Protein 3K4H (pdb70)

Sequence (548 aa):
TTKTLGLVPSSASKAFQNPFFPEVIRGISSFAHVEGYALYSTGETEEEIFNGVVKVQGRQIGGIILLYSRENDRIIQYLHEQNFPFVLIGKPYDRKDEITYVDNDNYTAAREVAEYLISLGHKQIAFIGGGSDLLVTRDRLAGSDALKLADIVLPKEYILHFDFSRESGQQAVEELGLQQPPTAIATDDLIGLGVLSALSKKGFVVPKDVSIVSFNNALLSEIASPPLSTVDVNIYQLGYEAAKALVDKVENAESTAKCIIIPHKLLKRQTCEGHHNQTTKTLGLVPSSASKAFQNPFFPEVIRGISSFAHVEGYALYSTGETEEEIFNGVVKVQGRQIGGIILLYSRENDRIIQYLHEQNFPFVLIGKPYDRKDEITYVDNDNYTAAREVAEYLISLGHKQIAFIGGGSDLLVTRDRLAGSDALKLADIVLPKEYILHFDFSRESGQQAVEELGLQQPPTAIATDDLIGLGVLSALSKKGFVVPKDVSIVSFNNALLSEIASPPLSTVDVNIYQLGYEAAKALVDKVENAESTAKCIIIPHKLLKRQ

Secondary structure (DSSP, 8-state):
---EEEE----HHHHTTSTHHHHHHHHHHHHHHHTT-EE-----SHHHHHHHHH--TTS---EEEES--BTT-HHHHHHHHTT--EEEES--SS-TTTS-EEE--HHHHHHHHHHHHHHTT---B-EEES-TTBHHHHHHHH--HHHHHTT----GGGEEE--SSHHHHHHHHHH---SS--SB---SHHHHHHHHHHHHHTT--TTTT-B-EEES--HHHHHSSSPPEEEE--HHHHHHHHHHHHHHHHHH-S----EEE---EEE--SS-----/-----EEEE---TTSSSTTSTHHHHHHHHHHHHHTTTT-EE-----SHHHHHHHHH---S--EEEEEE-S--TT-HHHHHHHHTT--EEEES--SS-TTTS-EEEE-HHHHHHHHHHHHHHH--S---EEES-TTSHHHHHHHH--HHHHHHT----SSSEEE-TT-HHHHHHHHHH---S---SB---SHHHHHHHHHHTTTTT--TTTTSB-EEES--SSTTTSSS--EEEE--HHHHHHHHHHHHHHHHHH------EEEE--EEEE--

CATH classification: 3.40.50.2300 (+1 more: 3.40.50.2300)

Nearest PDB structures (foldseek):
  2o20-assembly3_E  TM=9.011E-01  e=3.157E-22  Lactococcus lactis
  4rk1-assembly2_D  TM=8.520E-01  e=5.719E-21  Enterococcus faecium DO
  4rk1-assembly1_A  TM=8.622E-01  e=1.198E-20  Enterococcus faecium DO
  7e5w-assembly1_A-2  TM=8.874E-01  e=9.159E-20  Staphylococcus aureus subsp. aureus N315
  7e5w-assembly2_C  TM=8.920E-01  e=1.500E-19  Staphylococcus aureus subsp. aureus N315

Radius of gyration: 25.11 Å; Cα contacts (8 Å, |Δi|>4): 1130; chains: 2; bounding box: 68×54×64 Å

Structure (mmCIF, N/CA/C/O backbone):
data_3K4H
#
_entry.id   3K4H
#
_cell.length_a   98.607
_cell.length_b   98.607
_cell.length_c   186.749
_cell.angle_alpha   90.000
_cell.angle_beta   90.000
_cell.angle_gamma   90.000
#
_symmetry.space_group_name_H-M   'P 41 21 2'
#
loop_
_entity.id
_entity.type
_entity.pdbx_description
1 polymer 'putative transcriptional regulator'
2 branched alpha-D-glucopyranose-(1-4)-alpha-D-glucopyranose
3 water water
#
loop_
_atom_site.group_PDB
_atom_site.id
_atom_site.type_symbol
_atom_site.label_atom_id
_atom_site.label_alt_id
_atom_site.label_comp_id
_atom_site.label_asym_id
_atom_site.label_entity_id
_atom_site.label_seq_id
_atom_site.pdbx_PDB_ins_code
_atom_site.Cartn_x
_atom_site.Cartn_y
_atom_site.Cartn_z
_atom_site.occupancy
_atom_site.B_iso_or_equiv
_atom_site.auth_seq_id
_atom_site.auth_comp_id
_atom_site.auth_asym_id
_atom_site.auth_atom_id
_atom_site.pdbx_PDB_model_num
ATOM 1 N N . THR A 1 7 ? 45.808 -13.308 108.656 1.00 80.54 7 THR A N 1
ATOM 2 C CA . THR A 1 7 ? 46.842 -12.323 108.456 1.00 80.22 7 THR A CA 1
ATOM 3 C C . THR A 1 7 ? 46.404 -11.078 109.145 1.00 79.09 7 THR A C 1
ATOM 4 O O . THR A 1 7 ? 45.218 -10.852 109.285 1.00 79.59 7 THR A O 1
ATOM 8 N N . THR A 1 8 ? 47.352 -10.275 109.600 1.00 77.08 8 THR A N 1
ATOM 9 C CA . THR A 1 8 ? 47.027 -8.985 110.184 1.00 74.54 8 THR A CA 1
ATOM 10 C C . THR A 1 8 ? 47.762 -7.887 109.495 1.00 70.79 8 THR A C 1
ATOM 11 O O . THR A 1 8 ? 48.933 -8.017 109.240 1.00 71.19 8 THR A O 1
ATOM 15 N N . LYS A 1 9 ? 47.097 -6.810 109.151 1.00 66.42 9 LYS A N 1
ATOM 16 C CA . LYS A 1 9 ? 47.873 -5.820 108.510 1.00 62.63 9 LYS A CA 1
ATOM 17 C C . LYS A 1 9 ? 48.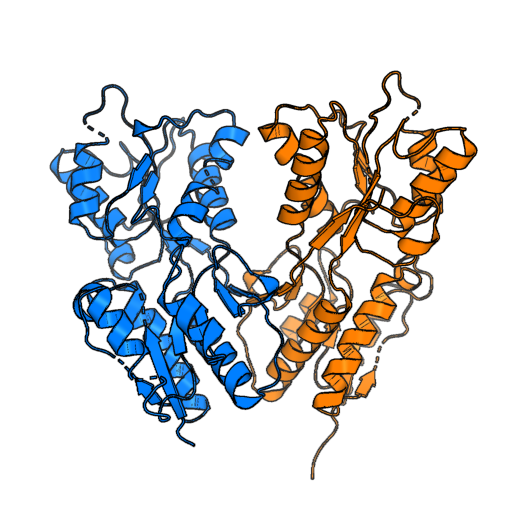121 -4.704 109.437 1.00 59.12 9 LYS A C 1
ATOM 18 O O . LYS A 1 9 ? 47.271 -3.910 109.710 1.00 59.11 9 LYS A O 1
ATOM 24 N N . THR A 1 10 ? 49.357 -4.596 109.835 1.00 55.88 10 THR A N 1
ATOM 25 C CA . THR A 1 10 ? 49.768 -3.530 110.643 1.00 53.26 10 THR A CA 1
ATOM 26 C C . THR A 1 10 ? 51.127 -3.369 110.134 1.00 51.24 10 THR A C 1
ATOM 27 O O . THR A 1 10 ? 51.715 -4.312 109.741 1.00 50.93 10 THR A O 1
ATOM 31 N N . LEU A 1 11 ? 51.645 -2.168 110.186 1.00 49.89 11 LEU A N 1
ATOM 32 C CA . LEU A 1 11 ? 52.973 -1.904 109.741 1.00 47.82 11 LEU A CA 1
ATOM 33 C C . LEU A 1 11 ? 53.708 -1.414 110.912 1.00 47.65 11 LEU A C 1
ATOM 34 O O . LEU A 1 11 ? 53.187 -0.728 111.712 1.00 48.18 11 LEU A O 1
ATOM 39 N N . GLY A 1 12 ? 54.941 -1.806 111.010 1.00 46.90 12 GLY A N 1
ATOM 40 C CA . GLY A 1 12 ? 55.775 -1.407 112.104 1.00 46.20 12 GLY A CA 1
ATOM 41 C C . GLY A 1 12 ? 56.651 -0.247 111.730 1.00 46.06 12 GLY A C 1
ATOM 42 O O . GLY A 1 12 ? 57.135 -0.135 110.593 1.00 45.68 12 GLY A O 1
ATOM 43 N N . LEU A 1 13 ? 56.861 0.624 112.707 1.00 46.19 13 LEU A N 1
ATOM 44 C CA . LEU A 1 13 ? 57.702 1.767 112.498 1.00 45.69 13 LEU A CA 1
ATOM 45 C C . LEU A 1 13 ? 58.857 1.649 113.445 1.00 46.61 13 LEU A C 1
ATOM 46 O O . LEU A 1 13 ? 58.661 1.324 114.619 1.00 47.15 13 LEU A O 1
ATOM 51 N N . VAL A 1 14 ? 60.058 1.904 112.944 1.00 47.10 14 VAL A N 1
ATOM 52 C CA . VAL A 1 14 ? 61.224 1.893 113.792 1.00 48.76 14 VAL A CA 1
ATOM 53 C C . VAL A 1 14 ? 61.936 3.228 113.720 1.00 51.87 14 VAL A C 1
ATOM 54 O O . VAL A 1 14 ? 62.27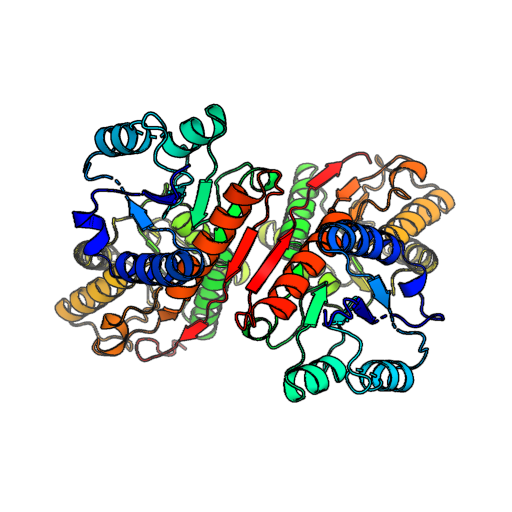8 3.722 112.640 1.00 50.59 14 VAL A O 1
ATOM 66 N N . PRO A 1 16 ? 65.201 5.871 115.106 1.00 61.36 16 PRO A N 1
ATOM 67 C CA . PRO A 1 16 ? 66.614 5.761 115.458 1.00 61.71 16 PRO A CA 1
ATOM 68 C C . PRO A 1 16 ? 66.835 5.779 116.960 1.00 62.56 16 PRO A C 1
ATOM 69 O O . PRO A 1 16 ? 67.929 5.472 117.406 1.00 63.31 16 PRO A O 1
ATOM 73 N N . SER A 1 17 ? 65.798 6.099 117.726 1.00 62.86 17 SER A N 1
ATOM 74 C CA . SER A 1 17 ? 65.887 6.213 119.178 1.00 63.79 17 SER A CA 1
ATOM 75 C C . SER A 1 17 ? 64.481 6.368 119.787 1.00 64.62 17 SER A C 1
ATOM 76 O O . SER A 1 17 ? 63.473 6.305 119.069 1.00 63.76 17 SER A O 1
ATOM 79 N N . SER A 1 18 ? 64.416 6.560 121.106 1.00 66.08 18 SER A N 1
ATOM 80 C CA . SER A 1 18 ? 63.135 6.570 121.829 1.00 67.73 18 SER A CA 1
ATOM 81 C C . SER A 1 18 ? 62.064 7.381 121.092 1.00 68.29 18 SER A C 1
ATOM 82 O O . SER A 1 18 ? 62.339 8.497 120.633 1.00 69.49 18 SER A O 1
ATOM 85 N N . ALA A 1 19 ? 60.857 6.837 120.972 1.00 67.53 19 ALA A N 1
ATOM 86 C CA . ALA A 1 19 ? 59.777 7.578 120.333 1.00 67.83 19 ALA A CA 1
ATOM 87 C C . ALA A 1 19 ? 59.646 8.990 120.923 1.00 68.71 19 ALA A C 1
ATOM 88 O O . ALA A 1 19 ? 59.245 9.927 120.228 1.00 68.36 19 ALA A O 1
ATOM 90 N N . SER A 1 20 ? 59.993 9.126 122.207 1.00 69.76 20 SER A N 1
ATOM 91 C CA . SER A 1 20 ? 60.024 10.421 122.894 1.00 70.54 20 SER A CA 1
ATOM 92 C C . SER A 1 20 ? 61.077 11.390 122.314 1.00 70.82 20 SER A C 1
ATOM 93 O O . SER A 1 20 ? 60.762 12.548 122.064 1.00 71.75 20 SER A O 1
ATOM 96 N N . LYS A 1 21 ? 62.316 10.942 122.100 1.00 69.54 21 LYS A N 1
ATOM 97 C CA . LYS A 1 21 ? 63.286 11.809 121.426 1.00 68.42 21 LYS A CA 1
ATOM 98 C C . LYS A 1 21 ? 62.789 12.119 120.000 1.00 66.88 21 LYS A C 1
ATOM 99 O O . LYS A 1 21 ? 62.828 13.266 119.561 1.00 67.17 21 LYS A O 1
ATOM 105 N N . ALA A 1 22 ? 62.295 11.108 119.293 1.00 64.94 22 ALA A N 1
ATOM 106 C CA . ALA A 1 22 ? 61.872 11.294 117.905 1.00 63.19 22 ALA A CA 1
ATOM 107 C C . ALA A 1 22 ? 60.797 12.369 117.720 1.00 61.91 22 ALA A C 1
ATOM 108 O O . ALA A 1 22 ? 60.839 13.135 116.773 1.00 62.55 22 ALA A O 1
ATOM 110 N N . PHE A 1 23 ? 59.836 12.424 118.630 1.00 59.86 23 PHE A N 1
ATOM 111 C CA . PHE A 1 23 ? 58.675 13.265 118.465 1.00 57.36 23 PHE A CA 1
ATOM 112 C C . PHE A 1 23 ? 58.972 14.694 118.838 1.00 55.55 23 PHE A C 1
ATOM 113 O O . PHE A 1 23 ? 58.123 15.574 118.721 1.00 55.73 23 PHE A O 1
ATOM 121 N N . GLN A 1 24 ? 60.192 14.928 119.292 1.00 54.02 24 GLN A N 1
ATOM 122 C CA . GLN A 1 24 ? 60.634 16.267 119.616 1.00 52.25 24 GLN A CA 1
ATOM 123 C C . GLN A 1 24 ? 61.190 16.861 118.350 1.00 51.35 24 GLN A C 1
ATOM 124 O O . GLN A 1 24 ? 61.418 18.069 118.266 1.00 52.29 24 GLN A O 1
ATOM 130 N N . ASN A 1 25 ? 61.445 15.996 117.379 1.00 49.39 25 ASN A N 1
ATOM 131 C CA . ASN A 1 25 ? 61.926 16.434 116.094 1.00 48.32 25 ASN A CA 1
ATOM 132 C C . ASN A 1 25 ? 60.778 16.492 115.103 1.00 47.94 25 ASN A C 1
ATOM 133 O O . ASN A 1 25 ? 60.134 15.482 114.860 1.00 48.28 25 ASN A O 1
ATOM 138 N N . PRO A 1 26 ? 60.504 17.668 114.511 1.00 47.38 26 PRO A N 1
ATOM 139 C CA . PRO A 1 26 ? 59.245 17.630 113.727 1.00 46.48 26 PRO A CA 1
ATOM 140 C C . PRO A 1 26 ? 59.331 16.781 112.473 1.00 46.78 26 PRO A C 1
ATOM 141 O O . PRO A 1 26 ? 58.298 16.535 111.858 1.00 47.91 26 PRO A O 1
ATOM 145 N N . PHE A 1 27 ? 60.522 16.299 112.106 1.00 45.49 27 PHE A N 1
ATOM 146 C CA . PHE A 1 27 ? 60.581 15.365 110.986 1.00 45.00 27 PHE A CA 1
ATOM 147 C C . PHE A 1 27 ? 59.602 14.173 111.141 1.00 45.25 27 PHE A C 1
ATOM 148 O O . PHE A 1 27 ? 58.916 13.760 110.164 1.00 46.40 27 PHE A O 1
ATOM 156 N N . PHE A 1 28 ? 59.546 13.618 112.347 1.00 43.22 28 PHE A N 1
ATOM 157 C CA . PHE A 1 28 ? 58.842 12.367 112.563 1.00 42.35 28 PHE A CA 1
ATOM 158 C C . PHE A 1 28 ? 57.314 12.381 112.531 1.00 42.80 28 PHE A C 1
ATOM 159 O O . PHE A 1 28 ? 56.727 11.525 111.861 1.00 44.13 28 PHE A O 1
ATOM 167 N N . PRO A 1 29 ? 56.657 13.348 113.207 1.00 41.31 29 PRO A N 1
ATOM 168 C CA . PRO A 1 29 ? 55.189 13.341 113.096 1.00 40.20 29 PRO A CA 1
ATOM 169 C C . PRO A 1 29 ? 54.761 13.556 111.651 1.00 41.46 29 PRO A C 1
ATOM 170 O O . PRO A 1 29 ? 53.691 13.080 111.249 1.00 42.75 29 PRO A O 1
ATOM 174 N N . GLU A 1 30 ? 55.582 14.260 110.868 1.00 40.04 30 GLU A N 1
ATOM 175 C CA . GLU A 1 30 ? 55.234 14.494 109.486 1.00 39.50 30 GLU A CA 1
ATOM 176 C C . GLU A 1 30 ? 55.435 13.226 108.636 1.00 39.27 30 GLU A C 1
ATOM 177 O O . GLU A 1 30 ? 54.607 12.934 107.768 1.00 38.18 30 GLU A O 1
ATOM 183 N N . VAL A 1 31 ? 56.502 12.453 108.907 1.00 39.71 31 VAL A N 1
ATOM 184 C CA . VAL A 1 31 ? 56.735 11.250 108.109 1.00 40.10 31 VAL A CA 1
ATOM 185 C C . VAL A 1 31 ? 55.655 10.257 108.424 1.00 40.17 31 VAL A C 1
ATOM 186 O O . VAL A 1 31 ? 55.112 9.627 107.514 1.00 40.01 31 VAL A O 1
ATOM 190 N N . ILE A 1 32 ? 55.302 10.175 109.711 1.00 40.39 32 ILE A N 1
ATOM 191 C CA . ILE A 1 32 ? 54.274 9.270 110.156 1.00 41.14 32 ILE A CA 1
ATOM 192 C C . ILE A 1 32 ? 52.950 9.696 109.581 1.00 43.42 32 ILE A C 1
ATOM 193 O O . ILE A 1 32 ? 52.141 8.864 109.214 1.00 44.92 32 ILE A O 1
ATOM 198 N N . ARG A 1 33 ? 52.741 10.999 109.463 1.00 43.86 33 ARG A N 1
ATOM 199 C CA . ARG A 1 33 ? 51.508 11.513 108.916 1.00 43.72 33 ARG A CA 1
ATOM 200 C C . ARG A 1 33 ? 51.345 11.086 107.451 1.00 43.51 33 ARG A C 1
ATOM 201 O O . ARG A 1 33 ? 50.234 10.884 106.973 1.00 43.25 33 ARG A O 1
ATOM 209 N N . GLY A 1 34 ? 52.453 10.945 106.735 1.00 44.03 34 GLY A N 1
ATOM 210 C CA . GLY A 1 34 ? 52.398 10.487 105.343 1.00 44.28 34 GLY A CA 1
ATOM 211 C C . GLY A 1 34 ? 52.178 8.982 105.341 1.00 44.68 34 GLY A C 1
ATOM 212 O O . GLY A 1 34 ? 51.428 8.432 104.510 1.00 44.39 34 GLY A O 1
ATOM 213 N N . ILE A 1 35 ? 52.830 8.316 106.291 1.00 44.72 35 ILE A N 1
ATOM 214 C CA . ILE A 1 35 ? 52.776 6.870 106.369 1.00 44.47 35 ILE A CA 1
ATOM 215 C C . ILE A 1 35 ? 51.311 6.469 106.568 1.00 45.02 35 ILE A C 1
ATOM 216 O O . ILE A 1 35 ? 50.766 5.640 105.818 1.00 45.88 35 ILE A O 1
ATOM 221 N N . SER A 1 36 ? 50.686 7.108 107.553 1.00 43.94 36 SER A N 1
ATOM 222 C CA . SER A 1 36 ? 49.317 6.857 107.949 1.00 43.18 36 SER A CA 1
ATOM 223 C C . SER A 1 36 ? 48.312 7.169 106.820 1.00 43.78 36 SER A C 1
ATOM 224 O O . SER A 1 36 ? 47.332 6.425 106.594 1.00 43.79 36 SER A O 1
ATOM 227 N N . SER A 1 37 ? 48.548 8.279 106.119 1.00 43.42 37 SER A N 1
ATOM 228 C CA . SER A 1 37 ? 47.647 8.685 105.056 1.00 43.04 37 SER A CA 1
ATOM 229 C C . SER A 1 37 ? 47.505 7.556 104.024 1.00 42.83 37 SER A C 1
ATOM 230 O O . SER A 1 37 ? 46.408 7.283 103.561 1.00 42.30 37 SER A O 1
ATOM 233 N N . PHE A 1 38 ? 48.607 6.876 103.717 1.00 43.56 38 PHE A N 1
ATOM 234 C CA . PHE A 1 38 ? 48.554 5.702 102.851 1.00 44.78 38 PHE A CA 1
ATOM 235 C C . PHE A 1 38 ? 48.043 4.427 103.540 1.00 45.00 38 PHE A C 1
ATOM 236 O O . PHE A 1 38 ? 47.189 3.705 103.001 1.00 44.81 38 PHE A O 1
ATOM 244 N N . ALA A 1 39 ? 48.556 4.126 104.718 1.00 45.16 39 ALA A N 1
ATOM 245 C CA . ALA A 1 39 ? 48.125 2.901 105.367 1.00 45.86 39 ALA A CA 1
ATOM 246 C C . ALA A 1 39 ? 46.600 2.855 105.366 1.00 46.37 39 ALA A C 1
ATOM 247 O O . ALA A 1 39 ? 45.989 1.809 105.144 1.00 46.02 39 ALA A O 1
ATOM 249 N N . HIS A 1 40 ? 46.001 4.014 105.600 1.00 47.33 40 HIS A N 1
ATOM 250 C CA . HIS A 1 40 ? 44.546 4.191 105.533 1.00 48.31 40 HIS A CA 1
ATOM 251 C C . HIS A 1 40 ? 43.906 3.621 104.247 1.00 47.06 40 HIS A C 1
ATOM 252 O O . HIS A 1 40 ? 42.958 2.849 104.313 1.00 45.87 40 HIS A O 1
ATOM 259 N N . VAL A 1 41 ? 44.454 3.996 103.095 1.00 47.00 41 VAL A N 1
ATOM 260 C CA . VAL A 1 41 ? 43.957 3.556 101.791 1.00 47.38 41 VAL A CA 1
ATOM 261 C C . VAL A 1 41 ? 43.801 2.031 101.686 1.00 48.14 41 VAL A C 1
ATOM 262 O O . VAL A 1 41 ? 42.835 1.553 101.112 1.00 49.01 41 VAL A O 1
ATOM 266 N N . GLU A 1 42 ? 44.739 1.280 102.260 1.00 47.84 42 GLU A N 1
ATOM 267 C CA . GLU A 1 42 ? 44.727 -0.179 102.218 1.00 46.98 42 GLU A CA 1
ATOM 268 C C . GLU A 1 42 ? 44.356 -0.839 103.554 1.00 46.63 42 GLU A C 1
ATOM 269 O O . GLU A 1 42 ? 44.666 -2.010 103.790 1.00 47.11 42 GLU A O 1
ATOM 275 N N . GLY A 1 43 ? 43.726 -0.083 104.445 1.00 45.78 43 GLY A N 1
ATOM 276 C CA . GLY A 1 43 ? 43.305 -0.604 105.749 1.00 44.66 43 GLY A CA 1
ATOM 277 C C . GLY A 1 43 ? 44.416 -1.215 106.574 1.00 44.18 43 GLY A C 1
ATOM 278 O O . GLY A 1 43 ? 44.239 -2.270 107.162 1.00 44.96 43 GLY A O 1
ATOM 279 N N . TYR A 1 44 ? 45.571 -0.561 106.600 1.00 43.11 44 TYR A N 1
ATOM 280 C CA . TYR A 1 44 ? 46.656 -0.950 107.476 1.00 42.08 44 TYR A CA 1
ATOM 281 C C . TYR A 1 44 ? 46.700 0.021 108.650 1.00 41.32 44 TYR A C 1
ATOM 282 O O . TYR A 1 44 ? 46.433 1.209 108.487 1.00 40.56 44 TYR A O 1
ATOM 291 N N . ALA A 1 45 ? 47.028 -0.514 109.826 1.00 41.10 45 ALA A N 1
ATOM 292 C CA . ALA A 1 45 ? 47.177 0.236 111.060 1.00 40.59 45 ALA A CA 1
ATOM 293 C C . ALA A 1 45 ? 48.661 0.277 111.353 1.00 41.62 45 ALA A C 1
ATOM 294 O O . ALA A 1 45 ? 49.440 -0.358 110.642 1.00 41.71 45 ALA A O 1
ATOM 296 N N . LEU A 1 46 ? 49.059 1.001 112.406 1.00 41.29 46 LEU A N 1
ATOM 297 C CA . LEU A 1 46 ? 50.461 1.230 112.640 1.00 40.21 46 LEU A CA 1
ATOM 298 C C . LEU A 1 46 ? 50.871 0.711 113.998 1.00 42.88 46 LEU A C 1
ATOM 299 O O . LEU A 1 46 ? 50.022 0.465 114.864 1.00 43.80 46 LEU A O 1
ATOM 304 N N . TYR A 1 47 ? 52.166 0.488 114.177 1.00 44.29 47 TYR A N 1
ATOM 305 C CA . TYR A 1 47 ? 52.651 -0.080 115.420 1.00 46.62 47 TYR A CA 1
ATOM 306 C C . TYR A 1 47 ? 54.079 0.360 115.637 1.00 49.44 47 TYR A C 1
ATOM 307 O O . TYR A 1 47 ? 54.890 0.392 114.702 1.00 49.97 47 TYR A O 1
ATOM 324 N N . SER A 1 49 ? 57.281 0.350 118.838 1.00 52.34 49 SER A N 1
ATOM 325 C CA . SER A 1 49 ? 57.721 -0.086 120.126 1.00 51.52 49 SER A CA 1
ATOM 326 C C . SER A 1 49 ? 58.161 1.078 120.950 1.00 51.76 49 SER A C 1
ATOM 327 O O . SER A 1 49 ? 58.461 2.109 120.437 1.00 51.91 49 SER A O 1
ATOM 330 N N . THR A 1 50 ? 58.134 0.922 122.249 1.00 51.76 50 THR A N 1
ATOM 331 C CA . THR A 1 50 ? 58.534 1.978 123.135 1.00 51.37 50 THR A CA 1
ATOM 332 C C . THR A 1 50 ? 59.948 2.032 123.633 1.00 51.58 50 THR A C 1
ATOM 333 O O . THR A 1 50 ? 60.239 2.863 124.430 1.00 51.81 50 THR A O 1
ATOM 337 N N . GLY A 1 51 ? 60.832 1.175 123.191 1.00 51.35 51 GLY A N 1
ATOM 338 C CA . GLY A 1 51 ? 62.131 1.161 123.796 1.00 50.25 51 GLY A CA 1
ATOM 339 C C . GLY A 1 51 ? 62.991 2.326 123.487 1.00 49.03 51 GLY A C 1
ATOM 340 O O . GLY A 1 51 ? 63.086 2.718 122.393 1.00 48.90 51 GLY A O 1
ATOM 341 N N . GLU A 1 52 ? 63.481 2.975 124.506 1.00 48.97 52 GLU A N 1
ATOM 342 C CA . GLU A 1 52 ? 64.490 3.996 124.423 1.00 50.16 52 GLU A CA 1
ATOM 343 C C . GLU A 1 52 ? 65.911 3.725 124.002 1.00 49.48 52 GLU A C 1
ATOM 344 O O . GLU A 1 52 ? 66.527 4.487 123.307 1.00 49.01 52 GLU A O 1
ATOM 350 N N . THR A 1 53 ? 66.437 2.647 124.519 1.00 48.96 53 THR A N 1
ATOM 351 C CA . THR A 1 53 ? 67.787 2.224 124.269 1.00 49.23 53 THR A CA 1
ATOM 352 C C . THR A 1 53 ? 68.025 1.450 123.034 1.00 49.87 53 THR A C 1
ATOM 353 O O . THR A 1 53 ? 67.153 0.865 122.516 1.00 50.71 53 THR A O 1
ATOM 357 N N . GLU A 1 54 ? 69.235 1.405 122.568 1.00 49.49 54 GLU A N 1
ATOM 358 C CA . GLU A 1 54 ? 69.471 0.690 121.361 1.00 48.12 54 GLU A CA 1
ATOM 359 C C . GLU A 1 54 ? 69.137 -0.758 121.539 1.00 47.11 54 GLU A C 1
ATOM 360 O O . GLU A 1 54 ? 68.596 -1.380 120.677 1.00 46.49 54 GLU A O 1
ATOM 366 N N . GLU A 1 55 ? 69.488 -1.323 122.660 1.00 47.02 55 GLU A N 1
ATOM 367 C CA . GLU A 1 55 ? 69.137 -2.675 122.918 1.00 47.59 55 GLU A CA 1
ATOM 368 C C . GLU A 1 55 ? 67.657 -2.786 123.012 1.00 47.58 55 GLU A C 1
ATOM 369 O O . GLU A 1 55 ? 67.059 -3.654 122.461 1.00 47.56 55 GLU A O 1
ATOM 375 N N . GLU A 1 56 ? 67.023 -1.850 123.659 1.00 47.64 56 GLU A N 1
ATOM 376 C CA . GLU A 1 56 ? 65.596 -1.893 123.769 1.00 47.26 56 GLU A CA 1
ATOM 377 C C . GLU A 1 56 ? 64.878 -1.798 122.453 1.00 46.00 56 GLU A C 1
ATOM 378 O O . GLU A 1 56 ? 63.850 -2.353 122.295 1.00 46.14 56 GLU A O 1
ATOM 384 N N . ILE A 1 57 ? 65.386 -1.025 121.530 1.00 44.84 57 ILE A N 1
ATOM 385 C CA . ILE A 1 57 ? 64.766 -0.904 120.224 1.00 44.95 57 ILE A CA 1
ATOM 386 C C . ILE A 1 57 ? 64.917 -2.203 119.429 1.00 46.69 57 ILE A C 1
ATOM 387 O O . ILE A 1 57 ? 64.007 -2.604 118.688 1.00 47.37 57 ILE A O 1
ATOM 392 N N . PHE A 1 58 ? 66.058 -2.872 119.590 1.00 47.55 58 PHE A N 1
ATOM 393 C CA . PHE A 1 58 ? 66.264 -4.160 118.939 1.00 47.75 58 PHE A CA 1
ATOM 394 C C . PHE A 1 58 ? 65.197 -5.118 119.434 1.00 48.17 58 PHE A C 1
ATOM 395 O O . PHE A 1 58 ? 64.387 -5.604 118.636 1.00 49.44 58 PHE A O 1
ATOM 403 N N . ASN A 1 59 ? 65.162 -5.352 120.745 1.00 46.99 59 ASN A N 1
ATOM 404 C CA . ASN A 1 59 ? 64.138 -6.200 121.322 1.00 46.86 59 ASN A CA 1
ATOM 405 C C . ASN A 1 59 ? 62.764 -5.835 120.754 1.00 46.88 59 ASN A C 1
ATOM 406 O O . ASN A 1 59 ? 61.980 -6.727 120.362 1.00 47.38 59 ASN A O 1
ATOM 411 N N . GLY A 1 60 ? 62.501 -4.534 120.646 1.00 45.77 60 GLY A N 1
ATOM 412 C CA . GLY A 1 60 ? 61.239 -4.084 120.130 1.00 45.80 60 GLY A CA 1
ATOM 413 C C . GLY A 1 60 ? 60.907 -4.726 118.783 1.00 46.02 60 GLY A C 1
ATOM 414 O O . GLY A 1 60 ? 59.802 -5.278 118.599 1.00 45.73 60 GLY A O 1
ATOM 415 N N . VAL A 1 61 ? 61.863 -4.648 117.853 1.00 45.62 61 VAL A N 1
ATOM 416 C CA . VAL A 1 61 ? 61.663 -5.117 116.488 1.00 45.91 61 VAL A CA 1
ATOM 417 C C . VAL A 1 61 ? 61.541 -6.631 116.459 1.00 46.78 61 VAL A C 1
ATOM 418 O O . VAL A 1 61 ? 60.740 -7.204 115.712 1.00 47.00 61 VAL A O 1
ATOM 422 N N . VAL A 1 62 ? 62.344 -7.270 117.293 1.00 47.18 62 VAL A N 1
ATOM 423 C CA . VAL A 1 62 ? 62.360 -8.718 117.412 1.00 47.14 62 VAL A CA 1
ATOM 424 C C . VAL A 1 62 ? 61.005 -9.258 117.880 1.00 46.60 62 VAL A C 1
ATOM 425 O O . VAL A 1 62 ? 60.506 -10.215 117.316 1.00 46.01 62 VAL A O 1
ATOM 429 N N . LYS A 1 63 ? 60.391 -8.619 118.876 1.00 47.20 63 LYS A N 1
ATOM 430 C CA . LYS A 1 63 ? 59.069 -9.053 119.343 1.00 47.97 63 LYS A CA 1
ATOM 431 C C . LYS A 1 63 ? 58.009 -8.839 118.249 1.00 47.92 63 LYS A C 1
ATOM 432 O O . LYS A 1 63 ? 57.118 -9.663 118.063 1.00 47.21 63 LYS A O 1
ATOM 446 N N . VAL A 1 65 ? 58.515 -9.093 115.020 1.00 48.36 65 VAL A N 1
ATOM 447 C CA . VAL A 1 65 ? 58.650 -10.169 114.051 1.00 47.98 65 VAL A CA 1
ATOM 448 C C . VAL A 1 65 ? 58.205 -11.473 114.690 1.00 47.68 65 VAL A C 1
ATOM 449 O O . VAL A 1 65 ? 57.532 -12.280 114.053 1.00 47.59 65 VAL A O 1
ATOM 453 N N . GLN A 1 66 ? 58.554 -11.660 115.960 1.00 47.55 66 GLN A N 1
ATOM 454 C CA . GLN A 1 66 ? 58.218 -12.903 116.655 1.00 47.95 66 GLN A CA 1
ATOM 455 C C . GLN A 1 66 ? 56.722 -13.114 116.875 1.00 48.40 66 GLN A C 1
ATOM 456 O O . GLN A 1 66 ? 56.246 -14.241 116.923 1.00 48.15 66 GLN A O 1
ATOM 462 N N . GLY A 1 67 ? 55.990 -12.011 116.951 1.00 49.39 67 GLY A N 1
ATOM 463 C CA . GLY A 1 67 ? 54.565 -12.031 117.238 1.00 49.98 67 GLY A CA 1
ATOM 464 C C . GLY A 1 67 ? 53.671 -12.438 116.095 1.00 50.30 67 GLY A C 1
ATOM 465 O O . GLY A 1 67 ? 52.495 -12.662 116.315 1.00 51.19 67 GLY A O 1
ATOM 466 N N . ARG A 1 68 ? 54.217 -12.546 114.885 1.00 49.97 68 ARG A N 1
ATOM 467 C CA . ARG A 1 68 ? 53.436 -12.871 113.673 1.00 50.63 68 ARG A CA 1
ATOM 468 C C . ARG A 1 68 ? 52.219 -11.962 113.438 1.00 51.45 68 ARG A C 1
ATOM 469 O O . ARG A 1 68 ? 51.314 -12.319 112.674 1.00 51.79 68 ARG A O 1
ATOM 477 N N . GLN A 1 69 ? 52.207 -10.789 114.068 1.00 51.64 69 GLN A N 1
ATOM 478 C CA . GLN A 1 69 ? 51.106 -9.848 113.913 1.00 51.29 69 GLN A CA 1
ATOM 479 C C . GLN A 1 69 ? 51.479 -8.699 112.990 1.00 50.63 69 GLN A C 1
ATOM 480 O O . GLN A 1 69 ? 50.588 -8.064 112.410 1.00 51.64 69 GLN A O 1
ATOM 486 N N . ILE A 1 70 ? 52.779 -8.420 112.845 1.00 48.47 70 ILE A N 1
ATOM 487 C CA . ILE A 1 70 ? 53.226 -7.327 111.962 1.00 46.00 70 ILE A CA 1
ATOM 488 C C . ILE A 1 70 ? 53.579 -7.874 110.566 1.00 45.08 70 ILE A C 1
ATOM 489 O O . ILE A 1 70 ? 54.367 -8.815 110.430 1.00 44.81 70 ILE A O 1
ATOM 494 N N . GLY A 1 71 ? 52.962 -7.296 109.540 1.00 44.15 71 GLY A N 1
ATOM 495 C CA . GLY A 1 71 ? 53.151 -7.721 108.174 1.00 42.91 71 GLY A CA 1
ATOM 496 C C . GLY A 1 71 ? 54.395 -7.129 107.542 1.00 42.74 71 GLY A C 1
ATOM 497 O O . GLY A 1 71 ? 54.987 -7.739 106.641 1.00 43.74 71 GLY A O 1
ATOM 498 N N . GLY A 1 72 ? 54.812 -5.953 107.996 1.00 41.28 72 GLY A N 1
ATOM 499 C CA . GLY A 1 72 ? 55.939 -5.276 107.362 1.00 40.91 72 GLY A CA 1
ATOM 500 C C . GLY A 1 72 ? 56.466 -4.194 108.268 1.00 41.23 72 GLY A C 1
ATOM 501 O O . GLY A 1 72 ? 55.790 -3.824 109.233 1.00 41.13 72 GLY A O 1
ATOM 502 N N . ILE A 1 73 ? 57.669 -3.682 107.980 1.00 41.24 73 ILE A N 1
ATOM 503 C CA . ILE A 1 73 ? 58.297 -2.692 108.862 1.00 41.05 73 ILE A CA 1
ATOM 504 C C . ILE A 1 73 ? 58.892 -1.580 108.034 1.00 42.32 73 ILE A C 1
ATOM 505 O O . ILE A 1 73 ? 59.542 -1.857 107.019 1.00 43.80 73 ILE A O 1
ATOM 510 N N . ILE A 1 74 ? 58.665 -0.327 108.436 1.00 41.78 74 ILE A N 1
ATOM 511 C CA . ILE A 1 74 ? 59.329 0.810 107.799 1.00 40.94 74 ILE A CA 1
ATOM 512 C C . ILE A 1 74 ? 60.388 1.277 108.737 1.00 42.27 74 ILE A C 1
ATOM 513 O O . ILE A 1 74 ? 60.099 1.537 109.882 1.00 42.30 74 ILE A O 1
ATOM 518 N N . LEU A 1 75 ? 61.623 1.384 108.280 1.00 44.59 75 LEU A N 1
ATOM 519 C CA . LEU A 1 75 ? 62.669 1.987 109.114 1.00 46.22 75 LEU A CA 1
ATOM 520 C C . LEU A 1 75 ? 62.727 3.475 108.799 1.00 46.77 75 LEU A C 1
ATOM 521 O O . LEU A 1 75 ? 62.939 3.861 107.635 1.00 46.85 75 LEU A O 1
ATOM 526 N N . LEU A 1 76 ? 62.510 4.313 109.808 1.00 47.54 76 LEU A N 1
ATOM 527 C CA . LEU A 1 76 ? 62.426 5.764 109.578 1.00 48.61 76 LEU A CA 1
ATOM 528 C C . LEU A 1 76 ? 63.786 6.429 109.526 1.00 50.81 76 LEU A C 1
ATOM 529 O O . LEU A 1 76 ? 63.904 7.656 109.589 1.00 51.39 76 LEU A O 1
ATOM 534 N N . TYR A 1 77 ? 64.813 5.610 109.415 1.00 52.35 77 TYR A N 1
ATOM 535 C CA . TYR A 1 77 ? 66.161 6.099 109.475 1.00 54.69 77 TYR A CA 1
ATOM 536 C C . TYR A 1 77 ? 67.085 5.115 108.740 1.00 56.61 77 TYR A C 1
ATOM 537 O O . TYR A 1 77 ? 66.651 4.004 108.396 1.00 57.10 77 TYR A O 1
ATOM 546 N N . SER A 1 78 ? 68.334 5.538 108.502 1.00 56.78 78 SER A N 1
ATOM 547 C CA . SER A 1 78 ? 69.328 4.698 107.881 1.00 57.22 78 SER A CA 1
ATOM 548 C C . SER A 1 78 ? 70.701 4.881 108.475 1.00 58.78 78 SER A C 1
ATOM 549 O O . SER A 1 78 ? 71.406 5.856 108.203 1.00 58.09 78 SER A O 1
ATOM 552 N N . ARG A 1 79 ? 71.070 3.890 109.275 1.00 61.06 79 ARG A N 1
ATOM 553 C CA . ARG A 1 79 ? 72.305 3.886 110.006 1.00 62.31 79 ARG A CA 1
ATOM 554 C C . ARG A 1 79 ? 73.169 2.789 109.458 1.00 63.47 79 ARG A C 1
ATOM 555 O O . ARG A 1 79 ? 72.673 1.755 109.041 1.00 63.33 79 ARG A O 1
ATOM 563 N N . GLU A 1 80 ? 74.473 3.043 109.478 1.00 65.24 80 GLU A N 1
ATOM 564 C CA . GLU A 1 80 ? 75.521 2.092 109.131 1.00 66.05 80 GLU A CA 1
ATOM 565 C C . GLU A 1 80 ? 75.622 0.969 110.191 1.00 65.40 80 GLU A C 1
ATOM 566 O O . GLU A 1 80 ? 75.660 1.257 111.400 1.00 65.03 80 GLU A O 1
ATOM 572 N N . ASN A 1 81 ? 75.678 -0.295 109.740 1.00 64.86 81 ASN A N 1
ATOM 573 C CA . ASN A 1 81 ? 75.724 -1.471 110.646 1.00 64.28 81 ASN A CA 1
ATOM 574 C C . ASN A 1 81 ? 74.501 -1.531 111.546 1.00 62.45 81 ASN A C 1
ATOM 575 O O . ASN A 1 81 ? 74.590 -1.787 112.760 1.00 63.29 81 ASN A O 1
ATOM 580 N N . ASP A 1 82 ? 73.350 -1.253 110.982 1.00 59.16 82 ASP A N 1
ATOM 581 C CA . ASP A 1 82 ? 72.177 -1.388 111.772 1.00 56.12 82 ASP A CA 1
ATOM 582 C C . ASP A 1 82 ? 71.983 -2.902 111.970 1.00 54.31 82 ASP A C 1
ATOM 583 O O . ASP A 1 82 ? 71.799 -3.656 110.992 1.00 54.01 82 ASP A O 1
ATOM 588 N N . ARG A 1 83 ? 72.084 -3.346 113.221 1.00 52.38 83 ARG A N 1
ATOM 589 C CA . ARG A 1 83 ? 71.681 -4.691 113.558 1.00 51.75 83 ARG A CA 1
ATOM 590 C C . ARG A 1 83 ? 70.247 -4.909 113.066 1.00 51.95 83 ARG A C 1
ATOM 591 O O . ARG A 1 83 ? 69.935 -5.988 112.546 1.00 52.42 83 ARG A O 1
ATOM 599 N N . ILE A 1 84 ? 69.370 -3.911 113.244 1.00 50.93 84 ILE A N 1
ATOM 600 C CA . ILE A 1 84 ? 67.955 -4.105 112.905 1.00 50.19 84 ILE A CA 1
ATOM 601 C C . ILE A 1 84 ? 67.827 -4.667 111.498 1.00 49.95 84 ILE A C 1
ATOM 602 O O . ILE A 1 84 ? 67.109 -5.648 111.280 1.00 49.37 84 ILE A O 1
ATOM 607 N N . ILE A 1 85 ? 68.540 -4.048 110.554 1.00 50.41 85 ILE A N 1
ATOM 608 C CA . ILE A 1 85 ? 68.559 -4.507 109.168 1.00 50.70 85 ILE A CA 1
ATOM 609 C C . ILE A 1 85 ? 69.178 -5.892 109.024 1.00 50.27 85 ILE A C 1
ATOM 610 O O . ILE A 1 85 ? 68.619 -6.711 108.294 1.00 51.26 85 ILE A O 1
ATOM 615 N N . GLN A 1 86 ? 70.312 -6.162 109.688 1.00 48.59 86 GLN A N 1
ATOM 616 C CA . GLN A 1 86 ? 70.910 -7.509 109.643 1.00 47.15 86 GLN A CA 1
ATOM 617 C C . GLN A 1 86 ? 69.861 -8.519 110.061 1.00 45.49 86 GLN A C 1
ATOM 618 O O . GLN A 1 86 ? 69.750 -9.583 109.461 1.00 45.99 86 GLN A O 1
ATOM 624 N N . TYR A 1 87 ? 69.070 -8.166 111.066 1.00 43.90 87 TYR A N 1
ATOM 625 C CA . TYR A 1 87 ? 68.090 -9.073 111.595 1.00 43.52 87 TYR A CA 1
ATOM 626 C C . TYR A 1 87 ? 67.004 -9.337 110.585 1.00 44.26 87 TYR A C 1
ATOM 627 O O . TYR A 1 87 ? 66.698 -10.500 110.289 1.00 44.40 87 TYR A O 1
ATOM 636 N N . LEU A 1 88 ? 66.417 -8.264 110.067 1.00 44.88 88 LEU A N 1
ATOM 637 C CA . LEU A 1 88 ? 65.281 -8.384 109.176 1.00 45.60 88 LEU A CA 1
ATOM 638 C C . LEU A 1 88 ? 65.702 -9.062 107.891 1.00 46.75 88 LEU A C 1
ATOM 639 O O . LEU A 1 88 ? 64.947 -9.860 107.338 1.00 46.76 88 LEU A O 1
ATOM 644 N N . HIS A 1 89 ? 66.910 -8.758 107.422 1.00 48.08 89 HIS A N 1
ATOM 645 C CA . HIS A 1 89 ? 67.411 -9.382 106.198 1.00 49.91 89 HIS A CA 1
ATOM 646 C C . HIS A 1 89 ? 67.576 -10.886 106.352 1.00 49.12 89 HIS A C 1
ATOM 647 O O . HIS A 1 89 ? 67.142 -11.647 105.496 1.00 49.01 89 HIS A O 1
ATOM 654 N N . GLU A 1 90 ? 68.186 -11.304 107.456 1.00 48.75 90 GLU A N 1
ATOM 655 C CA . GLU A 1 90 ? 68.300 -12.725 107.806 1.00 48.52 90 GLU A CA 1
ATOM 656 C C . GLU A 1 90 ? 66.975 -13.488 108.054 1.00 48.12 90 GLU A C 1
ATOM 657 O O . GLU A 1 90 ? 66.881 -14.665 107.751 1.00 47.44 90 GLU A O 1
ATOM 663 N N . GLN A 1 91 ? 65.965 -12.836 108.626 1.00 48.73 91 GLN A N 1
ATOM 664 C CA . GLN A 1 91 ? 64.714 -13.527 108.906 1.00 49.10 91 GLN A CA 1
ATOM 665 C C . GLN A 1 91 ? 63.821 -13.461 107.676 1.00 49.91 91 GLN A C 1
ATOM 666 O O . GLN A 1 91 ? 62.678 -13.938 107.687 1.00 50.03 91 GLN A O 1
ATOM 672 N N . ASN A 1 92 ? 64.370 -12.893 106.609 1.00 50.49 92 ASN A N 1
ATOM 673 C CA . ASN A 1 92 ? 63.621 -12.627 105.392 1.00 51.69 92 ASN A CA 1
ATOM 674 C C . ASN A 1 92 ? 62.300 -11.877 105.632 1.00 50.70 92 ASN A C 1
ATOM 675 O O . ASN A 1 92 ? 61.296 -12.184 105.007 1.00 51.23 92 ASN A O 1
ATOM 680 N N . PHE A 1 93 ? 62.305 -10.893 106.532 1.00 49.29 93 PHE A N 1
ATOM 681 C CA . PHE A 1 93 ? 61.097 -10.137 106.874 1.00 47.55 93 PHE A CA 1
ATOM 682 C C . PHE A 1 93 ? 60.936 -8.945 105.946 1.00 46.64 93 PHE A C 1
ATOM 683 O O . PHE A 1 93 ? 61.933 -8.274 105.663 1.00 47.70 93 PHE A O 1
ATOM 691 N N . PRO A 1 94 ? 59.698 -8.658 105.472 1.00 44.66 94 PRO A N 1
ATOM 692 C CA . PRO A 1 94 ? 59.559 -7.535 104.534 1.00 43.79 94 PRO A CA 1
ATOM 693 C C . PRO A 1 94 ? 59.751 -6.184 105.204 1.00 43.68 94 PRO A C 1
ATOM 694 O O . PRO A 1 94 ? 59.069 -5.876 106.173 1.00 44.64 94 PRO A O 1
ATOM 698 N N . PHE A 1 95 ? 60.678 -5.380 104.694 1.00 42.98 95 PHE A N 1
ATOM 699 C CA . PHE A 1 95 ? 60.892 -4.044 105.225 1.00 41.85 95 PHE A CA 1
ATOM 700 C C . PHE A 1 95 ? 61.331 -3.037 104.170 1.00 42.38 95 PHE A C 1
ATOM 701 O O . PHE A 1 95 ? 61.769 -3.397 103.080 1.00 41.43 95 PHE A O 1
ATOM 709 N N . VAL A 1 96 ? 61.253 -1.757 104.539 1.00 43.62 96 VAL A N 1
ATOM 710 C CA . VAL A 1 96 ? 61.573 -0.657 103.627 1.00 43.57 96 VAL A CA 1
ATOM 711 C C . VAL A 1 96 ? 62.345 0.427 104.372 1.00 42.88 96 VAL A C 1
ATOM 712 O O . VAL A 1 96 ? 62.039 0.705 105.540 1.00 43.90 96 VAL A O 1
ATOM 716 N N . LEU A 1 97 ? 63.326 1.036 103.711 1.00 41.50 97 LEU A N 1
ATOM 717 C CA . LEU A 1 97 ? 64.073 2.163 104.303 1.00 41.58 97 LEU A CA 1
ATOM 718 C C . LEU A 1 97 ? 63.546 3.549 103.926 1.00 41.08 97 LEU A C 1
ATOM 719 O O . LEU A 1 97 ? 63.065 3.753 102.798 1.00 40.61 97 LEU A O 1
ATOM 724 N N . ILE A 1 98 ? 63.654 4.503 104.857 1.00 40.73 98 ILE A N 1
ATOM 725 C CA . ILE A 1 98 ? 63.576 5.933 104.497 1.00 40.87 98 ILE A CA 1
ATOM 726 C C . ILE A 1 98 ? 64.997 6.468 104.644 1.00 41.33 98 ILE A C 1
ATOM 727 O O . ILE A 1 98 ? 65.428 6.794 105.739 1.00 41.92 98 ILE A O 1
ATOM 732 N N . GLY A 1 99 ? 65.737 6.508 103.550 1.00 42.56 99 GLY A N 1
ATOM 733 C CA . GLY A 1 99 ? 67.184 6.798 103.564 1.00 44.93 99 GLY A CA 1
ATOM 734 C C . GLY A 1 99 ? 67.970 5.778 102.747 1.00 47.91 99 GLY A C 1
ATOM 735 O O . GLY A 1 99 ? 67.543 4.634 102.589 1.00 48.18 99 GLY A O 1
ATOM 736 N N . LYS A 1 100 ? 69.114 6.192 102.209 1.00 50.07 100 LYS A N 1
ATOM 737 C CA . LYS A 1 100 ? 70.024 5.301 101.505 1.00 51.43 100 LYS A CA 1
ATOM 738 C C . LYS A 1 100 ? 70.604 4.244 102.447 1.00 53.94 100 LYS A C 1
ATOM 739 O O . LYS A 1 100 ? 70.972 4.549 103.581 1.00 53.51 100 LYS A O 1
ATOM 745 N N . PRO A 1 101 ? 70.686 2.985 101.981 1.00 56.75 101 PRO A N 1
ATOM 746 C CA . PRO A 1 101 ? 71.355 1.950 102.777 1.00 58.67 101 PRO A CA 1
ATOM 747 C C . PRO A 1 101 ? 72.840 2.037 102.540 1.00 61.39 101 PRO A C 1
ATOM 748 O O . PRO A 1 101 ? 73.258 2.478 101.470 1.00 60.18 101 PRO A O 1
ATOM 752 N N . TYR A 1 102 ? 73.646 1.628 103.517 1.00 65.71 102 TYR A N 1
ATOM 753 C CA . TYR A 1 102 ? 75.086 1.763 103.342 1.00 69.83 102 TYR A CA 1
ATOM 754 C C . TYR A 1 102 ? 75.547 0.978 102.117 1.00 72.31 102 TYR A C 1
ATOM 755 O O . TYR A 1 102 ? 76.276 1.508 101.265 1.00 72.89 102 TYR A O 1
ATOM 764 N N . ASP A 1 103 ? 75.088 -0.271 102.039 1.00 73.71 103 ASP A N 1
ATOM 765 C CA . ASP A 1 103 ? 75.411 -1.191 100.951 1.00 74.96 103 ASP A CA 1
ATOM 766 C C . ASP A 1 103 ? 74.134 -1.926 100.506 1.00 75.45 103 ASP A C 1
ATOM 767 O O . ASP A 1 103 ? 73.055 -1.705 101.082 1.00 75.31 103 ASP A O 1
ATOM 772 N N . ARG A 1 104 ? 74.266 -2.792 99.494 1.00 75.57 104 ARG A N 1
ATOM 773 C CA . ARG A 1 104 ? 73.170 -3.649 99.017 1.00 75.34 104 ARG A CA 1
ATOM 774 C C . ARG A 1 104 ? 71.998 -2.854 98.451 1.00 74.33 104 ARG A C 1
ATOM 775 O O . ARG A 1 104 ? 70.840 -3.288 98.560 1.00 74.14 104 ARG A O 1
ATOM 783 N N . LYS A 1 105 ? 72.286 -1.692 97.864 1.00 73.51 105 LYS A N 1
ATOM 784 C CA . LYS A 1 105 ? 71.257 -0.895 97.182 1.00 72.72 105 LYS A CA 1
ATOM 785 C C . LYS A 1 105 ? 70.358 -1.783 96.321 1.00 71.32 105 LYS A C 1
ATOM 786 O O . LYS A 1 105 ? 69.146 -1.598 96.289 1.00 71.22 105 LYS A O 1
ATOM 792 N N . ASP A 1 106 ? 70.974 -2.746 95.635 1.00 70.34 106 ASP A N 1
ATOM 793 C CA . ASP A 1 106 ? 70.263 -3.732 94.822 1.00 69.12 106 ASP A CA 1
ATOM 794 C C . ASP A 1 106 ? 69.260 -4.586 95.601 1.00 67.01 106 ASP A C 1
ATOM 795 O O . ASP A 1 106 ? 68.206 -4.914 95.062 1.00 67.55 106 ASP A O 1
ATOM 800 N N . GLU A 1 107 ? 69.562 -4.922 96.856 1.00 64.38 107 GLU A N 1
ATOM 801 C CA . GLU A 1 107 ? 68.712 -5.835 97.647 1.00 62.20 107 GLU A CA 1
ATOM 802 C C . GLU A 1 107 ? 67.596 -5.164 98.467 1.00 59.43 107 GLU A C 1
ATOM 803 O O . GLU A 1 107 ? 66.543 -5.766 98.701 1.00 59.09 107 GLU A O 1
ATOM 809 N N . ILE A 1 108 ? 67.837 -3.929 98.908 1.00 56.96 108 ILE A N 1
ATOM 810 C CA . ILE A 1 108 ? 66.927 -3.222 99.810 1.00 54.43 108 ILE A CA 1
ATOM 811 C C . ILE A 1 108 ? 66.068 -2.201 99.071 1.00 52.19 108 ILE A C 1
ATOM 812 O O . ILE A 1 108 ? 66.592 -1.441 98.243 1.00 51.72 108 ILE A O 1
ATOM 817 N N . THR A 1 109 ? 64.808 -2.077 99.435 1.00 50.40 109 THR A N 1
ATOM 818 C CA . THR A 1 109 ? 63.963 -1.052 98.849 1.00 49.29 109 THR A CA 1
ATOM 819 C C . THR A 1 109 ? 63.881 0.154 99.739 1.00 48.21 109 THR A C 1
ATOM 820 O O . THR A 1 109 ? 63.561 0.046 100.868 1.00 48.20 109 THR A O 1
ATOM 824 N N . TYR A 1 110 ? 64.188 1.313 99.216 1.00 47.09 110 TYR A N 1
ATOM 825 C CA . TYR A 1 110 ? 64.253 2.474 100.026 1.00 46.39 110 TYR A CA 1
ATOM 826 C C . TYR A 1 110 ? 63.708 3.711 99.385 1.00 44.70 110 TYR A C 1
ATOM 827 O O . TYR A 1 110 ? 63.603 3.765 98.222 1.00 43.01 110 TYR A O 1
ATOM 836 N N . VAL A 1 111 ? 63.316 4.679 100.192 1.00 44.25 111 VAL A N 1
ATOM 837 C CA . VAL A 1 111 ? 62.812 5.964 99.762 1.00 43.66 111 VAL A CA 1
ATOM 838 C C . VAL A 1 111 ? 63.731 7.048 100.264 1.00 44.78 111 VAL A C 1
ATOM 839 O O . VAL A 1 111 ? 64.183 6.974 101.343 1.00 45.67 111 VAL A O 1
ATOM 843 N N . ASP A 1 112 ? 64.098 8.001 99.442 1.00 44.99 112 ASP A N 1
ATOM 844 C CA . ASP A 1 112 ? 65.061 8.983 99.860 1.00 45.51 112 ASP A CA 1
ATOM 845 C C . ASP A 1 112 ? 64.955 10.216 99.055 1.00 44.75 112 ASP A C 1
ATOM 846 O O . ASP A 1 112 ? 64.246 10.239 98.140 1.00 45.73 112 ASP A O 1
ATOM 851 N N . ASN A 1 113 ? 65.602 11.278 99.460 1.00 43.73 113 ASN A N 1
ATOM 852 C CA . ASN A 1 113 ? 65.795 12.410 98.602 1.00 43.61 113 ASN A CA 1
ATOM 853 C C . ASN A 1 113 ? 67.179 12.333 98.040 1.00 43.52 113 ASN A C 1
ATOM 854 O O . ASN A 1 113 ? 67.987 11.676 98.574 1.00 43.66 113 ASN A O 1
ATOM 859 N N . ASP A 1 114 ? 67.470 13.012 96.961 1.00 43.29 114 ASP A N 1
ATOM 860 C CA . ASP A 1 114 ? 68.833 12.990 96.455 1.00 44.25 114 ASP A CA 1
ATOM 861 C C . ASP A 1 114 ? 69.658 13.970 97.265 1.00 45.36 114 ASP A C 1
ATOM 862 O O . ASP A 1 114 ? 70.001 15.074 96.793 1.00 46.31 114 ASP A O 1
ATOM 867 N N . ASN A 1 115 ? 69.947 13.566 98.499 1.00 45.02 115 ASN A N 1
ATOM 868 C CA . ASN A 1 115 ? 70.640 14.377 99.465 1.00 44.67 115 ASN A CA 1
ATOM 869 C C . ASN A 1 115 ? 72.008 14.849 98.997 1.00 44.54 115 ASN A C 1
ATOM 870 O O . ASN A 1 115 ? 72.420 15.964 99.306 1.00 43.77 115 ASN A O 1
ATOM 875 N N . TYR A 1 116 ? 72.705 14.006 98.239 1.00 44.97 116 TYR A N 1
ATOM 876 C CA . TYR A 1 116 ? 73.989 14.399 97.695 1.00 44.89 116 TYR A CA 1
ATOM 877 C C . TYR A 1 116 ? 73.819 15.647 96.859 1.00 46.07 116 TYR A C 1
ATOM 878 O O . TYR A 1 116 ? 74.512 16.643 97.082 1.00 47.26 116 TYR A O 1
ATOM 887 N N . THR A 1 117 ? 72.884 15.607 95.920 1.00 45.84 117 THR A N 1
ATOM 888 C CA . THR A 1 117 ? 72.647 16.749 95.064 1.00 46.29 117 THR A CA 1
ATOM 889 C C . THR A 1 117 ? 72.008 17.943 95.776 1.00 46.92 117 THR A C 1
ATOM 890 O O . THR A 1 117 ? 72.307 19.097 95.438 1.00 46.77 117 THR A O 1
ATOM 894 N N . ALA A 1 118 ? 71.137 17.690 96.756 1.00 47.00 118 ALA A N 1
ATOM 895 C CA . ALA A 1 118 ? 70.534 18.821 97.452 1.00 46.40 118 ALA A CA 1
ATOM 896 C C . ALA A 1 118 ? 71.665 19.639 98.077 1.00 47.81 118 ALA A C 1
ATOM 897 O O . ALA A 1 118 ? 71.726 20.847 97.855 1.00 49.21 118 ALA A O 1
ATOM 899 N N . ALA A 1 119 ? 72.593 18.969 98.776 1.00 47.45 119 ALA A N 1
ATOM 900 C CA . ALA A 1 119 ? 73.721 19.616 99.472 1.00 46.77 119 ALA A CA 1
ATOM 901 C C . ALA A 1 119 ? 74.700 20.258 98.501 1.00 47.55 119 ALA A C 1
ATOM 902 O O . ALA A 1 119 ? 75.201 21.346 98.752 1.00 48.73 119 ALA A O 1
ATOM 904 N N . ARG A 1 120 ? 74.969 19.594 97.391 1.00 46.99 120 ARG A N 1
ATOM 905 C CA . ARG A 1 120 ? 75.736 20.206 96.328 1.00 47.15 120 ARG A CA 1
ATOM 906 C C . ARG A 1 120 ? 75.097 21.519 95.933 1.00 47.07 120 ARG A C 1
ATOM 907 O O . ARG A 1 120 ? 75.787 22.507 95.771 1.00 47.31 120 ARG A O 1
ATOM 915 N N . GLU A 1 121 ? 73.775 21.526 95.768 1.00 47.26 121 GLU A N 1
ATOM 916 C CA . GLU A 1 121 ? 73.083 22.695 95.250 1.00 47.52 121 GLU A CA 1
ATOM 917 C C . GLU A 1 121 ? 73.114 23.840 96.261 1.00 47.99 121 GLU A C 1
ATOM 918 O O . GLU A 1 121 ? 73.376 24.999 95.892 1.00 48.77 121 GLU A O 1
ATOM 924 N N . VAL A 1 122 ? 72.868 23.514 97.529 1.00 47.10 122 VAL A N 1
ATOM 925 C CA . VAL A 1 122 ? 73.003 24.482 98.603 1.00 47.04 122 VAL A CA 1
ATOM 926 C C . VAL A 1 122 ? 74.416 25.096 98.611 1.00 47.49 122 VAL A C 1
ATOM 927 O O . VAL A 1 122 ? 74.572 26.307 98.797 1.00 47.74 122 VAL A O 1
ATOM 931 N N . ALA A 1 123 ? 75.440 24.265 98.407 1.00 46.88 123 ALA A N 1
ATOM 932 C CA . ALA A 1 123 ? 76.805 24.745 98.488 1.00 46.25 123 ALA A CA 1
ATOM 933 C C . ALA A 1 123 ? 77.112 25.593 97.264 1.00 47.09 123 ALA A C 1
ATOM 934 O O . ALA A 1 123 ? 77.804 26.615 97.370 1.00 47.10 123 ALA A O 1
ATOM 936 N N . GLU A 1 124 ? 76.574 25.188 96.110 1.00 47.49 124 GLU A N 1
ATOM 937 C CA . GLU A 1 124 ? 76.703 25.998 94.886 1.00 47.81 124 GLU A CA 1
ATOM 938 C C . GLU A 1 124 ? 76.048 27.365 95.094 1.00 47.87 124 GLU A C 1
ATOM 939 O O . GLU A 1 124 ? 76.630 28.400 94.740 1.00 47.33 124 GLU A O 1
ATOM 945 N N . TYR A 1 125 ? 74.875 27.351 95.740 1.00 47.98 125 TYR A N 1
ATOM 946 C CA . TYR A 1 125 ? 74.143 28.569 96.077 1.00 47.84 125 TYR A CA 1
ATOM 947 C C . TYR A 1 125 ? 74.969 29.556 96.909 1.00 48.16 125 TYR A C 1
ATOM 948 O O . TYR A 1 125 ? 75.110 30.728 96.518 1.00 49.06 125 TYR A O 1
ATOM 957 N N . LEU A 1 126 ? 75.543 29.080 98.017 1.00 46.87 126 LEU A N 1
ATOM 958 C CA . LEU A 1 126 ? 76.411 29.900 98.852 1.00 45.91 126 LEU A CA 1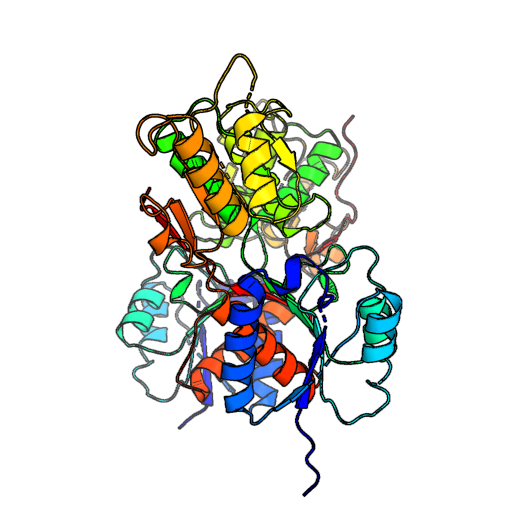
ATOM 959 C C . LEU A 1 126 ? 77.701 30.332 98.136 1.00 47.24 126 LEU A C 1
ATOM 960 O O . LEU A 1 126 ? 78.199 31.459 98.328 1.00 48.08 126 LEU A O 1
ATOM 965 N N . ILE A 1 127 ? 78.253 29.443 97.318 1.00 47.05 127 ILE A N 1
ATOM 966 C CA . ILE A 1 127 ? 79.515 29.740 96.642 1.00 46.01 127 ILE A CA 1
ATOM 967 C C . ILE A 1 127 ? 79.256 30.816 95.598 1.00 44.64 127 ILE A C 1
ATOM 968 O O . ILE A 1 127 ? 80.053 31.720 95.425 1.00 44.18 127 ILE A O 1
ATOM 973 N N . SER A 1 128 ? 78.115 30.734 94.929 1.00 44.34 128 SER A N 1
ATOM 974 C CA . SER A 1 128 ? 77.747 31.767 93.968 1.00 43.90 128 SER A CA 1
ATOM 975 C C . SER A 1 128 ? 77.530 33.092 94.697 1.00 43.59 128 SER A C 1
ATOM 976 O O . SER A 1 128 ? 77.611 34.134 94.075 1.00 43.44 128 SER A O 1
ATOM 979 N N . LEU A 1 129 ? 77.251 33.039 96.006 1.00 43.18 129 LEU A N 1
ATOM 980 C CA . LEU A 1 129 ? 77.108 34.251 96.830 1.00 42.44 129 LEU A CA 1
ATOM 981 C C . LEU A 1 129 ? 78.439 34.857 97.262 1.00 42.67 129 LEU A C 1
ATOM 982 O O . LEU A 1 129 ? 78.450 35.890 97.932 1.00 42.61 129 LEU A O 1
ATOM 987 N N . GLY A 1 130 ? 79.549 34.207 96.904 1.00 42.59 130 GLY A N 1
ATOM 988 C CA . GLY A 1 130 ? 80.872 34.665 97.297 1.00 42.86 130 GLY A CA 1
ATOM 989 C C . GLY A 1 130 ? 81.426 34.177 98.627 1.00 44.00 130 GLY A C 1
ATOM 990 O O . GLY A 1 130 ? 82.492 34.626 99.052 1.00 44.65 130 GLY A O 1
ATOM 991 N N . HIS A 1 131 ? 80.731 33.266 99.305 1.00 44.32 131 HIS A N 1
ATOM 992 C CA . HIS A 1 131 ? 81.293 32.689 100.521 1.00 44.59 131 HIS A CA 1
ATOM 993 C C . HIS A 1 131 ? 82.403 31.711 100.157 1.00 45.25 131 HIS A C 1
ATOM 994 O O . HIS A 1 131 ? 82.310 31.007 99.168 1.00 44.64 131 HIS A O 1
ATOM 1001 N N . LYS A 1 132 ? 83.473 31.701 100.941 1.00 46.96 132 LYS A N 1
ATOM 1002 C CA . LYS A 1 132 ? 84.617 30.826 100.665 1.00 48.00 132 LYS A CA 1
ATOM 1003 C C . LYS A 1 132 ? 84.999 30.017 101.903 1.00 48.40 132 LYS A C 1
ATOM 1004 O O . LYS A 1 132 ? 85.863 29.132 101.837 1.00 49.00 132 LYS A O 1
ATOM 1010 N N . GLN A 1 133 ? 84.374 30.354 103.032 1.00 47.59 133 GLN A N 1
ATOM 1011 C CA . GLN A 1 133 ? 84.639 29.704 104.306 1.00 47.05 133 GLN A CA 1
ATOM 1012 C C . GLN A 1 133 ? 83.272 29.271 104.831 1.00 46.29 133 GLN A C 1
ATOM 1013 O O . GLN A 1 133 ? 82.528 30.039 105.470 1.00 46.00 133 GLN A O 1
ATOM 1019 N N . ILE A 1 134 ? 82.943 28.026 104.500 1.00 45.70 134 ILE A N 1
ATOM 1020 C CA . ILE A 1 134 ? 81.608 27.469 104.660 1.00 44.59 134 ILE A CA 1
ATOM 1021 C C . ILE A 1 134 ? 81.723 26.248 105.568 1.00 44.81 134 ILE A C 1
ATOM 1022 O O . ILE A 1 134 ? 82.556 25.381 105.328 1.00 46.05 134 ILE A O 1
ATOM 1027 N N . ALA A 1 135 ? 80.919 26.220 106.627 1.00 43.95 135 ALA A N 1
ATOM 1028 C CA . ALA A 1 135 ? 80.905 25.144 107.607 1.00 44.00 135 ALA A CA 1
ATOM 1029 C C . ALA A 1 135 ? 79.634 24.313 107.520 1.00 44.03 135 ALA A C 1
ATOM 1030 O O . ALA A 1 135 ? 78.590 24.777 107.030 1.00 43.36 135 ALA A O 1
ATOM 1032 N N . PHE A 1 136 ? 79.743 23.090 108.045 1.00 43.89 136 PHE A N 1
ATOM 1033 C CA . PHE A 1 136 ? 78.723 22.066 107.952 1.00 43.04 136 PHE A CA 1
ATOM 1034 C C . PHE A 1 136 ? 78.492 21.639 109.367 1.00 43.52 136 PHE A C 1
ATOM 1035 O O . PHE A 1 136 ? 79.457 21.455 110.123 1.00 44.40 136 PHE A O 1
ATOM 1043 N N . ILE A 1 137 ? 77.228 21.514 109.749 1.00 43.32 137 ILE A N 1
ATOM 1044 C CA . ILE A 1 137 ? 76.870 21.006 111.058 1.00 43.64 137 ILE A CA 1
ATOM 1045 C C . ILE A 1 137 ? 75.809 19.947 110.882 1.00 44.53 137 ILE A C 1
ATOM 1046 O O . ILE A 1 137 ? 74.729 20.234 110.370 1.00 43.87 137 ILE A O 1
ATOM 1051 N N . GLY A 1 138 ? 76.116 18.727 111.329 1.00 45.72 138 GLY A N 1
ATOM 1052 C CA . GLY A 1 138 ? 75.183 17.634 111.213 1.00 46.21 138 GLY A CA 1
ATOM 1053 C C . GLY A 1 138 ? 74.934 16.886 112.493 1.00 47.10 138 GLY A C 1
ATOM 1054 O O . GLY A 1 138 ? 75.433 17.276 113.559 1.00 46.21 138 GLY A O 1
ATOM 1055 N N . GLY A 1 139 ? 74.135 15.814 112.368 1.00 48.74 139 GLY A N 1
ATOM 1056 C CA . GLY A 1 139 ? 73.887 14.864 113.441 1.00 50.12 139 GLY A CA 1
ATOM 1057 C C . GLY A 1 139 ? 74.954 13.795 113.364 1.00 52.91 139 GLY A C 1
ATOM 1058 O O . GLY A 1 139 ? 76.104 14.075 112.955 1.00 53.86 139 GLY A O 1
ATOM 1059 N N . GLY A 1 140 ? 74.585 12.567 113.734 1.00 54.37 140 GLY A N 1
ATOM 1060 C CA . GLY A 1 140 ? 75.543 11.462 113.836 1.00 55.21 140 GLY A CA 1
ATOM 1061 C C . GLY A 1 140 ? 76.301 11.196 112.556 1.00 56.16 140 GLY A C 1
ATOM 1062 O O . GLY A 1 140 ? 75.728 11.264 111.475 1.00 55.89 140 GLY A O 1
ATOM 1063 N N . SER A 1 141 ? 77.603 10.923 112.679 1.00 57.70 141 SER A N 1
ATOM 1064 C CA . SER A 1 141 ? 78.427 10.501 111.525 1.00 58.52 141 SER A CA 1
ATOM 1065 C C . SER A 1 141 ? 77.840 9.250 110.896 1.00 58.49 141 SER A C 1
ATOM 1066 O O . SER A 1 141 ? 77.859 9.100 109.678 1.00 58.90 141 SER A O 1
ATOM 1069 N N . ASP A 1 142 ? 77.327 8.361 111.746 1.00 57.88 142 ASP A N 1
ATOM 1070 C CA . ASP A 1 142 ? 76.941 7.023 111.332 1.00 57.94 142 ASP A CA 1
ATOM 1071 C C . ASP A 1 142 ? 75.624 6.962 110.554 1.00 56.23 142 ASP A C 1
ATOM 1072 O O . ASP A 1 142 ? 75.241 5.889 110.067 1.00 55.49 142 ASP A O 1
ATOM 1077 N N . LEU A 1 143 ? 74.941 8.103 110.456 1.00 55.30 143 LEU A N 1
ATOM 1078 C CA . LEU A 1 143 ? 73.720 8.207 109.661 1.00 54.78 143 LEU A CA 1
ATOM 1079 C C . LEU A 1 143 ? 74.012 8.568 108.214 1.00 53.89 143 LEU A C 1
ATOM 1080 O O . LEU A 1 143 ? 74.892 9.382 107.925 1.00 54.19 143 LEU A O 1
ATOM 1085 N N . LEU A 1 144 ? 73.284 7.966 107.289 1.00 52.51 144 LEU A N 1
ATOM 1086 C CA . LEU A 1 144 ? 73.677 8.159 105.918 1.00 51.77 144 LEU A CA 1
ATOM 1087 C C . LEU A 1 144 ? 73.234 9.482 105.323 1.00 50.48 144 LEU A C 1
ATOM 1088 O O . LEU A 1 144 ? 73.919 10.030 104.458 1.00 50.35 144 LEU A O 1
ATOM 1093 N N . VAL A 1 145 ? 72.111 10.008 105.797 1.00 49.61 145 VAL A N 1
ATOM 1094 C CA . VAL A 1 145 ? 71.708 11.338 105.381 1.00 48.92 145 VAL A CA 1
ATOM 1095 C C . VAL A 1 145 ? 72.805 12.381 105.707 1.00 48.91 145 VAL A C 1
ATOM 1096 O O . VAL A 1 145 ? 73.064 13.285 104.907 1.00 48.36 145 VAL A O 1
ATOM 1100 N N . THR A 1 146 ? 73.465 12.224 106.854 1.00 49.21 146 THR A N 1
ATOM 1101 C CA . THR A 1 146 ? 74.585 13.085 107.205 1.00 50.26 146 THR A CA 1
ATOM 1102 C C . THR A 1 146 ? 75.810 12.875 106.306 1.00 51.50 146 THR A C 1
ATOM 1103 O O . THR A 1 146 ? 76.390 13.839 105.834 1.00 52.38 146 THR A O 1
ATOM 1107 N N . ARG A 1 147 ? 76.207 11.636 106.055 1.00 52.06 147 ARG A N 1
ATOM 1108 C CA . ARG A 1 147 ? 77.359 11.403 105.200 1.00 53.07 147 ARG A CA 1
ATOM 1109 C C . ARG A 1 147 ? 77.125 11.987 103.825 1.00 52.42 147 ARG A C 1
ATOM 1110 O O . ARG A 1 147 ? 78.033 12.573 103.247 1.00 53.19 147 ARG A O 1
ATOM 1118 N N . ASP A 1 148 ? 75.922 11.799 103.295 1.00 51.47 148 ASP A N 1
ATOM 1119 C CA . ASP A 1 148 ? 75.600 12.248 101.950 1.00 51.64 148 ASP A CA 1
ATOM 1120 C C . ASP A 1 148 ? 75.621 13.761 101.853 1.00 50.55 148 ASP A C 1
ATOM 1121 O O . ASP A 1 148 ? 76.213 14.319 100.914 1.00 50.04 148 ASP A O 1
ATOM 1126 N N . ARG A 1 149 ? 74.942 14.412 102.813 1.00 49.34 149 ARG A N 1
ATOM 1127 C CA . ARG A 1 149 ? 74.879 15.870 102.882 1.00 47.42 149 ARG A CA 1
ATOM 1128 C C . ARG A 1 149 ? 76.274 16.461 103.048 1.00 47.58 149 ARG A C 1
ATOM 1129 O O . ARG A 1 149 ? 76.648 17.375 102.300 1.00 48.48 149 ARG A O 1
ATOM 1137 N N . LEU A 1 150 ? 77.067 15.898 103.957 1.00 46.07 150 LEU A N 1
ATOM 1138 C CA . LEU A 1 150 ? 78.485 16.188 103.949 1.00 45.60 150 LEU A CA 1
ATOM 1139 C C . LEU A 1 150 ? 79.134 16.019 102.583 1.00 46.40 150 LEU A C 1
ATOM 1140 O O . LEU A 1 150 ? 79.825 16.909 102.114 1.00 46.80 150 LEU A O 1
ATOM 1145 N N . ALA A 1 151 ? 78.917 14.873 101.946 1.00 47.25 151 ALA A N 1
ATOM 1146 C CA . ALA A 1 151 ? 79.648 14.518 100.723 1.00 46.88 151 ALA A CA 1
ATOM 1147 C C . ALA A 1 151 ? 79.397 15.521 99.605 1.00 46.85 151 ALA A C 1
ATOM 1148 O O . ALA A 1 151 ? 80.322 15.953 98.959 1.00 45.70 151 ALA A O 1
ATOM 1150 N N . GLY A 1 152 ? 78.137 15.893 99.407 1.00 48.92 152 GLY A N 1
ATOM 1151 C CA . GLY A 1 152 ? 77.736 16.866 98.392 1.00 50.68 152 GLY A CA 1
ATOM 1152 C C . GLY A 1 152 ? 78.285 18.263 98.594 1.00 52.66 152 GLY A C 1
ATOM 1153 O O . GLY A 1 152 ? 78.681 18.906 97.639 1.00 52.45 152 GLY A O 1
ATOM 1162 N N . SER A 1 154 ? 80.970 19.020 100.414 1.00 54.84 154 SER A N 1
ATOM 1163 C CA . SER A 1 154 ? 82.390 18.789 100.350 1.00 52.89 154 SER A CA 1
ATOM 1164 C C . SER A 1 154 ? 82.896 18.784 98.897 1.00 52.44 154 SER A C 1
ATOM 1165 O O . SER A 1 154 ? 83.850 19.508 98.571 1.00 53.26 154 SER A O 1
ATOM 1168 N N . ASP A 1 155 ? 82.262 17.990 98.031 1.00 51.13 155 ASP A N 1
ATOM 1169 C CA . ASP A 1 155 ? 82.636 17.929 96.617 1.00 50.47 155 ASP A CA 1
ATOM 1170 C C . ASP A 1 155 ? 82.459 19.277 95.954 1.00 49.80 155 ASP A C 1
ATOM 1171 O O . ASP A 1 155 ? 83.310 19.711 95.181 1.00 49.52 155 ASP A O 1
ATOM 1176 N N . ALA A 1 156 ? 81.347 19.937 96.265 1.00 49.64 156 ALA A N 1
ATOM 1177 C CA . ALA A 1 156 ? 81.052 21.252 95.703 1.00 49.12 156 ALA A CA 1
ATOM 1178 C C . ALA A 1 156 ? 82.187 22.232 96.010 1.00 49.63 156 ALA A C 1
ATOM 1179 O O . ALA A 1 156 ? 82.604 23.013 95.132 1.00 49.95 156 ALA A O 1
ATOM 1181 N N . LEU A 1 157 ? 82.712 22.154 97.232 1.00 49.77 157 LEU A N 1
ATOM 1182 C CA . LEU A 1 157 ? 83.819 23.022 97.640 1.00 49.87 157 LEU A CA 1
ATOM 1183 C C . LEU A 1 157 ? 85.099 22.695 96.912 1.00 49.34 157 LEU A C 1
ATOM 1184 O O . LEU A 1 157 ? 85.799 23.612 96.474 1.00 48.93 157 LEU A O 1
ATOM 1189 N N . LYS A 1 158 ? 85.396 21.403 96.766 1.00 49.87 158 LYS A N 1
ATOM 1190 C CA . LYS A 1 158 ? 86.610 20.984 96.031 1.00 51.03 158 LYS A CA 1
ATOM 1191 C C . LYS A 1 158 ? 86.524 21.287 94.554 1.00 50.38 158 LYS A C 1
ATOM 1192 O O . LYS A 1 158 ? 87.527 21.457 93.909 1.00 50.75 158 LYS A O 1
ATOM 1198 N N . LEU A 1 159 ? 85.322 21.351 94.016 1.00 50.42 159 LEU A N 1
ATOM 1199 C CA . LEU A 1 159 ? 85.165 21.635 92.604 1.00 51.05 159 LEU A CA 1
ATOM 1200 C C . LEU A 1 159 ? 85.337 23.109 92.277 1.00 51.54 159 LEU A C 1
ATOM 1201 O O . LEU A 1 159 ? 85.668 23.453 91.157 1.00 51.52 159 LEU A O 1
ATOM 1206 N N . ALA A 1 160 ? 85.120 23.977 93.253 1.00 52.38 160 ALA A N 1
ATOM 1207 C CA . ALA A 1 160 ? 85.315 25.405 93.040 1.00 53.16 160 ALA A CA 1
ATOM 1208 C C . ALA A 1 160 ? 86.631 25.825 93.659 1.00 54.10 160 ALA A C 1
ATOM 1209 O O . ALA A 1 160 ? 86.882 27.020 93.823 1.00 54.14 160 ALA A O 1
ATOM 1211 N N . ASP A 1 161 ? 87.456 24.829 94.002 1.00 54.80 161 ASP A N 1
ATOM 1212 C CA . ASP A 1 161 ? 88.770 25.026 94.635 1.00 55.71 161 ASP A CA 1
ATOM 1213 C C . ASP A 1 161 ? 88.708 25.793 95.946 1.00 55.42 161 ASP A C 1
ATOM 1214 O O . ASP A 1 161 ? 89.447 26.747 96.151 1.00 56.03 161 ASP A O 1
ATOM 1219 N N . ILE A 1 162 ? 87.828 25.361 96.833 1.00 54.17 162 ILE A N 1
ATOM 1220 C CA . ILE A 1 162 ? 87.662 26.012 98.102 1.00 52.94 162 ILE A CA 1
ATOM 1221 C C . ILE A 1 162 ? 87.948 24.970 99.160 1.00 53.17 162 ILE A C 1
ATOM 1222 O O . ILE A 1 162 ? 87.454 23.851 99.086 1.00 53.48 162 ILE A O 1
ATOM 1227 N N . VAL A 1 163 ? 88.768 25.341 100.133 1.00 53.15 163 VAL A N 1
ATOM 1228 C CA . VAL A 1 163 ? 89.251 24.412 101.142 1.00 52.82 163 VAL A CA 1
ATOM 1229 C C . VAL A 1 163 ? 88.144 24.176 102.153 1.00 51.92 163 VAL A C 1
ATOM 1230 O O . VAL A 1 163 ? 87.291 25.034 102.344 1.00 52.59 163 VAL A O 1
ATOM 1234 N N . LEU A 1 164 ? 88.149 23.009 102.788 1.00 50.35 164 LEU A N 1
ATOM 1235 C CA . LEU A 1 164 ? 87.151 22.685 103.803 1.00 48.49 164 LEU A CA 1
ATOM 1236 C C . LEU A 1 164 ? 87.877 22.088 104.997 1.00 48.41 164 LEU A C 1
ATOM 1237 O O . LEU A 1 164 ? 88.001 20.865 105.104 1.00 48.11 164 LEU A O 1
ATOM 1242 N N . PRO A 1 165 ? 88.339 22.948 105.913 1.00 48.38 165 PRO A N 1
ATOM 1243 C CA . PRO A 1 165 ? 89.159 22.452 107.002 1.00 48.74 165 PRO A CA 1
ATOM 1244 C C . PRO A 1 165 ? 88.341 21.578 107.945 1.00 49.43 165 PRO A C 1
ATOM 1245 O O . PRO A 1 165 ? 87.128 21.731 108.044 1.00 48.82 165 PRO A O 1
ATOM 1249 N N . LYS A 1 166 ? 89.030 20.665 108.612 1.00 50.60 166 LYS A N 1
ATOM 1250 C CA . LYS A 1 166 ? 88.440 19.717 109.538 1.00 51.80 166 LYS A CA 1
ATOM 1251 C C . LYS A 1 166 ? 87.632 20.430 110.635 1.00 51.27 166 LYS A C 1
ATOM 1252 O O . LYS A 1 166 ? 86.676 19.866 111.183 1.00 51.61 166 LYS A O 1
ATOM 1258 N N . GLU A 1 167 ? 87.991 21.677 110.926 1.00 50.43 167 GLU A N 1
ATOM 1259 C CA . GLU A 1 167 ? 87.371 22.412 112.024 1.00 50.11 167 GLU A CA 1
ATOM 1260 C C . GLU A 1 167 ? 86.092 23.126 111.620 1.00 49.52 167 GLU A C 1
ATOM 1261 O O . GLU A 1 167 ? 85.458 23.742 112.462 1.00 49.90 167 GLU A O 1
ATOM 1267 N N . TYR A 1 168 ? 85.719 23.016 110.341 1.00 48.79 168 TYR A N 1
ATOM 1268 C CA . TYR A 1 168 ? 84.409 23.449 109.805 1.00 47.49 168 TYR A CA 1
ATOM 1269 C C . TYR A 1 168 ? 83.439 22.276 109.606 1.00 47.05 168 TYR A C 1
ATOM 1270 O O . TYR A 1 168 ? 82.269 22.481 109.214 1.00 46.97 168 TYR A O 1
ATOM 1279 N N . ILE A 1 169 ? 83.818 21.091 110.011 1.00 47.21 169 ILE A N 1
ATOM 1280 C CA . ILE A 1 169 ? 82.903 19.984 109.957 1.00 48.24 169 ILE A CA 1
ATOM 1281 C C . ILE A 1 169 ? 82.467 19.507 111.325 1.00 49.13 169 ILE A C 1
ATOM 1282 O O . ILE A 1 169 ? 83.262 19.059 112.075 1.00 50.19 169 ILE A O 1
ATOM 1287 N N . LEU A 1 170 ? 81.186 19.598 111.656 1.00 49.46 170 LEU A N 1
ATOM 1288 C CA . LEU A 1 170 ? 80.673 19.288 112.978 1.00 50.14 170 LEU A CA 1
ATOM 1289 C C . LEU A 1 170 ? 79.618 18.246 113.082 1.00 50.81 170 LEU A C 1
ATOM 1290 O O . LEU A 1 170 ? 78.706 18.250 112.325 1.00 49.51 170 LEU A O 1
ATOM 1295 N N . HIS A 1 171 ? 79.767 17.324 113.998 1.00 52.59 171 HIS A N 1
ATOM 1296 C CA . HIS A 1 171 ? 78.733 16.386 114.279 1.00 54.33 171 HIS A CA 1
ATOM 1297 C C . HIS A 1 171 ? 78.254 16.478 115.688 1.00 56.45 171 HIS A C 1
ATOM 1298 O O . HIS A 1 171 ? 79.009 16.403 116.594 1.00 56.63 171 HIS A O 1
ATOM 1305 N N . PHE A 1 172 ? 76.952 16.617 115.835 1.00 58.59 172 PHE A N 1
ATOM 1306 C CA . PHE A 1 172 ? 76.256 16.672 117.098 1.00 60.74 172 PHE A CA 1
ATOM 1307 C C . PHE A 1 172 ? 74.993 15.936 116.869 1.00 63.28 172 PHE A C 1
ATOM 1308 O O . PHE A 1 172 ? 74.744 15.495 115.803 1.00 64.39 172 PHE A O 1
ATOM 1316 N N . ASP A 1 173 ? 74.140 15.853 117.851 1.00 65.05 173 ASP A N 1
ATOM 1317 C CA . ASP A 1 173 ? 72.825 15.299 117.648 1.00 66.97 173 ASP A CA 1
ATOM 1318 C C . ASP A 1 173 ? 71.936 16.392 117.113 1.00 68.22 173 ASP A C 1
ATOM 1319 O O . ASP A 1 173 ? 72.340 17.518 117.080 1.00 68.44 173 ASP A O 1
ATOM 1324 N N . PHE A 1 174 ? 70.717 16.083 116.703 1.00 68.86 174 PHE A N 1
ATOM 1325 C CA . PHE A 1 174 ? 69.866 17.126 116.193 1.00 69.19 174 PHE A CA 1
ATOM 1326 C C . PHE A 1 174 ? 69.044 17.684 117.280 1.00 69.02 174 PHE A C 1
ATOM 1327 O O . PHE A 1 174 ? 68.080 17.109 117.642 1.00 69.30 174 PHE A O 1
ATOM 1335 N N . SER A 1 175 ? 69.396 18.852 117.754 1.00 68.86 175 SER A N 1
ATOM 1336 C CA . SER A 1 175 ? 68.667 19.524 118.782 1.00 68.89 175 SER A CA 1
ATOM 1337 C C . SER A 1 175 ? 69.100 20.945 118.680 1.00 68.92 175 SER A C 1
ATOM 1338 O O . SER A 1 175 ? 70.052 21.229 118.025 1.00 69.24 175 SER A O 1
ATOM 1341 N N . ARG A 1 176 ? 68.406 21.851 119.321 1.00 68.78 176 ARG A N 1
ATOM 1342 C CA . ARG A 1 176 ? 68.861 23.209 119.336 1.00 68.75 176 ARG A CA 1
ATOM 1343 C C . ARG A 1 176 ? 70.195 23.370 120.026 1.00 68.24 176 ARG A C 1
ATOM 1344 O O . ARG A 1 176 ? 71.039 24.044 119.527 1.00 67.84 176 ARG A O 1
ATOM 1352 N N . GLU A 1 177 ? 70.409 22.707 121.149 1.00 68.65 177 GLU A N 1
ATOM 1353 C CA . GLU A 1 177 ? 71.623 22.860 121.919 1.00 68.82 177 GLU A CA 1
ATOM 1354 C C . GLU A 1 177 ? 72.790 22.549 121.056 1.00 67.80 177 GLU A C 1
ATOM 1355 O O . GLU A 1 177 ? 73.844 23.103 121.134 1.00 67.65 177 GLU A O 1
ATOM 1361 N N . SER A 1 178 ? 72.591 21.584 120.228 1.00 66.77 178 SER A N 1
ATOM 1362 C CA . SER A 1 178 ? 73.628 21.218 119.297 1.00 65.81 178 SER A CA 1
ATOM 1363 C C . SER A 1 178 ? 74.034 22.431 118.469 1.00 64.59 178 SER A C 1
ATOM 1364 O O . SER A 1 178 ? 75.216 22.722 118.308 1.00 64.33 178 SER A O 1
ATOM 1367 N N . GLY A 1 179 ? 73.032 23.136 117.960 1.00 63.77 179 GLY A N 1
ATOM 1368 C CA . GLY A 1 179 ? 73.229 24.380 117.244 1.00 63.22 179 GLY A CA 1
ATOM 1369 C C . GLY A 1 179 ? 73.971 25.427 118.053 1.00 63.03 179 GLY A C 1
ATOM 1370 O O . GLY A 1 179 ? 74.751 26.195 117.489 1.00 63.45 179 GLY A O 1
ATOM 1371 N N . GLN A 1 180 ? 73.749 25.451 119.368 1.00 61.91 180 GLN A N 1
ATOM 1372 C CA . GLN A 1 180 ? 74.418 26.415 120.225 1.00 61.50 180 GLN A CA 1
ATOM 1373 C C . GLN A 1 180 ? 75.872 26.076 120.482 1.00 60.58 180 GLN A C 1
ATOM 1374 O O . GLN A 1 180 ? 76.701 26.973 120.600 1.00 60.72 180 GLN A O 1
ATOM 1380 N N . GLN A 1 181 ? 76.184 24.789 120.597 1.00 59.79 181 GLN A N 1
ATOM 1381 C CA . GLN A 1 181 ? 77.557 24.386 120.892 1.00 58.82 181 GLN A CA 1
ATOM 1382 C C . GLN A 1 181 ? 78.379 24.532 119.619 1.00 56.26 181 GLN A C 1
ATOM 1383 O O . GLN A 1 181 ? 79.556 24.901 119.657 1.00 55.67 181 GLN A O 1
ATOM 1389 N N . ALA A 1 182 ? 77.732 24.261 118.488 1.00 54.44 182 ALA A N 1
ATOM 1390 C CA . ALA A 1 182 ? 78.343 24.462 117.188 1.00 53.13 182 ALA A CA 1
ATOM 1391 C C . ALA A 1 182 ? 78.779 25.918 117.009 1.00 52.58 182 ALA A C 1
ATOM 1392 O O . ALA A 1 182 ? 79.918 26.189 116.599 1.00 52.62 182 ALA A O 1
ATOM 1394 N N . VAL A 1 183 ? 77.881 26.850 117.328 1.00 51.39 183 VAL A N 1
ATOM 1395 C CA . VAL A 1 183 ? 78.192 28.261 117.201 1.00 50.06 183 VAL A CA 1
ATOM 1396 C C . VAL A 1 183 ? 79.326 28.598 118.139 1.00 49.56 183 VAL A C 1
ATOM 1397 O O . VAL A 1 183 ? 80.217 29.336 117.780 1.00 49.52 183 VAL A O 1
ATOM 1401 N N . GLU A 1 184 ? 79.323 28.027 119.330 1.00 50.15 184 GLU A N 1
ATOM 1402 C CA . GLU A 1 184 ? 80.436 28.258 120.253 1.00 51.27 184 GLU A CA 1
ATOM 1403 C C . GLU A 1 184 ? 81.754 27.824 119.608 1.00 51.78 184 GLU A C 1
ATOM 1404 O O . GLU A 1 184 ? 82.702 28.586 119.555 1.00 51.73 184 GLU A O 1
ATOM 1410 N N . GLU A 1 185 ? 81.786 26.592 119.108 1.00 52.23 185 GLU A N 1
ATOM 1411 C CA . GLU A 1 185 ? 82.949 26.049 118.446 1.00 52.45 185 GLU A CA 1
ATOM 1412 C C . GLU A 1 185 ? 83.368 26.868 117.230 1.00 51.66 185 GLU A C 1
ATOM 1413 O O . GLU A 1 185 ? 84.519 27.271 117.104 1.00 51.13 185 GLU A O 1
ATOM 1419 N N . LEU A 1 186 ? 82.424 27.102 116.331 1.00 51.79 186 LEU A N 1
ATOM 1420 C CA . LEU A 1 186 ? 82.721 27.756 115.070 1.00 52.01 186 LEU A CA 1
ATOM 1421 C C . LEU A 1 186 ? 83.111 29.216 115.241 1.00 52.48 186 LEU A C 1
ATOM 1422 O O . LEU A 1 186 ? 84.176 29.651 114.788 1.00 52.20 186 LEU A O 1
ATOM 1435 N N . GLY A 1 188 ? 84.190 30.499 117.728 1.00 49.39 188 GLY A N 1
ATOM 1436 C CA . GLY A 1 188 ? 85.334 30.540 118.630 1.00 47.83 188 GLY A CA 1
ATOM 1437 C C . GLY A 1 188 ? 86.694 30.300 117.994 1.00 46.77 188 GLY A C 1
ATOM 1438 O O . GLY A 1 188 ? 87.707 30.378 118.671 1.00 47.10 188 GLY A O 1
ATOM 1439 N N . LEU A 1 189 ? 86.721 30.007 116.700 1.00 45.74 189 LEU A N 1
ATOM 1440 C CA . LEU A 1 189 ? 87.971 29.777 115.966 1.00 44.61 189 LEU A CA 1
ATOM 1441 C C . LEU A 1 189 ? 88.660 31.092 115.652 1.00 45.20 189 LEU A C 1
ATOM 1442 O O . LEU A 1 189 ? 88.055 32.157 115.782 1.00 45.48 189 LEU A O 1
ATOM 1447 N N . GLN A 1 190 ? 89.921 31.015 115.235 1.00 45.96 190 GLN A N 1
ATOM 1448 C CA . GLN A 1 190 ? 90.667 32.184 114.774 1.00 46.87 190 GLN A CA 1
ATOM 1449 C C . GLN A 1 190 ? 90.168 32.674 113.426 1.00 47.88 190 GLN A C 1
ATOM 1450 O O . GLN A 1 190 ? 90.160 33.864 113.180 1.00 47.76 190 GLN A O 1
ATOM 1456 N N . GLN A 1 191 ? 89.764 31.758 112.550 1.00 49.48 191 GLN A N 1
ATOM 1457 C CA . GLN A 1 191 ? 89.197 32.144 111.256 1.00 50.55 191 GLN A CA 1
ATOM 1458 C C . GLN A 1 191 ? 87.826 31.494 110.971 1.00 49.42 191 GLN A C 1
ATOM 1459 O O . GLN A 1 191 ? 87.729 30.548 110.208 1.00 48.81 191 GLN A O 1
ATOM 1465 N N . PRO A 1 192 ? 86.753 32.014 111.603 1.00 49.46 192 PRO A N 1
ATOM 1466 C CA . PRO A 1 192 ? 85.454 31.323 111.564 1.00 49.11 192 PRO A CA 1
ATOM 1467 C C . PRO A 1 192 ? 84.832 31.283 110.171 1.00 49.43 192 PRO A C 1
ATOM 1468 O O . PRO A 1 192 ? 85.345 31.924 109.250 1.00 50.46 192 PRO A O 1
ATOM 1472 N N . PRO A 1 193 ? 83.734 30.530 110.005 1.00 48.53 193 PRO A N 1
ATOM 1473 C CA . PRO A 1 193 ? 83.105 30.520 108.696 1.00 47.61 193 PRO A CA 1
ATOM 1474 C C . PRO A 1 193 ? 82.228 31.737 108.523 1.00 46.33 193 PRO A C 1
ATOM 1475 O O . PRO A 1 193 ? 81.812 32.328 109.514 1.00 46.65 193 PRO A O 1
ATOM 1479 N N . THR A 1 194 ? 81.926 32.103 107.284 1.00 44.98 194 THR A N 1
ATOM 1480 C CA . THR A 1 194 ? 80.918 33.143 107.039 1.00 43.15 194 THR A CA 1
ATOM 1481 C C . THR A 1 194 ? 79.548 32.574 106.610 1.00 42.05 194 THR A C 1
ATOM 1482 O O . THR A 1 194 ? 78.543 33.241 106.706 1.00 41.50 194 THR A O 1
ATOM 1486 N N . ALA A 1 195 ? 79.513 31.347 106.115 1.00 42.36 195 ALA A N 1
ATOM 1487 C CA . ALA A 1 195 ? 78.241 30.672 105.850 1.00 42.74 195 ALA A CA 1
ATOM 1488 C C . ALA A 1 195 ? 78.262 29.328 106.582 1.00 44.05 195 ALA A C 1
ATOM 1489 O O . ALA A 1 195 ? 79.351 28.801 106.891 1.00 43.96 195 ALA A O 1
ATOM 1491 N N . ILE A 1 196 ? 77.064 28.813 106.878 1.00 44.29 196 ILE A N 1
ATOM 1492 C CA . ILE A 1 196 ? 76.868 27.564 107.597 1.00 44.66 196 ILE A CA 1
ATOM 1493 C C . ILE A 1 196 ? 75.716 26.715 107.005 1.00 47.49 196 ILE A C 1
ATOM 1494 O O . ILE A 1 196 ? 74.609 27.208 106.784 1.00 46.70 196 ILE A O 1
ATOM 1507 N N . ALA A 1 198 ? 73.327 23.607 107.909 1.00 52.52 198 ALA A N 1
ATOM 1508 C CA . ALA A 1 198 ? 72.821 22.739 108.946 1.00 50.75 198 ALA A CA 1
ATOM 1509 C C . ALA A 1 198 ? 71.991 21.670 108.291 1.00 48.73 198 ALA A C 1
ATOM 1510 O O . ALA A 1 198 ? 71.179 21.953 107.428 1.00 47.80 198 ALA A O 1
ATOM 1512 N N . THR A 1 199 ? 72.213 20.430 108.692 1.00 48.97 199 THR A N 1
ATOM 1513 C CA . THR A 1 199 ? 71.528 19.290 108.080 1.00 49.37 199 THR A CA 1
ATOM 1514 C C . THR A 1 199 ? 70.124 19.069 108.658 1.00 49.44 199 THR A C 1
ATOM 1515 O O . THR A 1 199 ? 69.406 18.198 108.188 1.00 48.68 199 THR A O 1
ATOM 1519 N N . ASP A 1 200 ? 69.734 19.897 109.636 1.00 50.19 200 ASP A N 1
ATOM 1520 C CA . ASP A 1 200 ? 68.424 19.824 110.276 1.00 51.65 200 ASP A CA 1
ATOM 1521 C C . ASP A 1 200 ? 67.977 21.179 110.865 1.00 51.56 200 ASP A C 1
ATOM 1522 O O . ASP A 1 200 ? 68.735 21.823 111.589 1.00 52.21 200 ASP A O 1
ATOM 1527 N N . ASP A 1 201 ? 66.734 21.579 110.597 1.00 51.08 201 ASP A N 1
ATOM 1528 C CA . ASP A 1 201 ? 66.159 22.823 111.123 1.00 50.45 201 ASP A CA 1
ATOM 1529 C C . ASP A 1 201 ? 66.332 23.033 112.623 1.00 50.40 201 ASP A C 1
ATOM 1530 O O . ASP A 1 201 ? 66.506 24.164 113.065 1.00 50.73 201 ASP A O 1
ATOM 1535 N N . LEU A 1 202 ? 66.285 21.966 113.417 1.00 50.17 202 LEU A N 1
ATOM 1536 C CA . LEU A 1 202 ? 66.504 22.122 114.858 1.00 49.48 202 LEU A CA 1
ATOM 1537 C C . LEU A 1 202 ? 67.838 22.780 115.118 1.00 50.46 202 LEU A C 1
ATOM 1538 O O . LEU A 1 202 ? 67.933 23.673 115.959 1.00 51.38 202 LEU A O 1
ATOM 1543 N N . ILE A 1 203 ? 68.851 22.329 114.382 1.00 50.00 203 ILE A N 1
ATOM 1544 C CA . ILE A 1 203 ? 70.206 22.822 114.500 1.00 49.90 203 ILE A CA 1
ATOM 1545 C C . ILE A 1 203 ? 70.274 24.234 113.919 1.00 49.73 203 ILE A C 1
ATOM 1546 O O . ILE A 1 203 ? 70.984 25.081 114.431 1.00 49.78 203 ILE A O 1
ATOM 1551 N N . GLY A 1 204 ? 69.525 24.474 112.846 1.00 48.93 204 GLY A N 1
ATOM 1552 C CA . GLY A 1 204 ? 69.443 25.786 112.224 1.00 47.33 204 GLY A CA 1
ATOM 1553 C C . GLY A 1 204 ? 68.896 26.775 113.221 1.00 46.35 204 GLY A C 1
ATOM 1554 O O . GLY A 1 204 ? 69.428 27.875 113.390 1.00 46.34 204 GLY A O 1
ATOM 1555 N N . LEU A 1 205 ? 67.845 26.373 113.917 1.00 45.61 205 LEU A N 1
ATOM 1556 C CA . LEU A 1 205 ? 67.149 27.314 114.776 1.00 45.42 205 LEU A CA 1
ATOM 1557 C C . LEU A 1 205 ? 68.049 27.662 115.934 1.00 45.75 205 LEU A C 1
ATOM 1558 O O . LEU A 1 205 ? 68.077 28.814 116.374 1.00 46.59 205 LEU A O 1
ATOM 1563 N N . GLY A 1 206 ? 68.811 26.667 116.394 1.00 44.54 206 GLY A N 1
ATOM 1564 C CA . GLY A 1 206 ? 69.718 26.849 117.491 1.00 43.40 206 GLY A CA 1
ATOM 1565 C C . GLY A 1 206 ? 70.905 27.681 117.075 1.00 43.09 206 GLY A C 1
ATOM 1566 O O . GLY A 1 206 ? 71.414 28.470 117.859 1.00 43.60 206 GLY A O 1
ATOM 1567 N N . VAL A 1 207 ? 71.360 27.495 115.847 1.00 42.51 207 VAL A N 1
ATOM 1568 C CA . VAL A 1 207 ? 72.504 28.216 115.348 1.00 42.80 207 VAL A CA 1
ATOM 1569 C C . VAL A 1 207 ? 72.111 29.690 115.416 1.00 43.68 207 VAL A C 1
ATOM 1570 O O . VAL A 1 207 ? 72.802 30.489 116.059 1.00 44.61 207 VAL A O 1
ATOM 1574 N N . LEU A 1 208 ? 70.961 30.024 114.820 1.00 42.92 208 LEU A N 1
ATOM 1575 C CA . LEU A 1 208 ? 70.385 31.365 114.865 1.00 41.86 208 LEU A CA 1
ATOM 1576 C C . LEU A 1 208 ? 70.337 32.003 116.241 1.00 41.43 208 LEU A C 1
ATOM 1577 O O . LEU A 1 208 ? 70.741 33.133 116.408 1.00 42.66 208 LEU A O 1
ATOM 1582 N N . SER A 1 209 ? 69.803 31.322 117.234 1.00 40.33 209 SER A N 1
ATOM 1583 C CA . SER A 1 209 ? 69.692 31.973 118.515 1.00 40.04 209 SER A CA 1
ATOM 1584 C C . SER A 1 209 ? 71.082 32.201 119.078 1.00 39.53 209 SER A C 1
ATOM 1585 O O . SER A 1 209 ? 71.338 33.219 119.704 1.00 40.27 209 SER A O 1
ATOM 1588 N N . ALA A 1 210 ? 71.984 31.264 118.837 1.00 38.81 210 ALA A N 1
ATOM 1589 C CA . ALA A 1 210 ? 73.286 31.316 119.464 1.00 39.03 210 ALA A CA 1
ATOM 1590 C C . ALA A 1 210 ? 74.082 32.453 118.854 1.00 39.28 210 ALA A C 1
ATOM 1591 O O . ALA A 1 210 ? 74.780 33.188 119.542 1.00 38.76 210 ALA A O 1
ATOM 1593 N N . LEU A 1 211 ? 73.941 32.594 117.546 1.00 40.31 211 LEU A N 1
ATOM 1594 C CA . LEU A 1 211 ? 74.622 33.611 116.796 1.00 41.97 211 LEU A CA 1
ATOM 1595 C C . LEU A 1 211 ? 74.100 34.981 117.243 1.00 44.67 211 LEU A C 1
ATOM 1596 O O . LEU A 1 211 ? 74.840 35.979 117.276 1.00 46.10 211 LEU A O 1
ATOM 1601 N N . SER A 1 212 ? 72.833 35.022 117.630 1.00 45.35 212 SER A N 1
ATOM 1602 C CA . SER A 1 212 ? 72.225 36.262 118.054 1.00 46.00 212 SER A CA 1
ATOM 1603 C C . SER A 1 212 ? 72.534 36.559 119.496 1.00 46.84 212 SER A C 1
ATOM 1604 O O . SER A 1 212 ? 72.584 37.720 119.882 1.00 47.24 212 SER A O 1
ATOM 1607 N N . LYS A 1 213 ? 72.733 35.532 120.309 1.00 47.42 213 LYS A N 1
ATOM 1608 C CA . LYS A 1 213 ? 73.119 35.796 121.684 1.00 48.64 213 LYS A CA 1
ATOM 1609 C C . LYS A 1 213 ? 74.520 36.423 121.683 1.00 48.35 213 LYS A C 1
ATOM 1610 O O . LYS A 1 213 ? 74.848 37.223 122.542 1.00 48.37 213 LYS A O 1
ATOM 1616 N N . LYS A 1 214 ? 75.330 36.097 120.684 1.00 48.11 214 LYS A N 1
ATOM 1617 C CA . LYS A 1 214 ? 76.688 36.640 120.633 1.00 47.96 214 LYS A CA 1
ATOM 1618 C C . LYS A 1 214 ? 76.752 38.013 119.954 1.00 46.42 214 LYS A C 1
ATOM 1619 O O . LYS A 1 214 ? 77.830 38.623 119.872 1.00 45.91 214 LYS A O 1
ATOM 1625 N N . GLY A 1 215 ? 75.588 38.486 119.495 1.00 44.45 215 GLY A N 1
ATOM 1626 C CA . GLY A 1 215 ? 75.449 39.799 118.911 1.00 42.58 215 GLY A CA 1
ATOM 1627 C C . GLY A 1 215 ? 75.722 39.838 117.421 1.00 41.42 215 GLY A C 1
ATOM 1628 O O . GLY A 1 215 ? 75.868 40.917 116.832 1.00 40.66 215 GLY A O 1
ATOM 1629 N N . PHE A 1 216 ? 75.792 38.671 116.792 1.00 40.97 216 PHE A N 1
ATOM 1630 C CA . PHE A 1 216 ? 75.866 38.638 115.332 1.00 40.26 216 PHE A CA 1
ATOM 1631 C C . PHE A 1 216 ? 74.493 38.866 114.723 1.00 39.43 216 PHE A C 1
ATOM 1632 O O . PHE A 1 216 ? 73.455 38.786 115.389 1.00 38.60 216 PHE A O 1
ATOM 1640 N N . VAL A 1 217 ? 74.489 39.145 113.435 1.00 39.69 217 VAL A N 1
ATOM 1641 C CA . VAL A 1 217 ? 73.236 39.345 112.759 1.00 39.98 217 VAL A CA 1
ATOM 1642 C C . VAL A 1 217 ? 73.197 38.417 111.591 1.00 40.42 217 VAL A C 1
ATOM 1643 O O . VAL A 1 217 ? 74.122 38.385 110.777 1.00 40.86 217 VAL A O 1
ATOM 1647 N N . VAL A 1 218 ? 72.120 37.654 111.517 1.00 40.54 218 VAL A N 1
ATOM 1648 C CA . VAL A 1 218 ? 71.868 36.858 110.329 1.00 41.16 218 VAL A CA 1
ATOM 1649 C C . VAL A 1 218 ? 70.927 37.659 109.436 1.00 42.11 218 VAL A C 1
ATOM 1650 O O . VAL A 1 218 ? 69.901 38.144 109.914 1.00 42.38 218 VAL A O 1
ATOM 1654 N N . PRO A 1 219 ? 71.274 37.806 108.142 1.00 42.75 219 PRO A N 1
ATOM 1655 C CA . PRO A 1 219 ? 72.423 37.196 107.488 1.00 43.89 219 PRO A CA 1
ATOM 1656 C C . PRO A 1 219 ? 73.578 38.108 107.122 1.00 46.12 219 PRO A C 1
ATOM 1657 O O . PRO A 1 219 ? 74.409 37.721 106.276 1.00 46.74 219 PRO A O 1
ATOM 1661 N N . LYS A 1 220 ? 73.648 39.298 107.713 1.00 47.26 220 LYS A N 1
ATOM 1662 C CA . LYS A 1 220 ? 74.724 40.207 107.346 1.00 47.99 220 LYS A CA 1
ATOM 1663 C C . LYS A 1 220 ? 76.084 39.616 107.727 1.00 48.83 220 LYS A C 1
ATOM 1664 O O . LYS A 1 220 ? 77.009 39.636 106.918 1.00 49.03 220 LYS A O 1
ATOM 1670 N N . ASP A 1 221 ? 76.191 39.070 108.937 1.00 48.77 221 ASP A N 1
ATOM 1671 C CA . ASP A 1 221 ? 77.456 38.530 109.414 1.00 48.75 221 ASP A CA 1
ATOM 1672 C C . ASP A 1 221 ? 77.665 37.061 109.007 1.00 47.03 221 ASP A C 1
ATOM 1673 O O . ASP A 1 221 ? 78.786 36.644 108.673 1.00 46.56 221 ASP A O 1
ATOM 1678 N N . VAL A 1 222 ? 76.592 36.278 109.044 1.00 45.48 222 VAL A N 1
ATOM 1679 C CA . VAL A 1 222 ? 76.695 34.852 108.764 1.00 44.11 222 VAL A CA 1
ATOM 1680 C C . VAL A 1 222 ? 75.446 34.426 108.050 1.00 43.05 222 VAL A C 1
ATOM 1681 O O . VAL A 1 222 ? 74.351 34.749 108.497 1.00 43.28 222 VAL A O 1
ATOM 1685 N N . SER A 1 223 ? 75.615 33.714 106.941 1.00 42.24 223 SER A N 1
ATOM 1686 C CA . SER A 1 223 ? 74.504 33.111 106.224 1.00 42.76 223 SER A CA 1
ATOM 1687 C C . SER A 1 223 ? 74.293 31.667 106.706 1.00 44.08 223 SER A C 1
ATOM 1688 O O . SER A 1 223 ? 75.261 30.930 106.956 1.00 44.71 223 SER A O 1
ATOM 1691 N N . ILE A 1 224 ? 73.030 31.272 106.824 1.00 44.16 224 ILE A N 1
ATOM 1692 C CA . ILE A 1 224 ? 72.653 29.931 107.242 1.00 44.36 224 ILE A CA 1
ATOM 1693 C C . ILE A 1 224 ? 71.703 29.342 106.204 1.00 43.81 224 ILE A C 1
ATOM 1694 O O . ILE A 1 224 ? 70.725 29.990 105.850 1.00 44.68 224 ILE A O 1
ATOM 1699 N N . VAL A 1 225 ? 71.967 28.124 105.738 1.00 42.55 225 VAL A N 1
ATOM 1700 C CA . VAL A 1 225 ? 70.935 27.318 105.111 1.00 42.35 225 VAL A CA 1
ATOM 1701 C C . VAL A 1 225 ? 70.801 26.036 105.917 1.00 43.96 225 VAL A C 1
ATOM 1702 O O . VAL A 1 225 ? 71.818 25.518 106.413 1.00 45.16 225 VAL A O 1
ATOM 1706 N N . SER A 1 226 ? 69.600 25.513 106.041 1.00 43.08 226 SER A N 1
ATOM 1707 C CA . SER A 1 226 ? 69.319 24.297 106.757 1.00 42.93 226 SER A CA 1
ATOM 1708 C C . SER A 1 226 ? 68.379 23.430 105.967 1.00 43.81 226 SER A C 1
ATOM 1709 O O . SER A 1 226 ? 68.011 23.738 104.889 1.00 44.68 226 SER A O 1
ATOM 1712 N N . PHE A 1 227 ? 67.967 22.327 106.528 1.00 43.93 227 PHE A N 1
ATOM 1713 C CA . PHE A 1 227 ? 67.191 21.350 105.815 1.00 44.11 227 PHE A CA 1
ATOM 1714 C C . PHE A 1 227 ? 65.917 20.999 106.512 1.00 45.11 227 PHE A C 1
ATOM 1715 O O . PHE A 1 227 ? 65.836 21.054 107.671 1.00 44.97 227 PHE A O 1
ATOM 1723 N N . ASN A 1 228 ? 64.933 20.585 105.754 1.00 45.79 228 ASN A N 1
ATOM 1724 C CA . ASN A 1 228 ? 63.653 20.100 106.225 1.00 46.73 228 ASN A CA 1
ATOM 1725 C C . ASN A 1 228 ? 62.440 20.985 106.383 1.00 49.11 228 ASN A C 1
ATOM 1726 O O . ASN A 1 228 ? 61.387 20.485 106.469 1.00 50.36 228 ASN A O 1
ATOM 1731 N N . ASN A 1 229 ? 62.509 22.276 106.265 1.00 49.72 229 ASN A N 1
ATOM 1732 C CA . ASN A 1 229 ? 61.279 23.014 106.269 1.00 49.49 229 ASN A CA 1
ATOM 1733 C C . ASN A 1 229 ? 60.311 22.881 107.408 1.00 49.74 229 ASN A C 1
ATOM 1734 O O . ASN A 1 229 ? 59.142 22.809 107.210 1.00 50.21 229 ASN A O 1
ATOM 1739 N N . ALA A 1 230 ? 60.797 22.859 108.610 1.00 50.15 230 ALA A N 1
ATOM 1740 C CA . ALA A 1 230 ? 59.942 22.788 109.750 1.00 51.46 230 ALA A CA 1
ATOM 1741 C C . ALA A 1 230 ? 59.130 24.012 109.863 1.00 54.52 230 ALA A C 1
ATOM 1742 O O . ALA A 1 230 ? 59.553 25.072 109.562 1.00 55.45 230 ALA A O 1
ATOM 1744 N N . LEU A 1 231 ? 57.943 23.871 110.364 1.00 56.63 231 LEU A N 1
ATOM 1745 C CA . LEU A 1 231 ? 57.056 24.976 110.437 1.00 57.80 231 LEU A CA 1
ATOM 1746 C C . LEU A 1 231 ? 57.744 26.031 111.198 1.00 58.38 231 LEU A C 1
ATOM 1747 O O . LEU A 1 231 ? 57.517 27.173 111.013 1.00 58.87 231 LEU A O 1
ATOM 1752 N N . LEU A 1 232 ? 58.570 25.642 112.114 1.00 58.56 232 LEU A N 1
ATOM 1753 C CA . LEU A 1 232 ? 59.289 26.623 112.919 1.00 59.06 232 LEU A CA 1
ATOM 1754 C C . LEU A 1 232 ? 60.249 27.468 112.085 1.00 57.98 232 LEU A C 1
ATOM 1755 O O . LEU A 1 232 ? 60.505 28.626 112.400 1.00 57.54 232 LEU A O 1
ATOM 1760 N N . SER A 1 233 ? 60.771 26.887 111.018 1.00 57.37 233 SER A N 1
ATOM 1761 C CA . SER A 1 233 ? 61.685 27.615 110.164 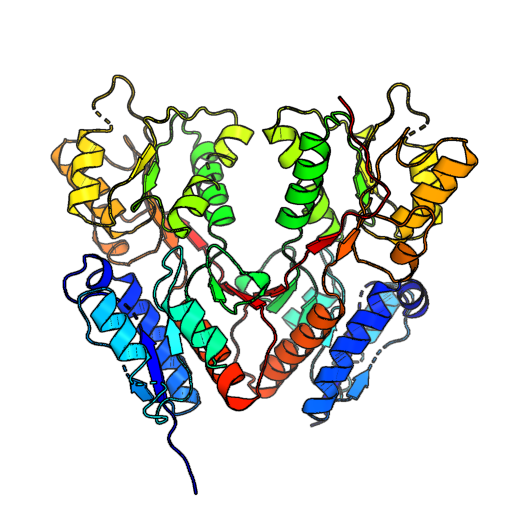1.00 57.00 233 SER A CA 1
ATOM 1762 C C . SER A 1 233 ? 61.005 28.797 109.468 1.00 57.23 233 SER A C 1
ATOM 1763 O O . SER A 1 233 ? 61.681 29.754 109.117 1.00 57.98 233 SER A O 1
ATOM 1766 N N . GLU A 1 234 ? 59.687 28.728 109.273 1.00 56.81 234 GLU A N 1
ATOM 1767 C CA . GLU A 1 234 ? 58.930 29.757 108.541 1.00 56.70 234 GLU A CA 1
ATOM 1768 C C . GLU A 1 234 ? 58.807 31.053 109.329 1.00 56.52 234 GLU A C 1
ATOM 1769 O O . GLU A 1 234 ? 58.694 32.147 108.768 1.00 56.06 234 GLU A O 1
ATOM 1775 N N . ILE A 1 235 ? 58.897 30.904 110.641 1.00 56.77 235 ILE A N 1
ATOM 1776 C CA . ILE A 1 235 ? 58.519 31.931 111.595 1.00 56.18 235 ILE A CA 1
ATOM 1777 C C . ILE A 1 235 ? 59.703 32.390 112.459 1.00 54.82 235 ILE A C 1
ATOM 1778 O O . ILE A 1 235 ? 59.550 33.259 113.334 1.00 55.18 235 ILE A O 1
ATOM 1783 N N . ALA A 1 236 ? 60.854 31.843 112.168 1.00 52.75 236 ALA A N 1
ATOM 1784 C CA . ALA A 1 236 ? 62.042 32.168 112.868 1.00 51.72 236 ALA A CA 1
ATOM 1785 C C . ALA A 1 236 ? 62.340 33.542 112.463 1.00 51.86 236 ALA A C 1
ATOM 1786 O O . ALA A 1 236 ? 61.928 33.970 111.431 1.00 52.36 236 ALA A O 1
ATOM 1788 N N . SER A 1 237 ? 63.058 34.273 113.277 1.00 50.87 237 SER A N 1
ATOM 1789 C CA . SER A 1 237 ? 63.405 35.571 112.835 1.00 49.60 237 SER A CA 1
ATOM 1790 C C . SER A 1 237 ? 64.870 35.614 112.648 1.00 47.98 237 SER A C 1
ATOM 1791 O O . SER A 1 237 ? 65.600 35.484 113.592 1.00 47.36 237 SER A O 1
ATOM 1794 N N . PRO A 1 238 ? 65.310 35.945 111.454 1.00 46.27 238 PRO A N 1
ATOM 1795 C CA . PRO A 1 238 ? 64.508 36.028 110.257 1.00 44.78 238 PRO A CA 1
ATOM 1796 C C . PRO A 1 238 ? 64.206 34.675 109.792 1.00 43.83 238 PRO A C 1
ATOM 1797 O O . PRO A 1 238 ? 64.891 33.794 110.147 1.00 42.50 238 PRO A O 1
ATOM 1801 N N . PRO A 1 239 ? 63.207 34.495 108.984 1.00 44.57 239 PRO A N 1
ATOM 1802 C CA . PRO A 1 239 ? 62.880 33.166 108.524 1.00 44.90 239 PRO A CA 1
ATOM 1803 C C . PRO A 1 239 ? 64.020 32.480 107.828 1.00 44.22 239 PRO A C 1
ATOM 1804 O O . PRO A 1 239 ? 64.698 33.050 107.047 1.00 43.35 239 PRO A O 1
ATOM 1808 N N . LEU A 1 240 ? 64.195 31.209 108.130 1.00 44.67 240 LEU A N 1
ATOM 1809 C CA . LEU A 1 240 ? 65.294 30.395 107.641 1.00 44.74 240 LEU A CA 1
ATOM 1810 C C . LEU A 1 240 ? 65.238 29.842 106.266 1.00 45.41 240 LEU A C 1
ATOM 1811 O O . LEU A 1 240 ? 64.309 29.203 105.926 1.00 46.34 240 LEU A O 1
ATOM 1816 N N . SER A 1 241 ? 66.285 30.015 105.492 1.00 45.15 241 SER A N 1
ATOM 1817 C CA . SER A 1 241 ? 66.386 29.336 104.240 1.00 44.71 241 SER A CA 1
ATOM 1818 C C . SER A 1 241 ? 66.573 27.906 104.551 1.00 44.30 241 SER A C 1
ATOM 1819 O O . SER A 1 241 ? 67.335 27.564 105.384 1.00 44.61 241 SER A O 1
ATOM 1822 N N . THR A 1 242 ? 65.894 27.047 103.848 1.00 43.50 242 THR A N 1
ATOM 1823 C CA . THR A 1 242 ? 65.882 25.683 104.250 1.00 43.28 242 THR A CA 1
ATOM 1824 C C . THR A 1 242 ? 65.586 24.838 103.075 1.00 42.88 242 THR A C 1
ATOM 1825 O O . THR A 1 242 ? 65.021 25.297 102.161 1.00 43.47 242 THR A O 1
ATOM 1829 N N . VAL A 1 243 ? 65.897 23.577 103.092 1.00 42.06 243 VAL A N 1
ATOM 1830 C CA . VAL A 1 243 ? 65.551 22.829 101.928 1.00 42.29 243 VAL A CA 1
ATOM 1831 C C . VAL A 1 243 ? 64.361 22.005 102.246 1.00 42.40 243 VAL A C 1
ATOM 1832 O O . VAL A 1 243 ? 64.408 21.252 103.153 1.00 42.20 243 VAL A O 1
ATOM 1836 N N . ASP A 1 244 ? 63.298 22.141 101.470 1.00 43.77 244 ASP A N 1
ATOM 1837 C CA . ASP A 1 244 ? 62.106 21.369 101.666 1.00 45.14 244 ASP A CA 1
ATOM 1838 C C . ASP A 1 244 ? 62.395 20.101 101.016 1.00 45.75 244 ASP A C 1
ATOM 1839 O O . ASP A 1 244 ? 62.875 20.045 99.957 1.00 46.66 244 ASP A O 1
ATOM 1844 N N . VAL A 1 245 ? 62.090 19.061 101.708 1.00 46.01 245 VAL A N 1
ATOM 1845 C CA . VAL A 1 245 ? 62.587 17.745 101.456 1.00 46.67 245 VAL A CA 1
ATOM 1846 C C . VAL A 1 245 ? 61.347 16.828 101.397 1.00 47.41 245 VAL A C 1
ATOM 1847 O O . VAL A 1 245 ? 61.451 15.619 101.264 1.00 47.55 245 VAL A O 1
ATOM 1851 N N . ASN A 1 246 ? 60.171 17.438 101.486 1.00 48.28 246 ASN A N 1
ATOM 1852 C CA . ASN A 1 246 ? 58.910 16.754 101.239 1.00 50.53 246 ASN A CA 1
ATOM 1853 C C . ASN A 1 246 ? 58.623 15.556 102.129 1.00 50.21 246 ASN A C 1
ATOM 1854 O O . ASN A 1 246 ? 58.197 14.500 101.643 1.00 51.09 246 ASN A O 1
ATOM 1859 N N . ILE A 1 247 ? 58.825 15.757 103.432 1.00 47.86 247 ILE A N 1
ATOM 1860 C CA . ILE A 1 247 ? 58.768 14.727 104.433 1.00 45.69 247 ILE A CA 1
ATOM 1861 C C . ILE A 1 247 ? 57.541 13.835 104.263 1.00 46.17 247 ILE A C 1
ATOM 1862 O O . ILE A 1 247 ? 57.641 12.597 104.344 1.00 48.16 247 ILE A O 1
ATOM 1867 N N . TYR A 1 248 ? 56.390 14.452 104.033 1.00 43.88 248 TYR A N 1
ATOM 1868 C CA . TYR A 1 248 ? 55.141 13.728 103.966 1.00 42.79 248 TYR A CA 1
ATOM 1869 C C . TYR A 1 248 ? 55.224 12.686 102.854 1.00 44.12 248 TYR A C 1
ATOM 1870 O O . TYR A 1 248 ? 54.832 11.531 103.030 1.00 44.56 248 TYR A O 1
ATOM 1879 N N . GLN A 1 249 ? 55.723 13.102 101.694 1.00 44.85 249 GLN A N 1
ATOM 1880 C CA . GLN A 1 249 ? 55.733 12.229 100.533 1.00 44.93 249 GLN A CA 1
ATOM 1881 C C . GLN A 1 249 ? 56.755 11.104 100.755 1.00 44.17 249 GLN A C 1
ATOM 1882 O O . GLN A 1 249 ? 56.523 9.970 100.313 1.00 45.06 249 GLN A O 1
ATOM 1888 N N . LEU A 1 250 ? 57.836 11.398 101.489 1.00 41.61 250 LEU A N 1
ATOM 1889 C CA . LEU A 1 250 ? 58.778 10.369 101.885 1.00 39.75 250 LEU A CA 1
ATOM 1890 C C . LEU A 1 250 ? 58.008 9.285 102.614 1.00 39.92 250 LEU A C 1
ATOM 1891 O O . LEU A 1 250 ? 58.210 8.118 102.352 1.00 40.50 250 LEU A O 1
ATOM 1896 N N . GLY A 1 251 ? 57.111 9.682 103.515 1.00 39.66 251 GLY A N 1
ATOM 1897 C CA . GLY A 1 251 ? 56.372 8.748 104.358 1.00 39.20 251 GLY A CA 1
ATOM 1898 C C . GLY A 1 251 ? 55.367 7.955 103.559 1.00 39.17 251 GLY A C 1
ATOM 1899 O O . GLY A 1 251 ? 55.291 6.731 103.671 1.00 38.94 251 GLY A O 1
ATOM 1900 N N . TYR A 1 252 ? 54.627 8.665 102.717 1.00 39.21 252 TYR A N 1
ATOM 1901 C CA . TYR A 1 252 ? 53.514 8.106 101.994 1.00 39.51 252 TYR A CA 1
ATOM 1902 C C . TYR A 1 252 ? 54.074 7.071 101.050 1.00 41.19 252 TYR A C 1
ATOM 1903 O O . TYR A 1 252 ? 53.650 5.911 101.035 1.00 41.98 252 TYR A O 1
ATOM 1912 N N . GLU A 1 253 ? 55.061 7.506 100.278 1.00 41.58 253 GLU A N 1
ATOM 1913 C CA . GLU A 1 253 ? 55.734 6.643 99.356 1.00 41.28 253 GLU A CA 1
ATOM 1914 C C . GLU A 1 253 ? 56.455 5.462 100.044 1.00 40.77 253 GLU A C 1
ATOM 1915 O O . GLU A 1 253 ? 56.438 4.351 99.520 1.00 40.87 253 GLU A O 1
ATOM 1921 N N . ALA A 1 254 ? 57.038 5.665 101.223 1.00 40.22 254 ALA A N 1
ATOM 1922 C CA . ALA A 1 254 ? 57.630 4.516 101.916 1.00 40.14 254 ALA A CA 1
ATOM 1923 C C . ALA A 1 254 ? 56.580 3.433 102.179 1.00 41.29 254 ALA A C 1
ATOM 1924 O O . ALA A 1 254 ? 56.789 2.282 101.798 1.00 42.04 254 ALA A O 1
ATOM 1926 N N . ALA A 1 255 ? 55.431 3.820 102.750 1.00 40.73 255 ALA A N 1
ATOM 1927 C CA . ALA A 1 255 ? 54.345 2.882 103.080 1.00 39.53 255 ALA A CA 1
ATOM 1928 C C . ALA A 1 255 ? 53.777 2.184 101.850 1.00 40.12 255 ALA A C 1
ATOM 1929 O O . ALA A 1 255 ? 53.480 0.985 101.880 1.00 40.49 255 ALA A O 1
ATOM 1931 N N . LYS A 1 256 ? 53.627 2.937 100.766 1.00 40.18 256 LYS A N 1
ATOM 1932 C CA . LYS A 1 256 ? 53.126 2.388 99.510 1.00 39.80 256 LYS A CA 1
ATOM 1933 C C . LYS A 1 256 ? 54.095 1.342 98.970 1.00 40.27 256 LYS A C 1
ATOM 1934 O O . LYS A 1 256 ? 53.681 0.331 98.429 1.00 39.56 256 LYS A O 1
ATOM 1940 N N . ALA A 1 257 ? 55.389 1.584 99.149 1.00 41.39 257 ALA A N 1
ATOM 1941 C CA . ALA A 1 257 ? 56.403 0.628 98.714 1.00 41.77 257 ALA A CA 1
ATOM 1942 C C . ALA A 1 257 ? 56.388 -0.629 99.581 1.00 42.07 257 ALA A C 1
ATOM 1943 O O . ALA A 1 257 ? 56.571 -1.720 99.070 1.00 42.07 257 ALA A O 1
ATOM 1945 N N . LEU A 1 258 ? 56.160 -0.469 100.882 1.00 42.56 258 LEU A N 1
ATOM 1946 C CA . LEU A 1 258 ? 56.193 -1.598 101.810 1.00 43.42 258 LEU A CA 1
ATOM 1947 C C . LEU A 1 258 ? 55.006 -2.523 101.603 1.00 45.71 258 LEU A C 1
ATOM 1948 O O . LEU A 1 258 ? 55.171 -3.733 101.552 1.00 45.61 258 LEU A O 1
ATOM 1953 N N . VAL A 1 259 ? 53.815 -1.946 101.483 1.00 47.83 259 VAL A N 1
ATOM 1954 C CA . VAL A 1 259 ? 52.598 -2.726 101.326 1.00 49.81 259 VAL A CA 1
ATOM 1955 C C . VAL A 1 259 ? 52.680 -3.506 100.024 1.00 51.93 259 VAL A C 1
ATOM 1956 O O . VAL A 1 259 ? 52.283 -4.667 99.951 1.00 52.34 259 VAL A O 1
ATOM 1960 N N . ASP A 1 260 ? 53.232 -2.877 98.999 1.00 53.53 260 ASP A N 1
ATOM 1961 C CA . ASP A 1 260 ? 53.416 -3.552 97.723 1.00 54.46 260 ASP A CA 1
ATOM 1962 C C . ASP A 1 260 ? 54.322 -4.762 97.964 1.00 54.33 260 ASP A C 1
ATOM 1963 O O . ASP A 1 260 ? 53.977 -5.887 97.630 1.00 53.75 260 ASP A O 1
ATOM 1968 N N . LYS A 1 261 ? 55.452 -4.520 98.612 1.00 54.88 261 LYS A N 1
ATOM 1969 C CA . LYS A 1 261 ? 56.395 -5.573 98.969 1.00 54.74 261 LYS A CA 1
ATOM 1970 C C . LYS A 1 261 ? 55.729 -6.675 99.777 1.00 54.99 261 LYS A C 1
ATOM 1971 O O . LYS A 1 261 ? 56.020 -7.848 99.568 1.00 55.14 261 LYS A O 1
ATOM 1977 N N . VAL A 1 262 ? 54.890 -6.281 100.701 1.00 55.08 262 VAL A N 1
ATOM 1978 C CA . VAL A 1 262 ? 54.221 -7.259 101.490 1.00 55.22 262 VAL A CA 1
ATOM 1979 C C . VAL A 1 262 ? 53.160 -7.986 100.773 1.00 56.93 262 VAL A C 1
ATOM 1980 O O . VAL A 1 262 ? 53.104 -9.178 100.812 1.00 57.36 262 VAL A O 1
ATOM 1984 N N . GLU A 1 263 ? 52.230 -7.280 100.189 1.00 58.05 263 GLU A N 1
ATOM 1985 C CA . GLU A 1 263 ? 51.279 -8.007 99.421 1.00 59.45 263 GLU A CA 1
ATOM 1986 C C . GLU A 1 263 ? 51.677 -8.748 98.172 1.00 62.28 263 GLU A C 1
ATOM 1987 O O . GLU A 1 263 ? 51.248 -9.847 97.964 1.00 62.28 263 GLU A O 1
ATOM 1993 N N . ASN A 1 264 ? 52.481 -8.163 97.311 1.00 65.26 264 ASN A N 1
ATOM 1994 C CA . ASN A 1 264 ? 52.888 -8.936 96.168 1.00 68.37 264 ASN A CA 1
ATOM 1995 C C . ASN A 1 264 ? 53.745 -10.133 96.388 1.00 71.76 264 ASN A C 1
ATOM 1996 O O . ASN A 1 264 ? 53.626 -11.154 95.755 1.00 73.28 264 ASN A O 1
ATOM 2001 N N . ALA A 1 265 ? 54.696 -9.955 97.248 1.00 73.79 265 ALA A N 1
ATOM 2002 C CA . ALA A 1 265 ? 55.360 -10.957 97.999 1.00 76.37 265 ALA A CA 1
ATOM 2003 C C . ALA A 1 265 ? 56.368 -11.564 97.098 1.00 78.63 265 ALA A C 1
ATOM 2004 O O . ALA A 1 265 ? 57.135 -12.395 97.512 1.00 79.41 265 ALA A O 1
ATOM 2006 N N . GLU A 1 266 ? 56.441 -11.106 95.872 1.00 79.45 266 GLU A N 1
ATOM 2007 C CA . GLU A 1 266 ? 57.547 -11.513 95.066 1.00 79.82 266 GLU A CA 1
ATOM 2008 C C . GLU A 1 266 ? 57.959 -10.153 94.745 1.00 80.17 266 GLU A C 1
ATOM 2009 O O . GLU A 1 266 ? 57.133 -9.371 94.320 1.00 80.62 266 GLU A O 1
ATOM 2015 N N . SER A 1 267 ? 59.197 -9.804 94.940 1.00 79.91 267 SER A N 1
ATOM 2016 C CA . SER A 1 267 ? 59.441 -8.421 94.703 1.00 79.72 267 SER A CA 1
ATOM 2017 C C . SER A 1 267 ? 60.768 -8.056 94.182 1.00 79.03 267 SER A C 1
ATOM 2018 O O . SER A 1 267 ? 61.725 -8.783 94.321 1.00 79.46 267 SER A O 1
ATOM 2021 N N . THR A 1 268 ? 60.805 -6.906 93.565 1.00 77.44 268 THR A N 1
ATOM 2022 C CA . THR A 1 268 ? 62.038 -6.377 93.102 1.00 75.62 268 THR A CA 1
ATOM 2023 C C . THR A 1 268 ? 62.318 -5.161 93.926 1.00 73.30 268 THR A C 1
ATOM 2024 O O . THR A 1 268 ? 61.425 -4.422 94.278 1.00 73.54 268 THR A O 1
ATOM 2028 N N . ALA A 1 269 ? 63.578 -4.986 94.248 1.00 70.48 269 ALA A N 1
ATOM 2029 C CA . ALA A 1 269 ? 64.030 -3.865 95.005 1.00 67.79 269 ALA A CA 1
ATOM 2030 C C . ALA A 1 269 ? 64.399 -2.695 94.141 1.00 64.64 269 ALA A C 1
ATOM 2031 O O . ALA A 1 269 ? 65.234 -2.777 93.299 1.00 64.27 269 ALA A O 1
ATOM 2033 N N . LYS A 1 270 ? 63.746 -1.590 94.406 1.00 62.23 270 LYS A N 1
ATOM 2034 C CA . LYS A 1 270 ? 63.943 -0.315 93.740 1.00 59.72 270 LYS A CA 1
ATOM 2035 C C . LYS A 1 270 ? 64.253 0.747 94.780 1.00 56.75 270 LYS A C 1
ATOM 2036 O O . LYS A 1 270 ? 64.111 0.517 95.975 1.00 56.94 270 LYS A O 1
ATOM 2042 N N . CYS A 1 271 ? 64.639 1.918 94.300 1.00 53.77 271 CYS A N 1
ATOM 2043 C CA . CYS A 1 271 ? 64.816 3.098 95.106 1.00 50.98 271 CYS A CA 1
ATOM 2044 C C . CYS A 1 271 ? 63.863 4.184 94.603 1.00 48.93 271 CYS A C 1
ATOM 2045 O O . CYS A 1 271 ? 63.694 4.339 93.409 1.00 50.12 271 CYS A O 1
ATOM 2048 N N . ILE A 1 272 ? 63.247 4.940 95.496 1.00 46.77 272 ILE A N 1
ATOM 2049 C CA . ILE A 1 272 ? 62.303 6.001 95.105 1.00 45.60 272 ILE A CA 1
ATOM 2050 C C . ILE A 1 272 ? 62.809 7.368 95.547 1.00 45.04 272 ILE A C 1
ATOM 2051 O O . ILE A 1 272 ? 63.008 7.599 96.731 1.00 45.40 272 ILE A O 1
ATOM 2056 N N . ILE A 1 273 ? 63.027 8.279 94.605 1.00 44.28 273 ILE A N 1
ATOM 2057 C CA . ILE A 1 273 ? 63.613 9.574 94.948 1.00 43.64 273 ILE A CA 1
ATOM 2058 C C . ILE A 1 273 ? 62.560 10.676 94.923 1.00 43.82 273 ILE A C 1
ATOM 2059 O O . ILE A 1 273 ? 62.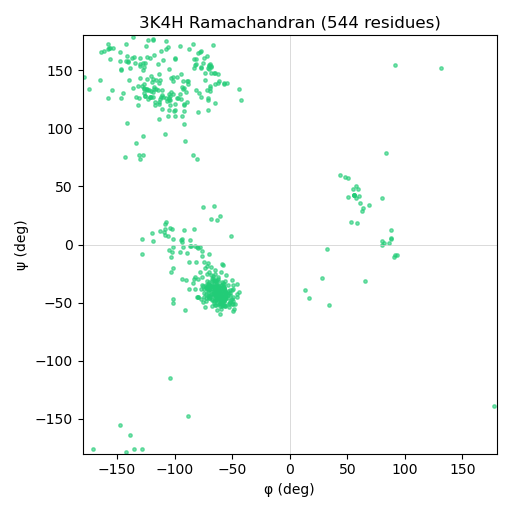000 10.981 93.857 1.00 45.42 273 ILE A O 1
ATOM 2064 N N . ILE A 1 274 ? 62.300 11.265 96.088 1.00 42.11 274 ILE A N 1
ATOM 2065 C CA . ILE A 1 274 ? 61.292 12.311 96.241 1.00 41.85 274 ILE A CA 1
ATOM 2066 C C . ILE A 1 274 ? 61.983 13.663 96.052 1.00 42.08 274 ILE A C 1
ATOM 2067 O O . ILE A 1 274 ? 63.053 13.896 96.618 1.00 43.20 274 ILE A O 1
ATOM 2072 N N . PRO A 1 275 ? 61.383 14.577 95.276 1.00 41.10 275 PRO A N 1
ATOM 2073 C CA . PRO A 1 275 ? 62.033 15.857 95.034 1.00 40.75 275 PRO A CA 1
ATOM 2074 C C . PRO A 1 275 ? 62.183 16.714 96.272 1.00 42.10 275 PRO A C 1
ATOM 2075 O O . PRO A 1 275 ? 61.328 16.706 97.175 1.00 42.19 275 PRO A O 1
ATOM 2079 N N . HIS A 1 276 ? 63.274 17.469 96.278 1.00 42.96 276 HIS A N 1
ATOM 2080 C CA . HIS A 1 276 ? 63.549 18.478 97.279 1.00 43.59 276 HIS A CA 1
ATOM 2081 C C . HIS A 1 276 ? 63.479 19.855 96.621 1.00 44.37 276 HIS A C 1
ATOM 2082 O O . HIS A 1 276 ? 63.469 19.948 95.406 1.00 44.26 276 HIS A O 1
ATOM 2089 N N . LYS A 1 277 ? 63.422 20.915 97.423 1.00 45.56 277 LYS A N 1
ATOM 2090 C CA . LYS A 1 277 ? 63.386 22.287 96.922 1.00 46.44 277 LYS A CA 1
ATOM 2091 C C . LYS A 1 277 ? 64.112 23.206 97.891 1.00 45.43 277 LYS A C 1
ATOM 2092 O O . LYS A 1 277 ? 63.795 23.254 99.073 1.00 45.61 277 LYS A O 1
ATOM 2098 N N . LEU A 1 278 ? 65.074 23.959 97.392 1.00 44.31 278 LEU A N 1
ATOM 2099 C CA . LEU A 1 278 ? 65.735 24.938 98.214 1.00 43.41 278 LEU A CA 1
ATOM 2100 C C . LEU A 1 278 ? 64.875 26.205 98.342 1.00 44.20 278 LEU A C 1
ATOM 2101 O O . LEU A 1 278 ? 64.643 26.895 97.342 1.00 43.65 278 LEU A O 1
ATOM 2106 N N . LEU A 1 279 ? 64.396 26.516 99.524 1.00 45.01 279 LEU A N 1
ATOM 2107 C CA . LEU A 1 279 ? 63.625 27.706 99.695 1.00 45.81 279 LEU A CA 1
ATOM 2108 C C . LEU A 1 279 ? 64.479 28.739 100.264 1.00 46.84 279 LEU A C 1
ATOM 2109 O O . LEU A 1 279 ? 64.875 28.618 101.366 1.00 47.04 279 LEU A O 1
ATOM 2114 N N . LYS A 1 280 ? 64.731 29.801 99.537 1.00 47.59 280 LYS A N 1
ATOM 2115 C CA . LYS A 1 280 ? 65.554 30.823 100.079 1.00 48.18 280 LYS A CA 1
ATOM 2116 C C . LYS A 1 280 ? 64.663 31.794 100.733 1.00 48.21 280 LYS A C 1
ATOM 2117 O O . LYS A 1 280 ? 63.848 32.385 100.111 1.00 48.02 280 LYS A O 1
ATOM 2123 N N . ARG A 1 281 ? 64.779 31.908 102.033 1.00 48.46 281 ARG A N 1
ATOM 2124 C CA . ARG A 1 281 ? 63.984 32.861 102.711 1.00 48.88 281 ARG A CA 1
ATOM 2125 C C . ARG A 1 281 ? 64.834 34.041 103.066 1.00 50.06 281 ARG A C 1
ATOM 2126 O O . ARG A 1 281 ? 65.272 34.749 102.223 1.00 49.87 281 ARG A O 1
ATOM 2134 N N . GLN A 1 282 ? 65.026 34.269 104.341 1.00 51.01 282 GLN A N 1
ATOM 2135 C CA . GLN A 1 282 ? 65.822 35.379 104.804 1.00 50.93 282 GLN A CA 1
ATOM 2136 C C . GLN A 1 282 ? 67.185 35.270 105.454 1.00 50.16 282 GLN A C 1
ATOM 2137 O O . GLN A 1 282 ? 67.642 36.206 106.000 1.00 49.65 282 GLN A O 1
ATOM 2143 N N . THR A 1 283 ? 67.819 34.128 105.448 1.00 49.98 283 THR A N 1
ATOM 2144 C CA . THR A 1 283 ? 69.043 33.975 106.191 1.00 49.51 283 THR A CA 1
ATOM 2145 C C . THR A 1 283 ? 70.268 33.986 105.374 1.00 48.74 283 THR A C 1
ATOM 2146 O O . THR A 1 283 ? 71.282 33.605 105.826 1.00 48.72 283 THR A O 1
ATOM 2150 N N . CYS A 1 284 ? 70.164 34.409 104.144 1.00 49.33 284 CYS A N 1
ATOM 2151 C CA . CYS A 1 284 ? 71.318 34.473 103.283 1.00 50.17 284 CYS A CA 1
ATOM 2152 C C . CYS A 1 284 ? 71.559 35.817 102.634 1.00 50.92 284 CYS A C 1
ATOM 2153 O O . CYS A 1 284 ? 70.655 36.443 102.171 1.00 50.93 284 CYS A O 1
ATOM 2156 N N . GLU A 1 285 ? 72.806 36.243 102.596 1.00 51.88 285 GLU A N 1
ATOM 2157 C CA . GLU A 1 285 ? 73.190 37.503 101.995 1.00 52.33 285 GLU A CA 1
ATOM 2158 C C . GLU A 1 285 ? 74.401 37.361 101.129 1.00 52.87 285 GLU A C 1
ATOM 2159 O O . GLU A 1 285 ? 75.118 36.417 101.228 1.00 51.88 285 GLU A O 1
ATOM 2165 N N . GLY A 1 286 ? 74.612 38.319 100.258 1.00 54.65 286 GLY A N 1
ATOM 2166 C CA . GLY A 1 286 ? 75.747 38.311 99.382 1.00 56.38 286 GLY A CA 1
ATOM 2167 C C . GLY A 1 286 ? 77.032 38.523 100.117 1.00 58.26 286 GLY A C 1
ATOM 2168 O O . GLY A 1 286 ? 77.070 39.151 101.148 1.00 58.20 286 GLY A O 1
ATOM 2169 N N . HIS A 1 287 ? 78.086 37.915 99.625 1.00 60.18 287 HIS A N 1
ATOM 2170 C CA . HIS A 1 287 ? 79.395 38.166 100.161 1.00 61.78 287 HIS A CA 1
ATOM 2171 C C . HIS A 1 287 ? 80.467 38.877 99.359 1.00 63.65 287 HIS A C 1
ATOM 2172 O O . HIS A 1 287 ? 81.604 38.795 99.737 1.00 63.96 287 HIS A O 1
ATOM 2179 N N . HIS A 1 288 ? 80.184 39.491 98.232 1.00 65.22 288 HIS A N 1
ATOM 2180 C CA . HIS A 1 288 ? 81.301 40.039 97.484 1.00 66.80 288 HIS A CA 1
ATOM 2181 C C . HIS A 1 288 ? 81.437 41.537 97.537 1.00 67.39 288 HIS A C 1
ATOM 2182 O O . HIS A 1 288 ? 82.496 42.061 97.224 1.00 67.77 288 HIS A O 1
ATOM 2189 N N . ASN B 1 5 ? 31.265 -5.470 84.194 1.00 88.46 5 ASN B N 1
ATOM 2190 C CA . ASN B 1 5 ? 31.941 -5.621 82.875 1.00 88.95 5 ASN B CA 1
ATOM 2191 C C . ASN B 1 5 ? 33.017 -4.535 82.639 1.00 89.67 5 ASN B C 1
ATOM 2192 O O . ASN B 1 5 ? 34.012 -4.484 83.374 1.00 89.78 5 ASN B O 1
ATOM 2197 N N . GLN B 1 6 ? 32.822 -3.708 81.615 1.00 89.83 6 GLN B N 1
ATOM 2198 C CA . GLN B 1 6 ? 33.576 -2.465 81.409 1.00 89.44 6 GLN B CA 1
ATOM 2199 C C . GLN B 1 6 ? 35.121 -2.412 81.336 1.00 88.45 6 GLN B C 1
ATOM 2200 O O . GLN B 1 6 ? 35.701 -1.589 82.017 1.00 88.60 6 GLN B O 1
ATOM 2206 N N . THR B 1 7 ? 35.807 -3.264 80.582 1.00 87.23 7 THR B N 1
ATOM 2207 C CA . THR B 1 7 ? 37.279 -3.144 80.537 1.00 85.81 7 THR B CA 1
ATOM 2208 C C . THR B 1 7 ? 37.957 -2.902 79.178 1.00 83.56 7 THR B C 1
ATOM 2209 O O . THR B 1 7 ? 37.721 -3.655 78.256 1.00 84.29 7 THR B O 1
ATOM 2213 N N . THR B 1 8 ? 38.804 -1.887 79.033 1.00 80.02 8 THR B N 1
ATOM 2214 C CA . THR B 1 8 ? 39.645 -1.820 77.844 1.00 76.75 8 THR B CA 1
ATOM 2215 C C . THR B 1 8 ? 41.113 -2.264 77.968 1.00 72.72 8 THR B C 1
ATOM 2216 O O . THR B 1 8 ? 41.562 -3.090 77.213 1.00 73.12 8 THR B O 1
ATOM 2220 N N . LYS B 1 9 ? 41.792 -1.791 79.006 1.00 67.91 9 LYS B N 1
ATOM 2221 C CA . LYS B 1 9 ? 43.171 -2.142 79.389 1.00 63.50 9 LYS B CA 1
ATOM 2222 C C . LYS B 1 9 ? 44.476 -2.059 78.582 1.00 60.40 9 LYS B C 1
ATOM 2223 O O . LYS B 1 9 ? 45.248 -2.952 78.652 1.00 60.02 9 LYS B O 1
ATOM 2229 N N . THR B 1 10 ? 44.750 -1.020 77.830 1.00 57.87 10 THR B N 1
ATOM 2230 C CA . THR B 1 10 ? 46.014 -1.000 77.130 1.00 55.29 10 THR B CA 1
ATOM 2231 C C . THR B 1 10 ? 46.872 0.237 77.318 1.00 53.56 10 THR B C 1
ATOM 2232 O O . THR B 1 10 ? 46.380 1.279 77.570 1.00 53.45 10 THR B O 1
ATOM 2236 N N . LEU B 1 11 ? 48.183 0.081 77.238 1.00 51.71 11 LEU B N 1
ATOM 2237 C CA . LEU B 1 11 ? 49.135 1.178 77.391 1.00 50.28 11 LEU B CA 1
ATOM 2238 C C . LEU B 1 11 ? 49.740 1.630 76.101 1.00 49.83 11 LEU B C 1
ATOM 2239 O O . LEU B 1 11 ? 49.885 0.875 75.211 1.00 49.67 11 LEU B O 1
ATOM 2244 N N . GLY B 1 12 ? 50.121 2.881 76.009 1.00 49.59 12 GLY B N 1
ATOM 2245 C CA . GLY B 1 12 ? 50.659 3.401 74.760 1.00 49.84 12 GLY B CA 1
ATOM 2246 C C . GLY B 1 12 ? 52.136 3.711 74.818 1.00 50.71 12 GLY B C 1
ATOM 2247 O O . GLY B 1 12 ? 52.592 4.437 75.704 1.00 51.23 12 GLY B O 1
ATOM 2248 N N . LEU B 1 13 ? 52.899 3.160 73.879 1.00 50.66 13 LEU B N 1
ATOM 2249 C CA . LEU B 1 13 ? 54.328 3.413 73.867 1.00 50.18 13 LEU B CA 1
ATOM 2250 C C . LEU B 1 13 ? 54.601 4.384 72.780 1.00 50.79 13 LEU B C 1
ATOM 2251 O O . LEU B 1 13 ? 54.278 4.125 71.622 1.00 49.99 13 LEU B O 1
ATOM 2256 N N . VAL B 1 14 ? 55.155 5.528 73.155 1.00 53.22 14 VAL B N 1
ATOM 2257 C CA . VAL B 1 14 ? 55.570 6.503 72.165 1.00 56.67 14 VAL B CA 1
ATOM 2258 C C . VAL B 1 14 ? 56.939 6.087 71.639 1.00 60.35 14 VAL B C 1
ATOM 2259 O O . VAL B 1 14 ? 57.962 6.284 72.286 1.00 60.02 14 VAL B O 1
ATOM 2271 N N . PRO B 1 16 ? 60.229 5.765 68.911 1.00 68.01 16 PRO B N 1
ATOM 2272 C CA . PRO B 1 16 ? 61.057 6.637 68.068 1.00 67.69 16 PRO B CA 1
ATOM 2273 C C . PRO B 1 16 ? 60.748 6.492 66.575 1.00 67.34 16 PRO B C 1
ATOM 2274 O O . PRO B 1 16 ? 60.038 5.566 66.167 1.00 67.33 16 PRO B O 1
ATOM 2278 N N . SER B 1 17 ? 61.281 7.410 65.773 1.00 67.08 17 SER B N 1
ATOM 2279 C CA . SER B 1 17 ? 61.137 7.352 64.324 1.00 66.93 17 SER B CA 1
ATOM 2280 C C . SER B 1 17 ? 61.612 6.001 63.791 1.00 67.67 17 SER B C 1
ATOM 2281 O O . SER B 1 17 ? 62.612 5.466 64.261 1.00 67.77 17 SER B O 1
ATOM 2284 N N . SER B 1 18 ? 60.886 5.441 62.824 1.00 68.60 18 SER B N 1
ATOM 2285 C CA . SER B 1 18 ? 61.253 4.154 62.203 1.00 69.19 18 SER B CA 1
ATOM 2286 C C . SER B 1 18 ? 62.576 4.277 61.427 1.00 70.10 18 SER B C 1
ATOM 2287 O O . SER B 1 18 ? 63.359 3.312 61.344 1.00 70.36 18 SER B O 1
ATOM 2290 N N . ALA B 1 19 ? 62.803 5.471 60.862 1.00 70.27 19 ALA B N 1
ATOM 2291 C CA . ALA B 1 19 ? 64.011 5.787 60.097 1.00 70.65 19 ALA B CA 1
ATOM 2292 C C . ALA B 1 19 ? 65.119 6.451 60.934 1.00 70.91 19 ALA B C 1
ATOM 2293 O O . ALA B 1 19 ? 66.168 6.818 60.388 1.00 71.33 19 ALA B O 1
ATOM 2295 N N . SER B 1 20 ? 64.881 6.588 62.243 1.00 70.43 20 SER B N 1
ATOM 2296 C CA . SER B 1 20 ? 65.880 7.081 63.196 1.00 70.18 20 SER B CA 1
ATOM 2297 C C . SER B 1 20 ? 66.909 6.005 63.472 1.00 70.33 20 SER B C 1
ATOM 2298 O O . SER B 1 20 ? 66.617 4.821 63.335 1.00 70.89 20 SER B O 1
ATOM 2301 N N . LYS B 1 21 ? 68.099 6.434 63.892 1.00 70.03 21 LYS B N 1
ATOM 2302 C CA . LYS B 1 21 ? 69.176 5.533 64.318 1.00 69.46 21 LYS B CA 1
ATOM 2303 C C . LYS B 1 21 ? 68.821 4.872 65.660 1.00 67.75 21 LYS B C 1
ATOM 2304 O O . LYS B 1 21 ? 69.331 3.797 65.986 1.00 67.89 21 LYS B O 1
ATOM 2310 N N . ALA B 1 22 ? 67.941 5.521 66.421 1.00 66.10 22 ALA B N 1
ATOM 2311 C CA . ALA B 1 22 ? 67.537 5.062 67.760 1.00 64.30 22 ALA B CA 1
ATOM 2312 C C . ALA B 1 22 ? 66.660 3.807 67.742 1.00 63.66 22 ALA B C 1
ATOM 2313 O O . ALA B 1 22 ? 66.842 2.936 68.591 1.00 63.68 22 ALA B O 1
ATOM 2315 N N . PHE B 1 23 ? 65.735 3.705 66.778 1.00 62.80 23 PHE B N 1
ATOM 2316 C CA . PHE B 1 23 ? 64.866 2.524 66.628 1.00 61.73 23 PHE B CA 1
ATOM 2317 C C . PHE B 1 23 ? 65.654 1.208 66.657 1.00 60.19 23 PHE B C 1
ATOM 2318 O O . PHE B 1 23 ? 65.210 0.201 67.221 1.00 60.26 23 PHE B O 1
ATOM 2326 N N . GLN B 1 24 ? 66.833 1.249 66.040 1.00 58.64 24 GLN B N 1
ATOM 2327 C CA . GLN B 1 24 ? 67.704 0.091 65.838 1.00 56.90 24 GLN B CA 1
ATOM 2328 C C . GLN B 1 24 ? 68.677 -0.125 66.974 1.00 55.42 24 GLN B C 1
ATOM 2329 O O . GLN B 1 24 ? 69.384 -1.130 67.002 1.00 55.44 24 GLN B O 1
ATOM 2335 N N . ASN B 1 25 ? 68.716 0.825 67.903 1.00 53.90 25 ASN B N 1
ATOM 2336 C CA . ASN B 1 25 ? 69.524 0.685 69.082 1.00 52.53 25 ASN B CA 1
ATOM 2337 C C . ASN B 1 25 ? 68.899 -0.359 70.025 1.00 51.66 25 ASN B C 1
ATOM 2338 O O . ASN B 1 25 ? 67.708 -0.323 70.292 1.00 50.44 25 ASN B O 1
ATOM 2343 N N . PRO B 1 26 ? 69.724 -1.288 70.540 1.00 52.23 26 PRO B N 1
ATOM 2344 C CA . PRO B 1 26 ? 69.256 -2.391 71.374 1.00 52.75 26 PRO B CA 1
ATOM 2345 C C . PRO B 1 26 ? 68.526 -1.950 72.654 1.00 53.72 26 PRO B C 1
ATOM 2346 O O . PRO B 1 26 ? 67.852 -2.774 73.277 1.00 54.63 26 PRO B O 1
ATOM 2350 N N . PHE B 1 27 ? 68.690 -0.688 73.054 1.00 52.70 27 PHE B N 1
ATOM 2351 C CA . PHE B 1 27 ? 68.077 -0.187 74.259 1.00 52.13 27 PHE B CA 1
ATOM 2352 C C . PHE B 1 27 ? 66.565 -0.397 74.204 1.00 52.94 27 PHE B C 1
ATOM 2353 O O . PHE B 1 27 ? 65.960 -0.895 75.167 1.00 54.40 27 PHE B O 1
ATOM 2361 N N . PHE B 1 28 ? 65.954 -0.054 73.074 1.00 52.09 28 PHE B N 1
ATOM 2362 C CA . PHE B 1 28 ? 64.496 -0.171 72.924 1.00 51.63 28 PHE B CA 1
ATOM 2363 C C . PHE B 1 28 ? 63.909 -1.586 72.983 1.00 50.82 28 PHE B C 1
ATOM 2364 O O . PHE B 1 28 ? 62.999 -1.822 73.752 1.00 51.29 28 PHE B O 1
ATOM 2372 N N . PRO B 1 29 ? 64.418 -2.534 72.196 1.00 49.84 29 PRO B N 1
ATOM 2373 C CA . PRO B 1 29 ? 63.848 -3.855 72.457 1.00 49.82 29 PRO B CA 1
ATOM 2374 C C . PRO B 1 29 ? 63.859 -4.209 73.945 1.00 49.76 29 PRO B C 1
ATOM 2375 O O . PRO B 1 29 ? 62.843 -4.677 74.484 1.00 50.51 29 PRO B O 1
ATOM 2379 N N . GLU B 1 30 ? 64.980 -3.956 74.608 1.00 48.70 30 GLU B N 1
ATOM 2380 C CA . GLU B 1 30 ? 65.141 -4.380 75.976 1.00 48.54 30 GLU B CA 1
ATOM 2381 C C . GLU B 1 30 ? 64.190 -3.585 76.883 1.00 47.83 30 GLU B C 1
ATOM 2382 O O . GLU B 1 30 ? 63.652 -4.124 77.865 1.00 48.42 30 GLU B O 1
ATOM 2388 N N . VAL B 1 31 ? 63.957 -2.320 76.562 1.00 45.76 31 VAL B N 1
ATOM 2389 C CA . VAL B 1 31 ? 63.054 -1.585 77.407 1.00 45.00 31 VAL B CA 1
ATOM 2390 C C . VAL B 1 31 ? 61.608 -2.080 77.234 1.00 44.59 31 VAL B C 1
ATOM 2391 O O . VAL B 1 31 ? 60.874 -2.222 78.231 1.00 44.50 31 VAL B O 1
ATOM 2395 N N . ILE B 1 32 ? 61.236 -2.413 75.995 1.00 43.88 32 ILE B N 1
ATOM 2396 C CA . ILE B 1 32 ? 59.930 -2.992 75.708 1.00 44.21 32 ILE B CA 1
ATOM 2397 C C . ILE B 1 32 ? 59.765 -4.359 76.397 1.00 43.98 32 ILE B C 1
ATOM 2398 O O . ILE B 1 32 ? 58.656 -4.709 76.834 1.00 43.63 32 ILE B O 1
ATOM 2403 N N . ARG B 1 33 ? 60.856 -5.131 76.490 1.00 43.94 33 ARG B N 1
ATOM 2404 C CA . ARG B 1 33 ? 60.798 -6.418 77.186 1.00 43.86 33 ARG B CA 1
ATOM 2405 C C . ARG B 1 33 ? 60.225 -6.224 78.577 1.00 43.51 33 ARG B C 1
ATOM 2406 O O . ARG B 1 33 ? 59.230 -6.885 78.935 1.00 42.89 33 ARG B O 1
ATOM 2414 N N . GLY B 1 34 ? 60.841 -5.297 79.334 1.00 43.33 34 GLY B N 1
ATOM 2415 C CA . GLY B 1 34 ? 60.432 -4.962 80.701 1.00 43.00 34 GLY B CA 1
ATOM 2416 C C . GLY B 1 34 ? 58.995 -4.509 80.739 1.00 43.79 34 GLY B C 1
ATOM 2417 O O . GLY B 1 34 ? 58.202 -4.991 81.544 1.00 43.90 34 GLY B O 1
ATOM 2418 N N . ILE B 1 35 ? 58.645 -3.614 79.822 1.00 44.48 35 ILE B N 1
ATOM 2419 C CA . ILE B 1 35 ? 57.313 -3.046 79.775 1.00 43.89 35 ILE B CA 1
ATOM 2420 C C . ILE B 1 35 ? 56.287 -4.138 79.557 1.00 44.87 35 ILE B C 1
ATOM 2421 O O . ILE B 1 35 ? 55.286 -4.176 80.256 1.00 45.38 35 ILE B O 1
ATOM 2426 N N . SER B 1 36 ? 56.539 -5.055 78.629 1.00 45.74 36 SER B N 1
ATOM 2427 C CA . SER B 1 36 ? 55.549 -6.110 78.353 1.00 47.00 36 SER B CA 1
ATOM 2428 C C . SER B 1 36 ? 55.455 -7.084 79.512 1.00 47.36 36 SER B C 1
ATOM 2429 O O . SER B 1 36 ? 54.370 -7.447 79.955 1.00 47.39 36 SER B O 1
ATOM 2432 N N . SER B 1 37 ? 56.619 -7.463 80.007 1.00 48.16 37 SER B N 1
ATOM 2433 C CA . SER B 1 37 ? 56.764 -8.326 81.168 1.00 49.41 37 SER B CA 1
ATOM 2434 C C . SER B 1 37 ? 55.941 -7.917 82.395 1.00 49.67 37 SER B C 1
ATOM 2435 O O . SER B 1 37 ? 55.268 -8.753 82.994 1.00 49.94 37 SER B O 1
ATOM 2438 N N . PHE B 1 38 ? 55.991 -6.647 82.780 1.00 49.91 38 PHE B N 1
ATOM 2439 C CA . PHE B 1 38 ? 55.093 -6.190 83.848 1.00 49.94 38 PHE B CA 1
ATOM 2440 C C . PHE B 1 38 ? 53.660 -6.032 83.361 1.00 50.83 38 PHE B C 1
ATOM 2441 O O . PHE B 1 38 ? 52.725 -6.434 84.054 1.00 51.5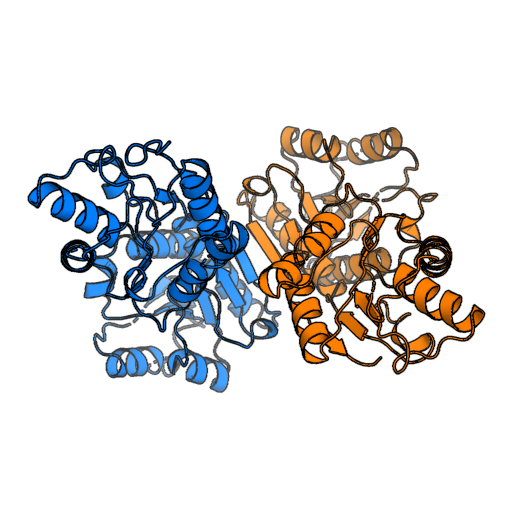9 38 PHE B O 1
ATOM 2449 N N . ALA B 1 39 ? 53.487 -5.420 82.193 1.00 50.57 39 ALA B N 1
ATOM 2450 C CA . ALA B 1 39 ? 52.160 -5.235 81.615 1.00 50.55 39 ALA B CA 1
ATOM 2451 C C . ALA B 1 39 ? 51.318 -6.517 81.690 1.00 49.76 39 ALA B C 1
ATOM 2452 O O . ALA B 1 39 ? 50.094 -6.479 81.886 1.00 49.27 39 ALA B O 1
ATOM 2454 N N . HIS B 1 40 ? 52.004 -7.645 81.556 1.00 49.07 40 HIS B N 1
ATOM 2455 C CA . HIS B 1 40 ? 51.366 -8.953 81.519 1.00 49.27 40 HIS B CA 1
ATOM 2456 C C . HIS B 1 40 ? 50.727 -9.330 82.850 1.00 49.69 40 HIS B C 1
ATOM 2457 O O . HIS B 1 40 ? 49.721 -10.039 82.887 1.00 48.87 40 HIS B O 1
ATOM 2464 N N . VAL B 1 41 ? 51.333 -8.844 83.936 1.00 50.90 41 VAL B N 1
ATOM 2465 C CA . VAL B 1 41 ? 50.884 -9.101 85.300 1.00 51.26 41 VAL B CA 1
ATOM 2466 C C . VAL B 1 41 ? 49.512 -8.493 85.533 1.00 52.33 41 VAL B C 1
ATOM 2467 O O . VAL B 1 41 ? 48.685 -9.067 86.230 1.00 52.95 41 VAL B O 1
ATOM 2471 N N . GLU B 1 42 ? 49.252 -7.343 84.931 1.00 52.57 42 GLU B N 1
ATOM 2472 C CA . GLU B 1 42 ? 47.956 -6.722 85.096 1.00 52.34 42 GLU B CA 1
ATOM 2473 C C . GLU B 1 42 ? 47.074 -6.858 83.850 1.00 52.62 42 GLU B C 1
ATOM 2474 O O . GLU B 1 42 ? 46.005 -6.267 83.780 1.00 53.81 42 GLU B O 1
ATOM 2480 N N . GLY B 1 43 ? 47.509 -7.627 82.860 1.00 51.41 43 GLY B N 1
ATOM 2481 C CA . GLY B 1 43 ? 46.704 -7.796 81.652 1.00 50.64 43 GLY B CA 1
ATOM 2482 C C . GLY B 1 43 ? 46.553 -6.575 80.752 1.00 50.27 43 GLY B C 1
ATOM 2483 O O . GLY B 1 43 ? 45.513 -6.386 80.114 1.00 50.24 43 GLY B O 1
ATOM 2484 N N . TYR B 1 44 ? 47.593 -5.746 80.683 1.00 49.74 44 TYR B N 1
ATOM 2485 C CA . TYR B 1 44 ? 47.600 -4.617 79.761 1.00 48.66 44 TYR B CA 1
ATOM 2486 C C . TYR B 1 44 ? 48.262 -5.016 78.433 1.00 47.65 44 TYR B C 1
ATOM 2487 O O . TYR B 1 44 ? 49.306 -5.682 78.431 1.00 48.56 44 TYR B O 1
ATOM 2496 N N . ALA B 1 45 ? 47.627 -4.661 77.318 1.00 45.40 45 ALA B N 1
ATOM 2497 C CA . ALA B 1 45 ? 48.227 -4.818 76.001 1.00 43.53 45 ALA B CA 1
ATOM 2498 C C . ALA B 1 45 ? 49.036 -3.582 75.686 1.00 43.31 45 ALA B C 1
ATOM 2499 O O . ALA B 1 45 ? 48.943 -2.585 76.384 1.00 43.24 45 ALA B O 1
ATOM 2501 N N . LEU B 1 46 ? 49.844 -3.652 74.642 1.00 43.71 46 LEU B N 1
ATOM 2502 C CA . LEU B 1 46 ? 50.667 -2.535 74.263 1.00 45.06 46 LEU B CA 1
ATOM 2503 C C . LEU B 1 46 ? 50.248 -2.056 72.897 1.00 46.71 46 LEU B C 1
ATOM 2504 O O . LEU B 1 46 ? 50.041 -2.859 71.982 1.00 47.25 46 LEU B O 1
ATOM 2509 N N . TYR B 1 47 ? 50.113 -0.743 72.781 1.00 47.73 47 TYR B N 1
ATOM 2510 C CA . TYR B 1 47 ? 49.828 -0.081 71.536 1.00 49.65 47 TYR B CA 1
ATOM 2511 C C . TYR B 1 47 ? 50.999 0.851 71.271 1.00 52.77 47 TYR B C 1
ATOM 2512 O O . TYR B 1 47 ? 51.480 1.541 72.179 1.00 52.73 47 TYR B O 1
ATOM 2529 N N . SER B 1 49 ? 52.966 3.746 68.567 1.00 54.58 49 SER B N 1
ATOM 2530 C CA . SER B 1 49 ? 52.970 4.752 67.545 1.00 53.14 49 SER B CA 1
ATOM 2531 C C . SER B 1 49 ? 53.822 4.405 66.374 1.00 51.90 49 SER B C 1
ATOM 2532 O O . SER B 1 49 ? 54.850 3.824 66.550 1.00 51.87 49 SER B O 1
ATOM 2535 N N . THR B 1 50 ? 53.388 4.741 65.172 1.00 50.99 50 THR B N 1
ATOM 2536 C CA . THR B 1 50 ? 54.180 4.566 63.970 1.00 49.96 50 THR B CA 1
ATOM 2537 C C . THR B 1 50 ? 54.793 5.730 63.221 1.00 50.66 50 THR B C 1
ATOM 2538 O O . THR B 1 50 ? 55.291 5.536 62.160 1.00 51.34 50 THR B O 1
ATOM 2542 N N . GLY B 1 51 ? 54.760 6.931 63.739 1.00 50.98 51 GLY B N 1
ATOM 2543 C CA . GLY B 1 51 ? 55.233 8.092 63.012 1.00 51.95 51 GLY B CA 1
ATOM 2544 C C . GLY B 1 51 ? 56.707 8.247 62.718 1.00 53.55 51 GLY B C 1
ATOM 2545 O O . GLY B 1 51 ? 57.519 7.688 63.377 1.00 54.04 51 GLY B O 1
ATOM 2546 N N . GLU B 1 52 ? 57.062 8.941 61.658 1.00 54.69 52 GLU B N 1
ATOM 2547 C CA . GLU B 1 52 ? 58.455 9.183 61.392 1.00 56.01 52 GLU B CA 1
ATOM 2548 C C . GLU B 1 52 ? 58.936 10.560 61.772 1.00 56.58 52 GLU B C 1
ATOM 2549 O O . GLU B 1 52 ? 59.914 10.697 62.440 1.00 57.49 52 GLU B O 1
ATOM 2555 N N . THR B 1 53 ? 58.236 11.583 61.341 1.00 56.19 53 THR B N 1
ATOM 2556 C CA . THR B 1 53 ? 58.531 12.975 61.699 1.00 56.20 53 THR B CA 1
ATOM 2557 C C . THR B 1 53 ? 58.000 13.348 63.086 1.00 56.54 53 THR B C 1
ATOM 2558 O O . THR B 1 53 ? 57.152 12.655 63.642 1.00 56.33 53 THR B O 1
ATOM 2562 N N . GLU B 1 54 ? 58.483 14.471 63.617 1.00 57.21 54 GLU B N 1
ATOM 2563 C CA . GLU B 1 54 ? 58.095 14.955 64.953 1.00 57.56 54 GLU B CA 1
ATOM 2564 C C . GLU B 1 54 ? 56.607 15.316 65.044 1.00 56.81 54 GLU B C 1
ATOM 2565 O O . GLU B 1 54 ? 55.981 15.111 66.085 1.00 56.79 54 GLU B O 1
ATOM 2571 N N . GLU B 1 55 ? 56.053 15.849 63.959 1.00 56.29 55 GLU B N 1
ATOM 2572 C CA . GLU B 1 55 ? 54.629 16.173 63.887 1.00 56.12 55 GLU B CA 1
ATOM 2573 C C . GLU B 1 55 ? 53.753 14.918 63.855 1.00 55.27 55 GLU B C 1
ATOM 2574 O O . GLU B 1 55 ? 52.750 14.842 64.565 1.00 55.16 55 GLU B O 1
ATOM 2580 N N . GLU B 1 56 ? 54.141 13.940 63.036 1.00 54.56 56 GLU B N 1
ATOM 2581 C CA . GLU B 1 56 ? 53.410 12.679 62.916 1.00 53.73 56 GLU B CA 1
ATOM 2582 C C . GLU B 1 56 ? 53.322 11.976 64.269 1.00 53.41 56 GLU B C 1
ATOM 2583 O O . GLU B 1 56 ? 52.260 11.470 64.647 1.00 53.89 56 GLU B O 1
ATOM 2589 N N . ILE B 1 57 ? 54.443 11.934 64.989 1.00 52.57 57 ILE B N 1
ATOM 2590 C CA . ILE B 1 57 ? 54.468 11.330 66.317 1.00 52.41 57 ILE B CA 1
ATOM 2591 C C . ILE B 1 57 ? 53.497 12.063 67.238 1.00 52.86 57 ILE B C 1
ATOM 2592 O O . ILE B 1 57 ? 52.694 11.443 67.937 1.00 52.86 57 ILE B O 1
ATOM 2597 N N . PHE B 1 58 ? 53.563 13.387 67.211 1.00 53.44 58 PHE B N 1
ATOM 2598 C CA . PHE B 1 58 ? 52.691 14.193 68.037 1.00 54.21 58 PHE B CA 1
ATOM 2599 C C . PHE B 1 58 ? 51.225 13.892 67.733 1.00 54.80 58 PHE B C 1
ATOM 2600 O O . PHE B 1 58 ? 50.407 13.769 68.650 1.00 54.88 58 PHE B O 1
ATOM 2608 N N . ASN B 1 59 ? 50.907 13.779 66.444 1.00 55.51 59 ASN B N 1
ATOM 2609 C CA . ASN B 1 59 ? 49.547 13.469 66.003 1.00 56.17 59 ASN B CA 1
ATOM 2610 C C . ASN B 1 59 ? 49.108 12.159 66.614 1.00 56.91 59 ASN B C 1
ATOM 2611 O O . ASN B 1 59 ? 48.008 12.074 67.160 1.00 57.47 59 ASN B O 1
ATOM 2616 N N . GLY B 1 60 ? 49.995 11.162 66.549 1.00 56.60 60 GLY B N 1
ATOM 2617 C CA . GLY B 1 60 ? 49.718 9.837 67.050 1.00 56.79 60 GLY B CA 1
ATOM 2618 C C . GLY B 1 60 ? 49.250 9.885 68.488 1.00 57.82 60 GLY B C 1
ATOM 2619 O O . GLY B 1 60 ? 48.222 9.302 68.829 1.00 58.87 60 GLY B O 1
ATOM 2620 N N . VAL B 1 61 ? 50.000 10.592 69.330 1.00 57.33 61 VAL B N 1
ATOM 2621 C CA . VAL B 1 61 ? 49.655 10.744 70.724 1.00 56.52 61 VAL B CA 1
ATOM 2622 C C . VAL B 1 61 ? 48.269 11.343 70.828 1.00 56.53 61 VAL B C 1
ATOM 2623 O O . VAL B 1 61 ? 47.421 10.822 71.562 1.00 56.58 61 VAL B O 1
ATOM 2627 N N . VAL B 1 62 ? 48.030 12.424 70.086 1.00 56.45 62 VAL B N 1
ATOM 2628 C CA . VAL B 1 62 ? 46.711 13.060 70.086 1.00 56.76 62 VAL B CA 1
ATOM 2629 C C . VAL B 1 62 ? 45.636 12.018 69.753 1.00 57.13 62 VAL B C 1
ATOM 2630 O O . VAL B 1 62 ? 44.607 11.963 70.423 1.00 57.45 62 VAL B O 1
ATOM 2634 N N . LYS B 1 63 ? 45.895 11.166 68.759 1.00 57.27 63 LYS B N 1
ATOM 2635 C CA . LYS B 1 63 ? 44.967 10.085 68.417 1.00 57.47 63 LYS B CA 1
ATOM 2636 C C . LYS B 1 63 ? 44.738 9.113 69.581 1.00 58.10 63 LYS B C 1
ATOM 2637 O O . LYS B 1 63 ? 43.609 8.674 69.809 1.00 57.87 63 LYS B O 1
ATOM 2651 N N . VAL B 1 65 ? 45.016 9.509 72.960 1.00 56.21 65 VAL B N 1
ATOM 2652 C CA . VAL B 1 65 ? 44.202 10.111 73.973 1.00 55.33 65 VAL B CA 1
ATOM 2653 C C . VAL B 1 65 ? 42.803 10.339 73.542 1.00 55.78 65 VAL B C 1
ATOM 2654 O O . VAL B 1 65 ? 41.874 10.003 74.211 1.00 56.20 65 VAL B O 1
ATOM 2658 N N . GLN B 1 66 ? 42.653 10.869 72.366 1.00 55.65 66 GLN B N 1
ATOM 2659 C CA . GLN B 1 66 ? 41.349 11.169 71.878 1.00 55.69 66 GLN B CA 1
ATOM 2660 C C . GLN B 1 66 ? 40.526 9.928 71.732 1.00 55.58 66 GLN B C 1
ATOM 2661 O O . GLN B 1 66 ? 39.358 9.952 71.957 1.00 55.92 66 GLN B O 1
ATOM 2667 N N . GLY B 1 67 ? 41.121 8.850 71.293 1.00 55.20 67 GLY B N 1
ATOM 2668 C CA . GLY B 1 67 ? 40.389 7.622 71.121 1.00 55.07 67 GLY B CA 1
ATOM 2669 C C . GLY B 1 67 ? 39.844 7.127 72.425 1.00 54.92 67 GLY B C 1
ATOM 2670 O O . GLY B 1 67 ? 38.822 6.535 72.469 1.00 54.49 67 GLY B O 1
ATOM 2671 N N . ARG B 1 68 ? 40.592 7.239 73.480 1.00 55.10 68 ARG B N 1
ATOM 2672 C CA . ARG B 1 68 ? 40.080 6.941 74.783 1.00 55.46 68 ARG B CA 1
ATOM 2673 C C . ARG B 1 68 ? 40.084 5.474 75.112 1.00 55.48 68 ARG B C 1
ATOM 2674 O O . ARG B 1 68 ? 39.612 5.066 76.146 1.00 56.01 68 ARG B O 1
ATOM 2682 N N . GLN B 1 69 ? 40.577 4.677 74.192 1.00 54.64 69 GLN B N 1
ATOM 2683 C CA . GLN B 1 69 ? 40.962 3.301 74.393 1.00 53.36 69 GLN B CA 1
ATOM 2684 C C . GLN B 1 69 ? 42.123 3.006 75.331 1.00 52.48 69 GLN B C 1
ATOM 2685 O O . GLN B 1 69 ? 42.122 2.053 76.061 1.00 53.01 69 GLN B O 1
ATOM 2691 N N . ILE B 1 70 ? 43.139 3.836 75.251 1.00 51.28 70 ILE B N 1
ATOM 2692 C CA . ILE B 1 70 ? 44.376 3.663 75.967 1.00 50.29 70 ILE B CA 1
ATOM 2693 C C . ILE B 1 70 ? 44.426 4.305 77.315 1.00 50.24 70 ILE B C 1
ATOM 2694 O O . ILE B 1 70 ? 44.112 5.451 77.446 1.00 50.00 70 ILE B O 1
ATOM 2699 N N . GLY B 1 71 ? 44.857 3.552 78.310 1.00 50.18 71 GLY B N 1
ATOM 2700 C CA . GLY B 1 71 ? 44.808 3.986 79.711 1.00 49.92 71 GLY B CA 1
ATOM 2701 C C . GLY B 1 71 ? 45.858 5.021 80.086 1.00 50.23 71 GLY B C 1
ATOM 2702 O O . GLY B 1 71 ? 45.564 5.975 80.803 1.00 51.00 71 GLY B O 1
ATOM 2703 N N . GLY B 1 72 ? 47.083 4.827 79.600 1.00 49.56 72 GLY B N 1
ATOM 2704 C CA . GLY B 1 72 ? 48.219 5.676 79.940 1.00 48.53 72 GLY B CA 1
ATOM 2705 C C . GLY B 1 72 ? 49.271 5.541 78.865 1.00 48.01 72 GLY B C 1
ATOM 2706 O O . GLY B 1 72 ? 49.149 4.684 77.980 1.00 48.75 72 GLY B O 1
ATOM 2707 N N . ILE B 1 73 ? 50.307 6.375 78.945 1.00 46.28 73 ILE B N 1
ATOM 2708 C CA . ILE B 1 73 ? 51.317 6.462 77.911 1.00 44.79 73 ILE B CA 1
ATOM 2709 C C . ILE B 1 73 ? 52.699 6.369 78.531 1.00 45.17 73 ILE B C 1
ATOM 2710 O O . ILE B 1 73 ? 52.922 6.863 79.623 1.00 45.68 73 ILE B O 1
ATOM 2715 N N . ILE B 1 74 ? 53.626 5.713 77.844 1.00 45.44 74 ILE B N 1
ATOM 2716 C CA . ILE B 1 74 ? 55.014 5.688 78.271 1.00 45.81 74 ILE B CA 1
ATOM 2717 C C . ILE B 1 74 ? 55.777 6.413 77.208 1.00 47.70 74 ILE B C 1
ATOM 2718 O O . ILE B 1 74 ? 55.560 6.156 76.038 1.00 47.97 74 ILE B O 1
ATOM 2723 N N . LEU B 1 75 ? 56.651 7.334 77.601 1.00 49.84 75 LEU B N 1
ATOM 2724 C CA . LEU B 1 75 ? 57.514 8.001 76.642 1.00 52.27 75 LEU B CA 1
ATOM 2725 C C . LEU B 1 75 ? 58.873 7.340 76.689 1.00 56.00 75 LEU B C 1
ATOM 2726 O O . LEU B 1 75 ? 59.560 7.362 77.718 1.00 56.06 75 LEU B O 1
ATOM 2731 N N . LEU B 1 76 ? 59.250 6.728 75.572 1.00 59.66 76 LEU B N 1
ATOM 2732 C CA . LEU B 1 76 ? 60.470 5.928 75.519 1.00 63.23 76 LEU B CA 1
ATOM 2733 C C . LEU B 1 76 ? 61.707 6.803 75.454 1.00 67.05 76 LEU B C 1
ATOM 2734 O O . LEU B 1 76 ? 62.775 6.417 75.925 1.00 67.16 76 LEU B O 1
ATOM 2739 N N . TYR B 1 77 ? 61.558 7.997 74.895 1.00 70.92 77 TYR B N 1
ATOM 2740 C CA . TYR B 1 77 ? 62.693 8.907 74.778 1.00 74.84 77 TYR B CA 1
ATOM 2741 C C . TYR B 1 77 ? 62.356 10.301 75.296 1.00 77.09 77 TYR B C 1
ATOM 2742 O O . TYR B 1 77 ? 61.189 10.686 75.380 1.00 77.10 77 TYR B O 1
ATOM 2751 N N . SER B 1 78 ? 63.402 11.059 75.612 1.00 79.39 78 SER B N 1
ATOM 2752 C CA . SER B 1 78 ? 63.268 12.358 76.258 1.00 81.24 78 SER B CA 1
ATOM 2753 C C . SER B 1 78 ? 63.723 13.486 75.323 1.00 82.21 78 SER B C 1
ATOM 2754 O O . SER B 1 78 ? 64.922 13.633 75.082 1.00 82.78 78 SER B O 1
ATOM 2757 N N . ARG B 1 79 ? 62.779 14.272 74.800 1.00 82.54 79 ARG B N 1
ATOM 2758 C CA . ARG B 1 79 ? 63.131 15.443 73.973 1.00 83.23 79 ARG B CA 1
ATOM 2759 C C . ARG B 1 79 ? 63.033 16.781 74.719 1.00 83.20 79 ARG B C 1
ATOM 2760 O O . ARG B 1 79 ? 62.148 16.991 75.548 1.00 83.14 79 ARG B O 1
ATOM 2768 N N . GLU B 1 80 ? 63.949 17.686 74.401 1.00 83.28 80 GLU B N 1
ATOM 2769 C CA . GLU B 1 80 ? 63.991 19.011 75.025 1.00 83.18 80 GLU B CA 1
ATOM 2770 C C . GLU B 1 80 ? 62.917 19.948 74.458 1.00 81.82 80 GLU B C 1
ATOM 2771 O O . GLU B 1 80 ? 62.496 19.793 73.308 1.00 81.71 80 GLU B O 1
ATOM 2777 N N . ASN B 1 81 ? 62.472 20.903 75.276 1.00 80.71 81 ASN B N 1
ATOM 2778 C CA . ASN B 1 81 ? 61.323 21.756 74.939 1.00 80.21 81 ASN B CA 1
ATOM 2779 C C . ASN B 1 81 ? 60.035 20.947 74.674 1.00 79.48 81 ASN B C 1
ATOM 2780 O O . ASN B 1 81 ? 59.082 21.464 74.087 1.00 79.85 81 ASN B O 1
ATOM 2785 N N . ASP B 1 82 ? 60.012 19.698 75.146 1.00 78.30 82 ASP B N 1
ATOM 2786 C CA . ASP B 1 82 ? 59.043 18.669 74.732 1.00 76.89 82 ASP B CA 1
ATOM 2787 C C . ASP B 1 82 ? 57.590 19.108 74.594 1.00 75.40 82 ASP B C 1
ATOM 2788 O O . ASP B 1 82 ? 56.973 19.605 75.540 1.00 75.63 82 ASP B O 1
ATOM 2793 N N . ARG B 1 83 ? 57.048 18.872 73.407 1.00 73.73 83 ARG B N 1
ATOM 2794 C CA . ARG B 1 83 ? 55.682 19.245 73.086 1.00 72.17 83 ARG B CA 1
ATOM 2795 C C . ARG B 1 83 ? 54.676 18.227 73.636 1.00 70.23 83 ARG B C 1
ATOM 2796 O O . ARG B 1 83 ? 53.669 18.608 74.233 1.00 70.16 83 ARG B O 1
ATOM 2804 N N . ILE B 1 84 ? 54.958 16.940 73.443 1.00 68.32 84 ILE B N 1
ATOM 2805 C CA . ILE B 1 84 ? 54.064 15.860 73.877 1.00 66.46 84 ILE B CA 1
ATOM 2806 C C . ILE B 1 84 ? 53.815 15.896 75.385 1.00 64.97 84 ILE B C 1
ATOM 2807 O O . ILE B 1 84 ? 52.674 15.736 75.850 1.00 64.88 84 ILE B O 1
ATOM 2812 N N . ILE B 1 85 ? 54.886 16.106 76.141 1.00 63.49 85 ILE B N 1
ATOM 2813 C CA . ILE B 1 85 ? 54.780 16.225 77.579 1.00 62.57 85 ILE B CA 1
ATOM 2814 C C . ILE B 1 85 ? 53.799 17.349 77.901 1.00 62.31 85 ILE B C 1
ATOM 2815 O O . ILE B 1 85 ? 52.838 17.152 78.645 1.00 62.22 85 ILE B O 1
ATOM 2820 N N . GLN B 1 86 ? 54.031 18.515 77.306 1.00 62.25 86 GLN B N 1
ATOM 2821 C CA . GLN B 1 86 ? 53.122 19.650 77.432 1.00 61.66 86 GLN B CA 1
ATOM 2822 C C . GLN B 1 86 ? 51.662 19.230 77.179 1.00 60.99 86 GLN B C 1
ATOM 2823 O O . GLN B 1 86 ? 50.810 19.419 78.056 1.00 61.41 86 GLN B O 1
ATOM 2829 N N . TYR B 1 87 ? 51.377 18.622 76.025 1.00 59.80 87 TYR B N 1
ATOM 2830 C CA . TYR B 1 87 ? 49.986 18.267 75.683 1.00 59.23 87 TYR B CA 1
ATOM 2831 C C . TYR B 1 87 ? 49.367 17.294 76.688 1.00 59.20 87 TYR B C 1
ATOM 2832 O O . TYR B 1 87 ? 48.196 17.410 77.040 1.00 58.56 87 TYR B O 1
ATOM 2841 N N . LEU B 1 88 ? 50.175 16.335 77.131 1.00 59.82 88 LEU B N 1
ATOM 2842 C CA . LEU B 1 88 ? 49.744 15.299 78.055 1.00 60.03 88 LEU B CA 1
ATOM 2843 C C . LEU B 1 88 ? 49.360 15.898 79.389 1.00 60.25 88 LEU B C 1
ATOM 2844 O O . LEU B 1 88 ? 48.340 15.529 79.968 1.00 60.38 88 LEU B O 1
ATOM 2849 N N . HIS B 1 89 ? 50.201 16.814 79.865 1.00 60.62 89 HIS B N 1
ATOM 2850 C CA . HIS B 1 89 ? 50.046 17.453 81.158 1.00 61.35 89 HIS B CA 1
ATOM 2851 C C . HIS B 1 89 ? 48.764 18.276 81.111 1.00 59.86 89 HIS B C 1
ATOM 2852 O O . HIS B 1 89 ? 47.986 18.260 82.056 1.00 59.51 89 HIS B O 1
ATOM 2859 N N . GLU B 1 90 ? 48.533 18.946 79.984 1.00 59.19 90 GLU B N 1
ATOM 2860 C CA . GLU B 1 90 ? 47.317 19.744 79.767 1.00 58.77 90 GLU B CA 1
ATOM 2861 C C . GLU B 1 90 ? 46.054 18.904 79.725 1.00 57.95 90 GLU B C 1
ATOM 2862 O O . GLU B 1 90 ? 45.040 19.312 80.254 1.00 57.50 90 GLU B O 1
ATOM 2868 N N . GLN B 1 91 ? 46.117 17.736 79.090 1.00 58.30 91 GLN B N 1
ATOM 2869 C CA . GLN B 1 91 ? 44.954 16.837 78.965 1.00 58.32 91 GLN B CA 1
ATOM 2870 C C . GLN B 1 91 ? 44.667 16.048 80.227 1.00 58.18 91 GLN B C 1
ATOM 2871 O O . GLN B 1 91 ? 43.699 15.291 80.279 1.00 57.57 91 GLN B O 1
ATOM 2877 N N . ASN B 1 92 ? 45.515 16.252 81.236 1.00 58.67 92 ASN B N 1
ATOM 2878 C CA . ASN B 1 92 ? 45.488 15.511 82.498 1.00 58.68 92 ASN B CA 1
ATOM 2879 C C . ASN B 1 92 ? 45.632 14.010 82.285 1.00 57.40 92 ASN B C 1
ATOM 2880 O O . ASN B 1 92 ? 44.969 13.204 82.960 1.00 58.01 92 ASN B O 1
ATOM 2885 N N . PHE B 1 93 ? 46.510 13.645 81.347 1.00 55.02 93 PHE B N 1
ATOM 2886 C CA . PHE B 1 93 ? 46.682 12.251 80.953 1.00 52.45 93 PHE B CA 1
ATOM 2887 C C . PHE B 1 93 ? 47.870 11.584 81.660 1.00 50.66 93 PHE B C 1
ATOM 2888 O O . PHE B 1 93 ? 48.997 12.087 81.609 1.00 50.59 93 PHE B O 1
ATOM 2896 N N . PRO B 1 94 ? 47.615 10.441 82.320 1.00 48.84 94 PRO B N 1
ATOM 2897 C CA . PRO B 1 94 ? 48.676 9.740 83.038 1.00 47.54 94 PRO B CA 1
ATOM 2898 C C . PRO B 1 94 ? 49.750 9.230 82.099 1.00 46.34 94 PRO B C 1
ATOM 2899 O O . PRO B 1 94 ? 49.448 8.469 81.180 1.00 46.52 94 PRO B O 1
ATOM 2903 N N . PHE B 1 95 ? 50.988 9.655 82.328 1.00 45.43 95 PHE B N 1
ATOM 2904 C CA . PHE B 1 95 ? 52.121 9.164 81.558 1.00 44.97 95 PHE B CA 1
ATOM 2905 C C . PHE B 1 95 ? 53.339 8.970 82.423 1.00 45.71 95 PHE B C 1
ATOM 2906 O O . PHE B 1 95 ? 53.416 9.508 83.504 1.00 47.01 95 PHE B O 1
ATOM 2914 N N . VAL B 1 96 ? 54.304 8.207 81.940 1.00 46.00 96 VAL B N 1
ATOM 2915 C CA . VAL B 1 96 ? 55.563 7.982 82.652 1.00 46.30 96 VAL B CA 1
ATOM 2916 C C . VAL B 1 96 ? 56.680 8.144 81.625 1.00 46.74 96 VAL B C 1
ATOM 2917 O O . VAL B 1 96 ? 56.455 7.994 80.427 1.00 47.04 96 VAL B O 1
ATOM 2921 N N . LEU B 1 97 ? 57.880 8.468 82.075 1.00 47.30 97 LEU B N 1
ATOM 2922 C CA . LEU B 1 97 ? 58.954 8.716 81.145 1.00 48.18 97 LEU B CA 1
ATOM 2923 C C . LEU B 1 97 ? 60.230 7.969 81.477 1.00 49.14 97 LEU B C 1
ATOM 2924 O O . LEU B 1 97 ? 60.742 8.092 82.585 1.00 49.84 97 LEU B O 1
ATOM 2929 N N . ILE B 1 98 ? 60.750 7.211 80.512 1.00 49.36 98 ILE B N 1
ATOM 2930 C CA . ILE B 1 98 ? 62.063 6.606 80.647 1.00 50.00 98 ILE B CA 1
ATOM 2931 C C . ILE B 1 98 ? 63.111 7.699 80.400 1.00 52.35 98 ILE B C 1
ATOM 2932 O O . ILE B 1 98 ? 63.064 8.408 79.385 1.00 52.82 98 ILE B O 1
ATOM 2937 N N . GLY B 1 99 ? 64.046 7.849 81.341 1.00 53.81 99 GLY B N 1
ATOM 2938 C CA . GLY B 1 99 ? 65.022 8.938 81.295 1.00 54.65 99 GLY B CA 1
ATOM 2939 C C . GLY B 1 99 ? 64.601 10.187 82.030 1.00 56.18 99 GLY B C 1
ATOM 2940 O O . GLY B 1 99 ? 63.421 10.484 82.144 1.00 55.82 99 GLY B O 1
ATOM 2941 N N . LYS B 1 100 ? 65.583 10.941 82.451 1.00 58.35 100 LYS B N 1
ATOM 2942 C CA . LYS B 1 100 ? 65.350 12.194 83.074 1.00 60.34 100 LYS B CA 1
ATOM 2943 C C . LYS B 1 100 ? 64.855 13.114 82.028 1.00 62.90 100 LYS B C 1
ATOM 2944 O O . LYS B 1 100 ? 65.134 12.958 80.883 1.00 63.39 100 LYS B O 1
ATOM 2950 N N . PRO B 1 101 ? 64.120 14.100 82.446 1.00 65.24 101 PRO B N 1
ATOM 2951 C CA . PRO B 1 101 ? 63.461 15.040 81.576 1.00 67.78 101 PRO B CA 1
ATOM 2952 C C . PRO B 1 101 ? 64.139 16.297 81.951 1.00 71.75 101 PRO B C 1
ATOM 2953 O O . PRO B 1 101 ? 64.443 16.422 83.106 1.00 72.06 101 PRO B O 1
ATOM 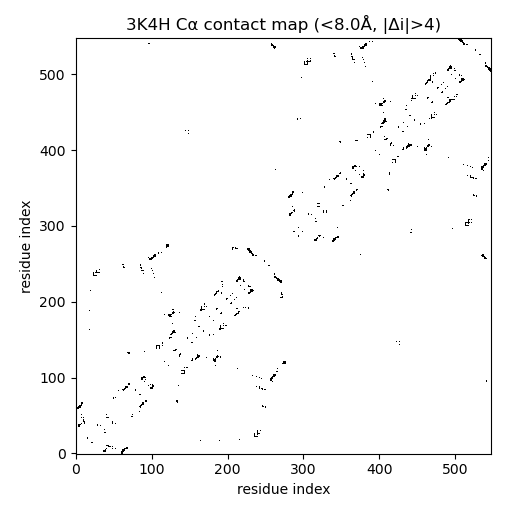2957 N N . TYR B 1 102 ? 64.436 17.200 81.045 1.00 75.42 102 TYR B N 1
ATOM 2958 C CA . TYR B 1 102 ? 65.255 18.283 81.506 1.00 79.29 102 TYR B CA 1
ATOM 2959 C C . TYR B 1 102 ? 64.660 19.145 82.586 1.00 81.38 102 TYR B C 1
ATOM 2960 O O . TYR B 1 102 ? 65.354 19.574 83.495 1.00 81.91 102 TYR B O 1
ATOM 2969 N N . ASP B 1 103 ? 63.367 19.386 82.479 1.00 82.51 103 ASP B N 1
ATOM 2970 C CA . ASP B 1 103 ? 62.663 20.373 83.258 1.00 83.52 103 ASP B CA 1
ATOM 2971 C C . ASP B 1 103 ? 61.440 19.752 83.859 1.00 83.22 103 ASP B C 1
ATOM 2972 O O . ASP B 1 103 ? 60.926 18.822 83.310 1.00 83.11 103 ASP B O 1
ATOM 2977 N N . ARG B 1 104 ? 60.953 20.293 84.963 1.00 82.73 104 ARG B N 1
ATOM 2978 C CA . ARG B 1 104 ? 59.815 19.731 85.674 1.00 81.90 104 ARG B CA 1
ATOM 2979 C C . ARG B 1 104 ? 60.020 18.334 86.186 1.00 80.46 104 ARG B C 1
ATOM 2980 O O . ARG B 1 104 ? 59.083 17.594 86.341 1.00 80.22 104 ARG B O 1
ATOM 2988 N N . LYS B 1 105 ? 61.224 18.036 86.604 1.00 79.16 105 LYS B N 1
ATOM 2989 C CA . LYS B 1 105 ? 61.571 16.715 87.056 1.00 77.79 105 LYS B CA 1
ATOM 2990 C C . LYS B 1 105 ? 60.660 16.546 88.217 1.00 77.30 105 LYS B C 1
ATOM 2991 O O . LYS B 1 105 ? 60.202 15.478 88.529 1.00 77.78 105 LYS B O 1
ATOM 2997 N N . ASP B 1 106 ? 60.484 17.618 88.925 1.00 76.13 106 ASP B N 1
ATOM 2998 C CA . ASP B 1 106 ? 59.610 17.669 90.048 1.00 75.26 106 ASP B CA 1
ATOM 2999 C C . ASP B 1 106 ? 58.173 17.397 89.640 1.00 72.81 106 ASP B C 1
ATOM 3000 O O . ASP B 1 106 ? 57.446 16.813 90.392 1.00 73.01 106 ASP B O 1
ATOM 3005 N N . GLU B 1 107 ? 57.766 17.761 88.431 1.00 70.12 107 GLU B N 1
ATOM 3006 C CA . GLU B 1 107 ? 56.377 17.546 88.015 1.00 67.45 107 GLU B CA 1
ATOM 3007 C C . GLU B 1 107 ? 56.025 16.294 87.220 1.00 64.32 107 GLU B C 1
ATOM 3008 O O . GLU B 1 107 ? 54.879 16.028 86.953 1.00 64.53 107 GLU B O 1
ATOM 3014 N N . ILE B 1 108 ? 57.029 15.539 86.837 1.00 60.98 108 ILE B N 1
ATOM 3015 C CA . ILE B 1 108 ? 56.878 14.282 86.137 1.00 57.78 108 ILE B CA 1
ATOM 3016 C C . ILE B 1 108 ? 57.317 13.028 86.846 1.00 54.76 108 ILE B C 1
ATOM 3017 O O . ILE B 1 108 ? 58.165 13.103 87.661 1.00 54.42 108 ILE B O 1
ATOM 3022 N N . THR B 1 109 ? 56.769 11.864 86.504 1.00 52.70 109 THR B N 1
ATOM 3023 C CA . THR B 1 109 ? 57.239 10.620 87.079 1.00 51.09 109 THR B CA 1
ATOM 3024 C C . THR B 1 109 ? 58.081 9.913 86.052 1.00 51.30 109 THR B C 1
ATOM 3025 O O . THR B 1 109 ? 57.659 9.633 84.920 1.00 51.03 109 THR B O 1
ATOM 3029 N N . TYR B 1 110 ? 59.296 9.616 86.455 1.00 51.67 110 TYR B N 1
ATOM 3030 C CA . TYR B 1 110 ? 60.201 9.007 85.534 1.00 51.88 110 TYR B CA 1
ATOM 3031 C C . TYR B 1 110 ? 61.061 7.965 86.190 1.00 51.16 110 TYR B C 1
ATOM 3032 O O . TYR B 1 110 ? 61.083 7.789 87.404 1.00 50.99 110 TYR B O 1
ATOM 3041 N N . VAL B 1 111 ? 61.786 7.277 85.343 1.00 51.08 111 VAL B N 1
ATOM 3042 C CA . VAL B 1 111 ? 62.495 6.093 85.725 1.00 50.62 111 VAL B CA 1
ATOM 3043 C C . VAL B 1 111 ? 63.874 6.318 85.146 1.00 51.44 111 VAL B C 1
ATOM 3044 O O . VAL B 1 111 ? 63.990 6.811 84.023 1.00 51.87 111 VAL B O 1
ATOM 3048 N N . ASP B 1 112 ? 64.914 6.012 85.915 1.00 51.89 112 ASP B N 1
ATOM 3049 C CA . ASP B 1 112 ? 66.273 6.327 85.492 1.00 53.06 112 ASP B CA 1
ATOM 3050 C C . ASP B 1 112 ? 67.349 5.465 86.157 1.00 53.90 112 ASP B C 1
ATOM 3051 O O . ASP B 1 112 ? 67.092 4.702 87.109 1.00 54.41 112 ASP B O 1
ATOM 3056 N N . ASN B 1 113 ? 68.558 5.576 85.622 1.00 53.85 113 ASN B N 1
ATOM 3057 C CA . ASN B 1 113 ? 69.748 5.088 86.292 1.00 53.64 113 ASN B CA 1
ATOM 3058 C C . ASN B 1 113 ? 70.446 6.272 86.955 1.00 53.09 113 ASN B C 1
ATOM 3059 O O . ASN B 1 113 ? 70.308 7.413 86.506 1.00 52.28 113 ASN B O 1
ATOM 3064 N N . ASP B 1 114 ? 71.291 6.028 87.929 1.00 53.67 114 ASP B N 1
ATOM 3065 C CA . ASP B 1 114 ? 72.059 7.120 88.456 1.00 54.07 114 ASP B CA 1
ATOM 3066 C C . ASP B 1 114 ? 73.222 7.262 87.569 1.00 54.16 114 ASP B C 1
ATOM 3067 O O . ASP B 1 114 ? 74.279 6.855 87.878 1.00 54.64 114 ASP B O 1
ATOM 3072 N N . ASN B 1 115 ? 72.996 7.850 86.435 1.00 53.68 115 ASN B N 1
ATOM 3073 C CA . ASN B 1 115 ? 74.026 8.020 85.479 1.00 53.01 115 ASN B CA 1
ATOM 3074 C C . ASN B 1 115 ? 75.130 8.874 85.963 1.00 53.52 115 ASN B C 1
ATOM 3075 O O . ASN B 1 115 ? 76.251 8.629 85.653 1.00 54.18 115 ASN B O 1
ATOM 3080 N N . TYR B 1 116 ? 74.851 9.934 86.675 1.00 53.07 116 TYR B N 1
ATOM 3081 C CA . TYR B 1 116 ? 75.981 10.692 87.094 1.00 52.03 116 TYR B CA 1
ATOM 3082 C C . TYR B 1 116 ? 76.856 9.879 87.991 1.00 52.35 116 TYR B C 1
ATOM 3083 O O . TYR B 1 116 ? 78.026 9.859 87.842 1.00 53.13 116 TYR B O 1
ATOM 3092 N N . THR B 1 117 ? 76.306 9.133 88.894 1.00 52.04 117 THR B N 1
ATOM 3093 C CA . THR B 1 117 ? 77.154 8.336 89.723 1.00 52.71 117 THR B CA 1
ATOM 3094 C C . THR B 1 117 ? 77.907 7.310 88.943 1.00 53.62 117 THR B C 1
ATOM 3095 O O . THR B 1 117 ? 79.034 7.024 89.200 1.00 54.30 117 THR B O 1
ATOM 3099 N N . ALA B 1 118 ? 77.265 6.699 87.988 1.00 53.78 118 ALA B N 1
ATOM 3100 C CA . ALA B 1 118 ? 77.907 5.624 87.318 1.00 53.44 118 ALA B CA 1
ATOM 3101 C C . ALA B 1 118 ? 79.125 6.103 86.623 1.00 53.91 118 ALA B C 1
ATOM 3102 O O . ALA B 1 118 ? 80.125 5.475 86.662 1.00 53.50 118 ALA B O 1
ATOM 3104 N N . ALA B 1 119 ? 79.041 7.247 86.002 1.00 55.11 119 ALA B N 1
ATOM 3105 C CA . ALA B 1 119 ? 80.173 7.816 85.333 1.00 56.15 119 ALA B CA 1
ATOM 3106 C C . ALA B 1 119 ? 81.257 8.121 86.318 1.00 57.09 119 ALA B C 1
ATOM 3107 O O . ALA B 1 119 ? 82.401 7.983 86.031 1.00 57.09 119 ALA B O 1
ATOM 3109 N N . ARG B 1 120 ? 80.910 8.616 87.479 1.00 57.69 120 ARG B N 1
ATOM 3110 C CA . ARG B 1 120 ? 81.944 8.856 88.426 1.00 58.54 120 ARG B CA 1
ATOM 3111 C C . ARG B 1 120 ? 82.600 7.548 88.791 1.00 59.08 120 ARG B C 1
ATOM 3112 O O . ARG B 1 120 ? 83.783 7.438 88.840 1.00 59.11 120 ARG B O 1
ATOM 3120 N N . GLU B 1 121 ? 81.818 6.518 88.975 1.00 59.39 121 GLU B N 1
ATOM 3121 C CA . GLU B 1 121 ? 82.351 5.252 89.390 1.00 59.79 121 GLU B CA 1
ATOM 3122 C C . GLU B 1 121 ? 83.278 4.704 88.360 1.00 60.47 121 GLU B C 1
ATOM 3123 O O . GLU B 1 121 ? 84.256 4.078 88.651 1.00 60.59 121 GLU B O 1
ATOM 3129 N N . VAL B 1 122 ? 82.914 4.871 87.122 1.00 60.96 122 VAL B N 1
ATOM 3130 C CA . VAL B 1 122 ? 83.737 4.368 86.073 1.00 61.84 122 VAL B CA 1
ATOM 3131 C C . VAL B 1 122 ? 85.063 5.044 86.112 1.00 62.40 122 VAL B C 1
ATOM 3132 O O . VAL B 1 122 ? 86.064 4.416 85.967 1.00 62.78 122 VAL B O 1
ATOM 3136 N N . ALA B 1 123 ? 85.071 6.339 86.324 1.00 62.55 123 ALA B N 1
ATOM 3137 C CA . ALA B 1 123 ? 86.298 7.135 86.274 1.00 62.95 123 ALA B CA 1
ATOM 3138 C C . ALA B 1 123 ? 87.253 6.713 87.374 1.00 63.94 123 ALA B C 1
ATOM 3139 O O . ALA B 1 123 ? 88.428 6.466 87.118 1.00 63.90 123 ALA B O 1
ATOM 3141 N N . GLU B 1 124 ? 86.730 6.598 88.591 1.00 65.08 124 GLU B N 1
ATOM 3142 C CA . GLU B 1 124 ? 87.525 6.202 89.759 1.00 65.93 124 GLU B CA 1
ATOM 3143 C C . GLU B 1 124 ? 88.161 4.834 89.542 1.00 66.28 124 GLU B C 1
ATOM 3144 O O . GLU B 1 124 ? 89.259 4.567 90.019 1.00 66.48 124 GLU B O 1
ATOM 3150 N N . TYR B 1 125 ? 87.463 3.977 88.807 1.00 66.56 125 TYR B N 1
ATOM 3151 C CA . TYR B 1 125 ? 88.018 2.694 88.408 1.00 66.67 125 TYR B CA 1
ATOM 3152 C C . TYR B 1 125 ? 89.260 2.856 87.529 1.00 66.02 125 TYR B C 1
ATOM 3153 O O . TYR B 1 125 ? 90.295 2.243 87.798 1.00 66.12 125 TYR B O 1
ATOM 3162 N N . LEU B 1 126 ? 89.140 3.650 86.497 1.00 65.25 126 LEU B N 1
ATOM 3163 C CA . LEU B 1 126 ? 90.223 3.833 85.590 1.00 65.09 126 LEU B CA 1
ATOM 3164 C C . LEU B 1 126 ? 91.389 4.481 86.287 1.00 66.45 126 LEU B C 1
ATOM 3165 O O . LEU B 1 126 ? 92.526 4.125 86.094 1.00 66.94 126 LEU B O 1
ATOM 3170 N N . ILE B 1 127 ? 91.106 5.429 87.140 1.00 66.87 127 ILE B N 1
ATOM 3171 C CA . ILE B 1 127 ? 92.162 6.100 87.828 1.00 66.89 127 ILE B CA 1
ATOM 3172 C C . ILE B 1 127 ? 92.834 5.047 88.640 1.00 67.38 127 ILE B C 1
ATOM 3173 O O . ILE B 1 127 ? 94.025 4.985 88.731 1.00 67.52 127 ILE B O 1
ATOM 3178 N N . SER B 1 128 ? 92.068 4.168 89.218 1.00 67.63 128 SER B N 1
ATOM 3179 C CA . SER B 1 128 ? 92.683 3.237 90.095 1.00 67.75 128 SER B CA 1
ATOM 3180 C C . SER B 1 128 ? 93.622 2.489 89.217 1.00 67.52 128 SER B C 1
ATOM 3181 O O . SER B 1 128 ? 94.714 2.186 89.603 1.00 67.31 128 SER B O 1
ATOM 3184 N N . LEU B 1 129 ? 93.225 2.171 88.014 1.00 67.32 129 LEU B N 1
ATOM 3185 C CA . LEU B 1 129 ? 94.186 1.506 87.178 1.00 66.94 129 LEU B CA 1
ATOM 3186 C C . LEU B 1 129 ? 95.239 2.556 87.074 1.00 66.14 129 LEU B C 1
ATOM 3187 O O . LEU B 1 129 ? 96.410 2.294 87.053 1.00 65.75 129 LEU B O 1
ATOM 3192 N N . GLY B 1 130 ? 94.756 3.778 87.162 1.00 65.65 130 GLY B N 1
ATOM 3193 C CA . GLY B 1 130 ? 95.603 4.929 87.110 1.00 65.40 130 GLY B CA 1
ATOM 3194 C C . GLY B 1 130 ? 95.873 5.272 85.684 1.00 65.33 130 GLY B C 1
ATOM 3195 O O . GLY B 1 130 ? 96.912 4.956 85.195 1.00 65.99 130 GLY B O 1
ATOM 3196 N N . HIS B 1 131 ? 94.939 5.918 85.014 1.00 64.66 131 HIS B N 1
ATOM 3197 C CA . HIS B 1 131 ? 95.171 6.284 83.652 1.00 64.24 131 HIS B CA 1
ATOM 3198 C C . HIS B 1 131 ? 95.234 7.780 83.662 1.00 64.31 131 HIS B C 1
ATOM 3199 O O 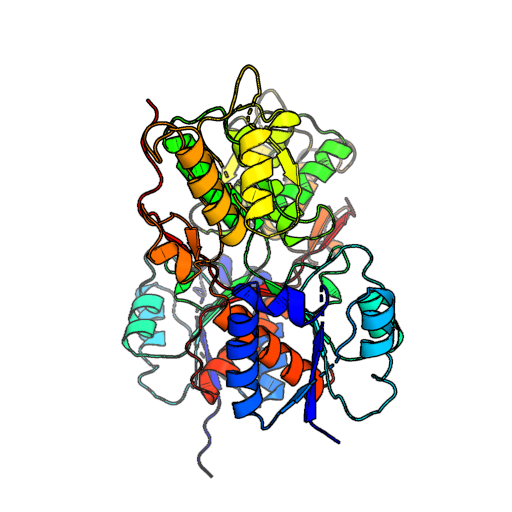. HIS B 1 131 ? 94.377 8.425 84.180 1.00 64.21 131 HIS B O 1
ATOM 3206 N N . LYS B 1 132 ? 96.312 8.332 83.151 1.00 64.74 132 LYS B N 1
ATOM 3207 C CA . LYS B 1 132 ? 96.467 9.769 83.068 1.00 65.03 132 LYS B CA 1
ATOM 3208 C C . LYS B 1 132 ? 95.507 10.474 82.177 1.00 64.69 132 LYS B C 1
ATOM 3209 O O . LYS B 1 132 ? 95.000 11.505 82.513 1.00 64.85 132 LYS B O 1
ATOM 3215 N N . GLN B 1 133 ? 95.251 9.910 81.020 1.00 64.21 133 GLN B N 1
ATOM 3216 C CA . GLN B 1 133 ? 94.379 10.595 80.098 1.00 63.80 133 GLN B CA 1
ATOM 3217 C C . GLN B 1 133 ? 93.186 9.751 79.776 1.00 63.67 133 GLN B C 1
ATOM 3218 O O . GLN B 1 133 ? 93.333 8.623 79.367 1.00 64.05 133 GLN B O 1
ATOM 3224 N N . ILE B 1 134 ? 92.000 10.310 79.943 1.00 63.02 134 ILE B N 1
ATOM 3225 C CA . ILE B 1 134 ? 90.781 9.591 79.682 1.00 62.05 134 ILE B CA 1
ATOM 3226 C C . ILE B 1 134 ? 89.903 10.336 78.743 1.00 61.84 134 ILE B C 1
ATOM 3227 O O . ILE B 1 134 ? 89.704 11.509 78.909 1.00 61.93 134 ILE B O 1
ATOM 3232 N N . ALA B 1 135 ? 89.361 9.664 77.757 1.00 61.50 135 ALA B N 1
ATOM 3233 C CA . ALA B 1 135 ? 88.511 10.349 76.833 1.00 61.49 135 ALA B CA 1
ATOM 3234 C C . ALA B 1 135 ? 87.118 9.814 76.860 1.00 62.64 135 ALA B C 1
ATOM 3235 O O . ALA B 1 135 ? 86.832 8.761 77.383 1.00 62.58 135 ALA B O 1
ATOM 3237 N N . PHE B 1 136 ? 86.249 10.614 76.305 1.00 63.47 136 PHE B N 1
ATOM 3238 C CA . PHE B 1 136 ? 84.793 10.430 76.370 1.00 64.11 136 PHE B CA 1
ATOM 3239 C C . PHE B 1 136 ? 84.144 10.608 75.001 1.00 65.02 136 PHE B C 1
ATOM 3240 O O . PHE B 1 136 ? 84.344 11.625 74.325 1.00 65.12 136 PHE B O 1
ATOM 3248 N N . ILE B 1 137 ? 83.355 9.617 74.598 1.00 65.83 137 ILE B N 1
ATOM 3249 C CA . ILE B 1 137 ? 82.536 9.742 73.399 1.00 66.11 137 ILE B CA 1
ATOM 3250 C C . ILE B 1 137 ? 81.077 9.515 73.760 1.00 66.89 137 ILE B C 1
ATOM 3251 O O . ILE B 1 137 ? 80.711 8.437 74.236 1.00 66.79 137 ILE B O 1
ATOM 3256 N N . GLY B 1 138 ? 80.293 10.490 73.388 1.00 67.90 138 GLY B N 1
ATOM 3257 C CA . GLY B 1 138 ? 78.910 10.490 73.681 1.00 69.24 138 GLY B CA 1
ATOM 3258 C C . GLY B 1 138 ? 78.058 10.620 72.475 1.00 71.03 138 GLY B C 1
ATOM 3259 O O . GLY B 1 138 ? 78.449 11.033 71.440 1.00 71.19 138 GLY B O 1
ATOM 3260 N N . GLY B 1 139 ? 76.843 10.232 72.688 1.00 72.89 139 GLY B N 1
ATOM 3261 C CA . GLY B 1 139 ? 75.750 10.307 71.780 1.00 75.09 139 GLY B CA 1
ATOM 3262 C C . GLY B 1 139 ? 75.553 11.772 71.843 1.00 77.25 139 GLY B C 1
ATOM 3263 O O . GLY B 1 139 ? 76.119 12.411 72.682 1.00 77.25 139 GLY B O 1
ATOM 3264 N N . GLY B 1 140 ? 74.872 12.333 70.884 1.00 79.07 140 GLY B N 1
ATOM 3265 C CA . GLY B 1 140 ? 74.817 13.754 70.754 1.00 80.28 140 GLY B CA 1
ATOM 3266 C C . GLY B 1 140 ? 74.164 14.382 71.955 1.00 81.23 140 GLY B C 1
ATOM 3267 O O . GLY B 1 140 ? 73.250 13.872 72.578 1.00 81.51 140 GLY B O 1
ATOM 3268 N N . SER B 1 141 ? 74.687 15.564 72.223 1.00 81.37 141 SER B N 1
ATOM 3269 C CA . SER B 1 141 ? 74.882 16.333 73.424 1.00 81.29 141 SER B CA 1
ATOM 3270 C C . SER B 1 141 ? 73.615 16.711 74.147 1.00 80.66 141 SER B C 1
ATOM 3271 O O . SER B 1 141 ? 73.609 16.826 75.350 1.00 80.45 141 SER B O 1
ATOM 3274 N N . ASP B 1 142 ? 72.567 17.026 73.429 1.00 79.94 142 ASP B N 1
ATOM 3275 C CA . ASP B 1 142 ? 71.376 17.461 74.098 1.00 78.99 142 ASP B CA 1
ATOM 3276 C C . ASP B 1 142 ? 70.827 16.384 75.009 1.00 77.35 142 ASP B C 1
ATOM 3277 O O . ASP B 1 142 ? 70.390 16.697 76.090 1.00 78.00 142 ASP B O 1
ATOM 3282 N N . LEU B 1 143 ? 70.838 15.118 74.642 1.00 74.91 143 LEU B N 1
ATOM 3283 C CA . LEU B 1 143 ? 70.166 14.189 75.516 1.00 73.02 143 LEU B CA 1
ATOM 3284 C C . LEU B 1 143 ? 70.850 14.209 76.844 1.00 71.12 143 LEU B C 1
ATOM 3285 O O . LEU B 1 143 ? 72.041 14.225 76.940 1.00 71.48 143 LEU B O 1
ATOM 3290 N N . LEU B 1 144 ? 70.065 14.164 77.888 1.00 68.91 144 LEU B N 1
ATOM 3291 C CA . LEU B 1 144 ? 70.569 14.241 79.232 1.00 67.04 144 LEU B CA 1
ATOM 3292 C C . LEU B 1 144 ? 71.463 13.119 79.613 1.00 65.59 144 LEU B C 1
ATOM 3293 O O . LEU B 1 144 ? 72.397 13.286 80.339 1.00 65.28 144 LEU B O 1
ATOM 3298 N N . VAL B 1 145 ? 71.146 11.939 79.185 1.00 64.49 145 VAL B N 1
ATOM 3299 C CA . VAL B 1 145 ? 71.901 10.841 79.655 1.00 64.56 145 VAL B CA 1
ATOM 3300 C C . VAL B 1 145 ? 73.317 11.124 79.307 1.00 65.00 145 VAL B C 1
ATOM 3301 O O . VAL B 1 145 ? 74.186 10.876 80.086 1.00 65.06 145 VAL B O 1
ATOM 3305 N N . THR B 1 146 ? 73.556 11.677 78.138 1.00 64.98 146 THR B N 1
ATOM 3306 C CA . THR B 1 146 ? 74.902 12.068 77.748 1.00 65.04 146 THR B CA 1
ATOM 3307 C C . THR B 1 146 ? 75.445 13.153 78.673 1.00 64.98 146 THR B C 1
ATOM 3308 O O . THR B 1 146 ? 76.576 13.053 79.156 1.00 65.02 146 THR B O 1
ATOM 3312 N N . ARG B 1 147 ? 74.645 14.184 78.932 1.00 65.10 147 ARG B N 1
ATOM 3313 C CA . ARG B 1 147 ? 75.115 15.281 79.769 1.00 65.58 147 ARG B CA 1
ATOM 3314 C C . ARG B 1 147 ? 75.534 14.790 81.145 1.00 64.76 147 ARG B C 1
ATOM 3315 O O . ARG B 1 147 ? 76.572 15.224 81.659 1.00 64.94 147 ARG B O 1
ATOM 3323 N N . ASP B 1 148 ? 74.730 13.891 81.729 1.00 63.54 148 ASP B N 1
ATOM 3324 C CA . ASP B 1 148 ? 74.997 13.342 83.064 1.00 62.58 148 ASP B CA 1
ATOM 3325 C C . ASP B 1 148 ? 76.237 12.462 83.078 1.00 62.06 148 ASP B C 1
ATOM 3326 O O . ASP B 1 148 ? 77.101 12.606 83.942 1.00 62.45 148 ASP B O 1
ATOM 3331 N N . ARG B 1 149 ? 76.336 11.558 82.115 1.00 61.48 149 ARG B N 1
ATOM 3332 C CA . ARG B 1 149 ? 77.511 10.698 82.023 1.00 60.70 149 ARG B CA 1
ATOM 3333 C C . ARG B 1 149 ? 78.780 11.518 81.746 1.00 60.18 149 ARG B C 1
ATOM 3334 O O . ARG B 1 149 ? 79.858 11.166 82.220 1.00 60.46 149 ARG B O 1
ATOM 3342 N N . LEU B 1 150 ? 78.644 12.634 81.025 1.00 59.46 150 LEU B N 1
ATOM 3343 C CA . LEU B 1 150 ? 79.764 13.572 80.854 1.00 58.78 150 LEU B CA 1
ATOM 3344 C C . LEU B 1 150 ? 80.158 14.144 82.200 1.00 58.61 150 LEU B C 1
ATOM 3345 O O . LEU B 1 150 ? 81.308 14.017 82.624 1.00 58.72 150 LEU B O 1
ATOM 3350 N N . ALA B 1 151 ? 79.181 14.753 82.870 1.00 58.56 151 ALA B N 1
ATOM 3351 C CA . ALA B 1 151 ? 79.388 15.438 84.141 1.00 58.42 151 ALA B CA 1
ATOM 3352 C C . ALA B 1 151 ? 80.016 14.531 85.189 1.00 58.93 151 ALA B C 1
ATOM 3353 O O . ALA B 1 151 ? 80.963 14.930 85.851 1.00 58.65 151 ALA B O 1
ATOM 3355 N N . GLY B 1 152 ? 79.497 13.308 85.314 1.00 59.88 152 GLY B N 1
ATOM 3356 C CA . GLY B 1 152 ? 80.022 12.319 86.249 1.00 60.83 152 GLY B CA 1
ATOM 3357 C C . GLY B 1 152 ? 81.511 12.150 86.107 1.00 62.44 152 GLY B C 1
ATOM 3358 O O . GLY B 1 152 ? 82.240 12.232 87.079 1.00 62.52 152 GLY B O 1
ATOM 3367 N N . SER B 1 154 ? 83.793 14.034 84.126 1.00 62.29 154 SER B N 1
ATOM 3368 C CA . SER B 1 154 ? 84.452 15.327 84.231 1.00 60.58 154 SER B CA 1
ATOM 3369 C C . SER B 1 154 ? 84.677 15.775 85.689 1.00 59.03 154 SER B C 1
ATOM 3370 O O . SER B 1 154 ? 85.628 16.506 85.980 1.00 58.84 154 SER B O 1
ATOM 3373 N N . ASP B 1 155 ? 83.798 15.332 86.589 1.00 57.64 155 ASP B N 1
ATOM 3374 C CA . ASP B 1 155 ? 83.920 15.605 88.015 1.00 56.38 155 ASP B CA 1
ATOM 3375 C C . ASP B 1 155 ? 84.927 14.701 88.704 1.00 56.26 155 ASP B C 1
ATOM 3376 O O . ASP B 1 155 ? 85.743 15.177 89.484 1.00 56.13 155 ASP B O 1
ATOM 3381 N N . ALA B 1 156 ? 84.870 13.437 88.413 1.00 56.45 156 ALA B N 1
ATOM 3382 C CA . ALA B 1 156 ? 85.777 12.553 89.049 1.00 56.93 156 ALA B CA 1
ATOM 3383 C C . ALA B 1 156 ? 87.144 12.952 88.630 1.00 57.79 156 ALA B C 1
ATOM 3384 O O . ALA B 1 156 ? 88.061 12.890 89.395 1.00 58.33 156 ALA B O 1
ATOM 3386 N N . LEU B 1 157 ? 87.322 13.307 87.381 1.00 57.58 157 LEU B N 1
ATOM 3387 C CA . LEU B 1 157 ? 88.641 13.717 87.001 1.00 57.46 157 LEU B CA 1
ATOM 3388 C C . LEU B 1 157 ? 89.085 14.948 87.722 1.00 57.49 157 LEU B C 1
ATOM 3389 O O . LEU B 1 157 ? 90.156 15.008 88.240 1.00 57.78 157 LEU B O 1
ATOM 3394 N N . LYS B 1 158 ? 88.200 15.903 87.849 1.00 57.27 158 LYS B N 1
ATOM 3395 C CA . LYS B 1 158 ? 88.556 17.150 88.444 1.00 57.22 158 LYS B CA 1
ATOM 3396 C C . LYS B 1 158 ? 88.954 16.938 89.855 1.00 56.82 158 LYS B C 1
ATOM 3397 O O . LYS B 1 158 ? 89.862 17.530 90.329 1.00 57.03 158 LYS B O 1
ATOM 3403 N N . LEU B 1 159 ? 88.232 16.094 90.541 1.00 56.65 159 LEU B N 1
ATOM 3404 C CA . LEU B 1 159 ? 88.513 15.766 91.911 1.00 56.93 159 LEU B CA 1
ATOM 3405 C C . LEU B 1 159 ? 89.837 15.110 91.960 1.00 58.09 159 LEU B C 1
ATOM 3406 O O . LEU B 1 159 ? 90.576 15.246 92.880 1.00 58.48 159 LEU B O 1
ATOM 3411 N N . ALA B 1 160 ? 90.064 14.295 90.971 1.00 59.07 160 ALA B N 1
ATOM 3412 C CA . ALA B 1 160 ? 91.288 13.572 90.736 1.00 59.40 160 ALA B CA 1
ATOM 3413 C C . ALA B 1 160 ? 92.400 14.547 90.492 1.00 59.71 160 ALA B C 1
ATOM 3414 O O . ALA B 1 160 ? 93.524 14.325 90.866 1.00 59.47 160 ALA B O 1
ATOM 3416 N N . ASP B 1 161 ? 92.071 15.613 89.793 1.00 60.61 161 ASP B N 1
ATOM 3417 C CA . ASP B 1 161 ? 93.028 16.564 89.285 1.00 61.88 161 ASP B CA 1
ATOM 3418 C C . ASP B 1 161 ? 93.605 16.256 87.957 1.00 62.75 161 ASP B C 1
ATOM 3419 O O . ASP B 1 161 ? 94.429 16.980 87.466 1.00 62.67 161 ASP B O 1
ATOM 3424 N N . ILE B 1 162 ? 93.120 15.204 87.351 1.00 63.77 162 ILE B N 1
ATOM 3425 C CA . ILE B 1 162 ? 93.383 14.922 85.969 1.00 64.94 162 ILE B CA 1
ATOM 3426 C C . ILE B 1 162 ? 92.647 15.936 85.166 1.00 66.37 162 ILE B C 1
ATOM 3427 O O . ILE B 1 162 ? 91.702 16.513 85.626 1.00 66.47 162 ILE B O 1
ATOM 3432 N N . VAL B 1 163 ? 93.139 16.207 83.984 1.00 67.76 163 VAL B N 1
ATOM 3433 C CA . VAL B 1 163 ? 92.691 17.308 83.174 1.00 69.29 163 VAL B CA 1
ATOM 3434 C C . VAL B 1 163 ? 91.985 16.900 81.901 1.00 70.39 163 VAL B C 1
ATOM 3435 O O . VAL B 1 163 ? 92.386 15.968 81.242 1.00 70.67 163 VAL B O 1
ATOM 3439 N N . LEU B 1 164 ? 90.917 17.595 81.557 1.00 70.97 164 LEU B N 1
ATOM 3440 C CA . LEU B 1 164 ? 90.183 17.238 80.371 1.00 71.26 164 LEU B CA 1
ATOM 3441 C C . LEU B 1 164 ? 90.279 18.288 79.316 1.00 71.70 164 LEU B C 1
ATOM 3442 O O . LEU B 1 164 ? 89.849 19.402 79.496 1.00 72.12 164 LEU B O 1
ATOM 3447 N N . PRO B 1 165 ? 90.798 17.872 78.186 1.00 71.52 165 PRO B N 1
ATOM 3448 C CA . PRO B 1 165 ? 91.175 18.702 77.065 1.00 71.74 165 PRO B CA 1
ATOM 3449 C C . PRO B 1 165 ? 90.107 19.473 76.370 1.00 72.06 165 PRO B C 1
ATOM 3450 O O . PRO B 1 165 ? 90.283 20.625 76.037 1.00 72.64 165 PRO B O 1
ATOM 3454 N N . LYS B 1 166 ? 88.985 18.841 76.189 1.00 71.65 166 LYS B N 1
ATOM 3455 C CA . LYS B 1 166 ? 87.938 19.343 75.362 1.00 71.94 166 LYS B CA 1
ATOM 3456 C C . LYS B 1 166 ? 88.217 18.764 74.047 1.00 72.13 166 LYS B C 1
ATOM 3457 O O . LYS B 1 166 ? 87.414 18.844 73.152 1.00 72.11 166 LYS B O 1
ATOM 3463 N N . GLU B 1 167 ? 89.363 18.138 73.918 1.00 72.31 167 GLU B N 1
ATOM 3464 C CA . GLU B 1 167 ? 89.556 17.262 72.816 1.00 72.32 167 GLU B CA 1
ATOM 3465 C C . GLU B 1 167 ? 89.408 15.832 73.181 1.00 72.10 167 GLU B C 1
ATOM 3466 O O . GLU B 1 167 ? 89.527 14.987 72.345 1.00 72.54 167 GLU B O 1
ATOM 3472 N N . TYR B 1 168 ? 89.170 15.547 74.436 1.00 71.23 168 TYR B N 1
ATOM 3473 C CA . TYR B 1 168 ? 88.976 14.177 74.842 1.00 70.37 168 TYR B CA 1
ATOM 3474 C C . TYR B 1 168 ? 87.502 13.896 74.815 1.00 69.67 168 TYR B C 1
ATOM 3475 O O . TYR B 1 168 ? 87.045 12.836 75.191 1.00 69.32 168 TYR B O 1
ATOM 3484 N N . ILE B 1 169 ? 86.774 14.913 74.408 1.00 69.62 169 ILE B N 1
ATOM 3485 C CA . ILE B 1 169 ? 85.351 14.938 74.446 1.00 70.47 169 ILE B CA 1
ATOM 3486 C C . ILE B 1 169 ? 84.760 14.914 73.095 1.00 71.59 169 ILE B C 1
ATOM 3487 O O . ILE B 1 169 ? 85.008 15.792 72.332 1.00 71.56 169 ILE B O 1
ATOM 3492 N N . LEU B 1 170 ? 83.858 13.998 72.833 1.00 73.06 170 LEU B N 1
ATOM 3493 C CA . LEU B 1 170 ? 83.261 13.952 71.524 1.00 74.55 170 LEU B CA 1
ATOM 3494 C C . LEU B 1 170 ? 81.786 13.722 71.545 1.00 75.89 170 LEU B C 1
ATOM 3495 O O . LEU B 1 170 ? 81.239 13.275 72.510 1.00 75.95 170 LEU B O 1
ATOM 3500 N N . HIS B 1 171 ? 81.130 14.050 70.465 1.00 77.32 171 HIS B N 1
ATOM 3501 C CA . HIS B 1 171 ? 79.715 13.865 70.452 1.00 78.89 171 HIS B CA 1
ATOM 3502 C C . HIS B 1 171 ? 78.965 13.410 69.228 1.00 80.55 171 HIS B C 1
ATOM 3503 O O . HIS B 1 171 ? 78.249 14.213 68.682 1.00 80.75 171 HIS B O 1
ATOM 3510 N N . PHE B 1 172 ? 79.014 12.145 68.838 1.00 81.99 172 PHE B N 1
ATOM 3511 C CA . PHE B 1 172 ? 78.277 11.785 67.637 1.00 83.40 172 PHE B CA 1
ATOM 3512 C C . PHE B 1 172 ? 77.311 10.602 67.470 1.00 84.51 172 PHE B C 1
ATOM 3513 O O . PHE B 1 172 ? 77.633 9.603 66.859 1.00 84.73 172 PHE B O 1
ATOM 3521 N N . ASP B 1 173 ? 76.114 10.747 67.986 1.00 85.32 173 ASP B N 1
ATOM 3522 C CA . ASP B 1 173 ? 74.945 9.977 67.574 1.00 86.45 173 ASP B CA 1
ATOM 3523 C C . ASP B 1 173 ? 74.741 8.468 67.687 1.00 87.50 173 ASP B C 1
ATOM 3524 O O . ASP B 1 173 ? 73.959 7.935 66.935 1.00 88.01 173 ASP B O 1
ATOM 3529 N N . PHE B 1 174 ? 75.322 7.773 68.638 1.00 87.49 174 PHE B N 1
ATOM 3530 C CA . PHE B 1 174 ? 74.886 6.406 68.842 1.00 87.72 174 PHE B CA 1
ATOM 3531 C C . PHE B 1 174 ? 74.918 5.440 67.686 1.00 87.64 174 PHE B C 1
ATOM 3532 O O . PHE B 1 174 ? 73.974 4.709 67.496 1.00 88.08 174 PHE B O 1
ATOM 3540 N N . SER B 1 175 ? 75.973 5.447 66.897 1.00 87.23 175 SER B N 1
ATOM 3541 C CA . SER B 1 175 ? 76.071 4.560 65.755 1.00 87.02 175 SER B CA 1
ATOM 3542 C C . SER B 1 175 ? 77.387 3.852 65.776 1.00 87.02 175 SER B C 1
ATOM 3543 O O . SER B 1 175 ? 78.331 4.335 66.342 1.00 86.88 175 SER B O 1
ATOM 3546 N N . ARG B 1 176 ? 77.446 2.681 65.178 1.00 87.20 176 ARG B N 1
ATOM 3547 C CA . ARG B 1 176 ? 78.689 1.939 65.096 1.00 87.24 176 ARG B CA 1
ATOM 3548 C C . ARG B 1 176 ? 79.690 2.744 64.292 1.00 87.72 176 ARG B C 1
ATOM 3549 O O . ARG B 1 176 ? 80.865 2.759 64.583 1.00 87.67 176 ARG B O 1
ATOM 3557 N N . GLU B 1 177 ? 79.187 3.401 63.261 1.00 88.19 177 GLU B N 1
ATOM 3558 C CA . GLU B 1 177 ? 79.953 4.313 62.389 1.00 88.21 177 GLU B CA 1
ATOM 3559 C C . GLU B 1 177 ? 80.579 5.485 63.172 1.00 87.98 177 GLU B C 1
ATOM 3560 O O . GLU B 1 177 ? 81.757 5.809 62.998 1.00 87.52 177 GLU B O 1
ATOM 3566 N N . SER B 1 178 ? 79.764 6.111 64.021 1.00 88.21 178 SER B N 1
ATOM 3567 C CA . SER B 1 178 ? 80.187 7.163 64.955 1.00 88.39 178 SER B CA 1
ATOM 3568 C C . SER B 1 178 ? 81.426 6.794 65.799 1.00 88.56 178 SER B C 1
ATOM 3569 O O . SER B 1 178 ? 82.363 7.594 65.931 1.00 88.54 178 SER B O 1
ATOM 3572 N N . GLY B 1 179 ? 81.417 5.585 66.363 1.00 88.54 179 GLY B N 1
ATOM 3573 C CA . GLY B 1 179 ? 82.541 5.068 67.141 1.00 88.41 179 GLY B CA 1
ATOM 3574 C C . GLY B 1 179 ? 83.786 4.785 66.317 1.00 88.51 179 GLY B C 1
ATOM 3575 O O . GLY B 1 179 ? 84.885 4.688 66.868 1.00 88.60 179 GLY B O 1
ATOM 3576 N N . GLN B 1 180 ? 83.615 4.651 65.002 1.00 88.43 180 GLN B N 1
ATOM 3577 C CA . GLN B 1 180 ? 84.728 4.408 64.082 1.00 88.47 180 GLN B CA 1
ATOM 3578 C C . GLN B 1 180 ? 85.542 5.691 63.853 1.00 88.16 180 GLN B C 1
ATOM 3579 O O . GLN B 1 180 ? 86.775 5.691 63.967 1.00 88.08 180 GLN B O 1
ATOM 3585 N N . GLN B 1 181 ? 84.828 6.779 63.546 1.00 87.89 181 GLN B N 1
ATOM 3586 C CA . GLN B 1 181 ? 85.415 8.074 63.153 1.00 87.22 181 GLN B CA 1
ATOM 3587 C C . GLN B 1 181 ? 86.022 8.813 64.339 1.00 86.28 181 GLN B C 1
ATOM 3588 O O . GLN B 1 181 ? 86.780 9.773 64.168 1.00 86.37 181 GLN B O 1
ATOM 3594 N N . ALA B 1 182 ? 85.662 8.362 65.536 1.00 85.20 182 ALA B N 1
ATOM 3595 C CA . ALA B 1 182 ? 86.184 8.910 66.772 1.00 84.09 182 ALA B CA 1
ATOM 3596 C C . ALA B 1 182 ? 87.578 8.356 67.066 1.00 83.33 182 ALA B C 1
ATOM 3597 O O . ALA B 1 182 ? 88.483 9.115 67.421 1.00 83.27 182 ALA B O 1
ATOM 3599 N N . VAL B 1 183 ? 87.748 7.040 66.907 1.00 82.62 183 VAL B N 1
ATOM 3600 C CA . VAL B 1 183 ? 89.044 6.379 67.123 1.00 82.02 183 VAL B CA 1
ATOM 3601 C C . VAL B 1 183 ? 90.091 6.966 66.178 1.00 81.81 183 VAL B C 1
ATOM 3602 O O . VAL B 1 183 ? 91.241 7.207 66.569 1.00 81.52 183 VAL B O 1
ATOM 3606 N N . GLU B 1 184 ? 89.671 7.217 64.941 1.00 81.93 184 GLU B N 1
ATOM 3607 C CA . GLU B 1 184 ? 90.534 7.833 63.938 1.00 82.18 184 GLU B CA 1
ATOM 3608 C C . GLU B 1 184 ? 90.896 9.275 64.335 1.00 81.93 184 GLU B C 1
ATOM 3609 O O . GLU B 1 184 ? 92.029 9.719 64.127 1.00 82.06 184 GLU B O 1
ATOM 3615 N N . GLU B 1 185 ? 89.935 9.977 64.936 1.00 81.60 185 GLU B N 1
ATOM 3616 C CA . GLU B 1 185 ? 90.117 11.362 65.375 1.00 81.23 185 GLU B CA 1
ATOM 3617 C C . GLU B 1 185 ? 91.005 11.459 66.610 1.00 81.09 185 GLU B C 1
ATOM 3618 O O . GLU B 1 185 ? 91.882 12.319 66.676 1.00 81.07 185 GLU B O 1
ATOM 3624 N N . LEU B 1 186 ? 90.782 10.559 67.566 1.00 81.14 186 LEU B N 1
ATOM 3625 C CA . LEU B 1 186 ? 91.407 10.622 68.891 1.00 81.48 186 LEU B CA 1
ATOM 3626 C C . LEU B 1 186 ? 92.881 10.201 68.881 1.00 81.94 186 LEU B C 1
ATOM 3627 O O . LEU B 1 186 ? 93.732 10.835 69.532 1.00 81.90 186 LEU B O 1
ATOM 3640 N N . GLY B 1 188 ? 94.455 10.745 66.554 1.00 81.34 188 GLY B N 1
ATOM 3641 C CA . GLY B 1 188 ? 94.893 11.822 65.671 1.00 80.58 188 GLY B CA 1
ATOM 3642 C C . GLY B 1 188 ? 95.798 12.890 66.265 1.00 79.96 188 GLY B C 1
ATOM 3643 O O . GLY B 1 188 ? 96.622 13.455 65.546 1.00 80.00 188 GLY B O 1
ATOM 3644 N N . LEU B 1 189 ? 95.653 13.193 67.555 1.00 79.38 189 LEU B N 1
ATOM 3645 C CA . LEU B 1 189 ? 96.560 14.162 68.191 1.00 78.83 189 LEU B CA 1
ATOM 3646 C C . LEU B 1 189 ? 97.747 13.481 68.900 1.00 78.33 189 LEU B C 1
ATOM 3647 O O . LEU B 1 189 ? 97.700 12.276 69.194 1.00 78.40 189 LEU B O 1
ATOM 3652 N N . GLN B 1 190 ? 98.680 14.322 69.308 1.00 77.57 190 GLN B N 1
ATOM 3653 C CA . GLN B 1 190 ? 99.995 13.956 69.763 1.00 76.96 190 GLN B CA 1
ATOM 3654 C C . GLN B 1 190 ? 99.938 13.063 70.953 1.00 76.41 190 GLN B C 1
ATOM 3655 O O . GLN B 1 190 ? 100.867 12.354 71.252 1.00 76.44 190 GLN B O 1
ATOM 3661 N N . GLN B 1 191 ? 98.855 13.129 71.675 1.00 76.01 191 GLN B N 1
ATOM 3662 C CA . GLN B 1 191 ? 98.736 12.305 72.844 1.00 75.74 191 GLN B CA 1
ATOM 3663 C C . GLN B 1 191 ? 97.553 11.347 72.742 1.00 75.41 191 GLN B C 1
ATOM 3664 O O . GLN B 1 191 ? 96.461 11.745 72.394 1.00 75.38 191 GLN B O 1
ATOM 3670 N N . PRO B 1 192 ? 97.773 10.072 73.035 1.00 74.96 192 PRO B N 1
ATOM 3671 C CA . PRO B 1 192 ? 96.677 9.112 72.979 1.00 74.41 192 PRO B CA 1
ATOM 3672 C C . PRO B 1 192 ? 96.369 8.669 74.377 1.00 73.69 192 PRO B C 1
ATOM 3673 O O . PRO B 1 192 ? 97.232 8.272 75.121 1.00 73.86 192 PRO B O 1
ATOM 3677 N N . PRO B 1 193 ? 95.109 8.761 74.718 1.00 72.55 193 PRO B N 1
ATOM 3678 C CA . PRO B 1 193 ? 94.644 8.676 76.079 1.00 71.96 193 PRO B CA 1
ATOM 3679 C C . PRO B 1 193 ? 94.870 7.399 76.803 1.00 71.45 193 PRO B C 1
ATOM 3680 O O . PRO B 1 193 ? 95.143 7.418 77.972 1.00 71.86 193 PRO B O 1
ATOM 3684 N N . THR B 1 194 ? 94.670 6.291 76.161 1.00 70.53 194 THR B N 1
ATOM 3685 C CA . THR B 1 194 ? 94.973 5.058 76.821 1.00 69.96 194 THR B CA 1
ATOM 3686 C C . THR B 1 194 ? 93.883 4.637 77.763 1.00 69.24 194 THR B C 1
ATOM 3687 O O . THR B 1 194 ? 94.039 3.671 78.490 1.00 69.46 194 THR B O 1
ATOM 3691 N N . ALA B 1 195 ? 92.804 5.398 77.805 1.00 68.42 195 ALA B N 1
ATOM 3692 C CA . ALA B 1 195 ? 91.575 4.968 78.435 1.00 67.35 195 ALA B CA 1
ATOM 3693 C C . ALA B 1 195 ? 90.437 5.542 77.680 1.00 66.63 195 ALA B C 1
ATOM 3694 O O . ALA B 1 195 ? 90.535 6.633 77.212 1.00 66.40 195 ALA B O 1
ATOM 3696 N N . ILE B 1 196 ? 89.303 4.895 77.641 1.00 66.63 196 ILE B N 1
ATOM 3697 C CA . ILE B 1 196 ? 88.194 5.610 77.089 1.00 66.83 196 ILE B CA 1
ATOM 3698 C C . ILE B 1 196 ? 86.911 5.234 77.704 1.00 67.85 196 ILE B C 1
ATOM 3699 O O . ILE B 1 196 ? 86.696 4.102 78.049 1.00 68.32 196 ILE B O 1
ATOM 3712 N N . ALA B 1 198 ? 82.862 5.252 76.706 1.00 65.35 198 ALA B N 1
ATOM 3713 C CA . ALA B 1 198 ? 81.812 5.458 75.705 1.00 64.93 198 ALA B CA 1
ATOM 3714 C C . ALA B 1 198 ? 80.470 5.224 76.350 1.00 64.97 198 ALA B C 1
ATOM 3715 O O . ALA B 1 198 ? 80.327 4.334 77.187 1.00 65.46 198 ALA B O 1
ATOM 3717 N N . THR B 1 199 ? 79.475 6.001 75.943 1.00 64.73 199 THR B N 1
ATOM 3718 C CA . THR B 1 199 ? 78.187 6.027 76.640 1.00 64.72 199 THR B CA 1
ATOM 3719 C C . THR B 1 199 ? 77.140 5.063 76.108 1.00 64.97 199 THR B C 1
ATOM 3720 O O . THR B 1 199 ? 75.976 5.162 76.458 1.00 64.51 199 THR B O 1
ATOM 3724 N N . ASP B 1 200 ? 77.557 4.136 75.260 1.00 66.53 200 ASP B N 1
ATOM 3725 C CA . ASP B 1 200 ? 76.628 3.323 74.482 1.00 68.07 200 ASP B CA 1
ATOM 3726 C C . ASP B 1 200 ? 77.383 2.141 73.926 1.00 68.96 200 ASP B C 1
ATOM 3727 O O . ASP B 1 200 ? 78.535 2.275 73.520 1.00 69.53 200 ASP B O 1
ATOM 3732 N N . ASP B 1 201 ? 76.742 0.981 73.903 1.00 69.49 201 ASP B N 1
ATOM 3733 C CA . ASP B 1 201 ? 77.422 -0.215 73.437 1.00 69.84 201 ASP B CA 1
ATOM 3734 C C . ASP B 1 201 ? 77.681 -0.245 71.941 1.00 68.78 201 ASP B C 1
ATOM 3735 O O . ASP B 1 201 ? 78.710 -0.766 71.503 1.00 68.70 201 ASP B O 1
ATOM 3740 N N . LEU B 1 202 ? 76.775 0.332 71.162 1.00 68.06 202 LEU B N 1
ATOM 3741 C CA . LEU B 1 202 ? 77.038 0.489 69.731 1.00 67.57 202 LEU B CA 1
ATOM 3742 C C . LEU B 1 202 ? 78.341 1.273 69.487 1.00 67.63 202 LEU B C 1
ATOM 3743 O O . LEU B 1 202 ? 79.196 0.839 68.690 1.00 67.45 202 LEU B O 1
ATOM 3748 N N . ILE B 1 203 ? 78.481 2.409 70.191 1.00 67.41 203 ILE B N 1
ATOM 3749 C CA . ILE B 1 203 ? 79.666 3.281 70.113 1.00 66.85 203 ILE B CA 1
ATOM 3750 C C . ILE B 1 203 ? 80.896 2.506 70.546 1.00 66.23 203 ILE B C 1
ATOM 3751 O O . ILE B 1 203 ? 81.908 2.485 69.841 1.00 66.10 203 ILE B O 1
ATOM 3756 N N . GLY B 1 204 ? 80.788 1.854 71.699 1.00 65.99 204 GLY B N 1
ATOM 3757 C CA . GLY B 1 204 ? 81.843 0.986 72.211 1.00 66.13 204 GLY B CA 1
ATOM 3758 C C . GLY B 1 204 ? 82.299 -0.089 71.243 1.00 66.40 204 GLY B C 1
ATOM 3759 O O . GLY B 1 204 ? 83.475 -0.428 71.216 1.00 66.37 204 GLY B O 1
ATOM 3760 N N . LEU B 1 205 ? 81.372 -0.620 70.443 1.00 67.10 205 LEU B N 1
ATOM 3761 C CA . LEU B 1 205 ? 81.695 -1.659 69.453 1.00 67.72 205 LEU B CA 1
ATOM 3762 C C . LEU B 1 205 ? 82.510 -1.145 68.272 1.00 68.03 205 LEU B C 1
ATOM 3763 O O . LEU B 1 205 ? 83.467 -1.797 67.836 1.00 67.93 205 LEU B O 1
ATOM 3768 N N . GLY B 1 206 ? 82.115 0.021 67.761 1.00 68.37 206 GLY B N 1
ATOM 3769 C CA . GLY B 1 206 ? 82.849 0.705 66.694 1.00 68.51 206 GLY B CA 1
ATOM 3770 C C . GLY B 1 206 ? 84.170 1.279 67.173 1.00 68.52 206 GLY B C 1
ATOM 3771 O O . GLY B 1 206 ? 85.033 1.637 66.366 1.00 68.63 206 GLY B O 1
ATOM 3772 N N . VAL B 1 207 ? 84.317 1.375 68.492 1.00 68.44 207 VAL B N 1
ATOM 3773 C CA . VAL B 1 207 ? 85.569 1.804 69.117 1.00 68.49 207 VAL B CA 1
ATOM 3774 C C . VAL B 1 207 ? 86.546 0.618 69.209 1.00 68.45 207 VAL B C 1
ATOM 3775 O O . VAL B 1 207 ? 87.749 0.774 68.985 1.00 68.53 207 VAL B O 1
ATOM 3779 N N . LEU B 1 208 ? 86.017 -0.564 69.507 1.00 68.26 208 LEU B N 1
ATOM 3780 C CA . LEU B 1 208 ? 86.821 -1.768 69.597 1.00 68.37 208 LEU B CA 1
ATOM 3781 C C . LEU B 1 208 ? 87.269 -2.247 68.211 1.00 69.03 208 LEU B C 1
ATOM 3782 O O . LEU B 1 208 ? 88.385 -2.783 68.047 1.00 69.11 208 LEU B O 1
ATOM 3787 N N . SER B 1 209 ? 86.395 -2.047 67.222 1.00 69.43 209 SER B N 1
ATOM 3788 C CA . SER B 1 209 ? 86.639 -2.496 65.849 1.00 70.02 209 SER B CA 1
ATOM 3789 C C . SER B 1 209 ? 87.488 -1.527 65.013 1.00 70.56 209 SER B C 1
ATOM 3790 O O . SER B 1 209 ? 88.262 -1.955 64.150 1.00 70.53 209 SER B O 1
ATOM 3793 N N . ALA B 1 210 ? 87.347 -0.228 65.267 1.00 71.13 210 ALA B N 1
ATOM 3794 C CA . ALA B 1 210 ? 88.173 0.777 64.587 1.00 71.73 210 ALA B CA 1
ATOM 3795 C C . ALA B 1 210 ? 89.621 0.792 65.094 1.00 72.33 210 ALA B C 1
ATOM 3796 O O . ALA B 1 210 ? 90.526 1.293 64.414 1.00 72.26 210 ALA B O 1
ATOM 3798 N N . LEU B 1 211 ? 89.837 0.254 66.291 1.00 72.99 211 LEU B N 1
ATOM 3799 C CA . LEU B 1 211 ? 91.188 0.132 66.812 1.00 73.81 211 LEU B CA 1
ATOM 3800 C C . LEU B 1 211 ? 91.735 -1.292 66.691 1.00 74.45 211 LEU B C 1
ATOM 3801 O O . LEU B 1 211 ? 92.915 -1.538 66.976 1.00 75.04 211 LEU B O 1
ATOM 3806 N N . SER B 1 212 ? 90.886 -2.228 66.271 1.00 74.34 212 SER B N 1
ATOM 3807 C CA . SER B 1 212 ? 91.389 -3.482 65.714 1.00 74.34 212 SER B CA 1
ATOM 3808 C C . SER B 1 212 ? 91.960 -3.155 64.323 1.00 74.26 212 SER B C 1
ATOM 3809 O O . SER B 1 212 ? 93.102 -3.509 64.019 1.00 74.24 212 SER B O 1
ATOM 3812 N N . LYS B 1 213 ? 91.172 -2.432 63.517 1.00 74.32 213 LYS B N 1
ATOM 3813 C CA . LYS B 1 213 ? 91.556 -1.970 62.168 1.00 74.45 213 LYS B CA 1
ATOM 3814 C C . LYS B 1 213 ? 92.830 -1.097 62.106 1.00 74.44 213 LYS B C 1
ATOM 3815 O O . LYS B 1 213 ? 93.411 -0.928 61.031 1.00 74.45 213 LYS B O 1
ATOM 3821 N N . LYS B 1 214 ? 93.253 -0.539 63.242 1.00 74.40 214 LYS B N 1
ATOM 3822 C CA . LYS B 1 214 ? 94.459 0.310 63.287 1.00 74.12 214 LYS B CA 1
ATOM 3823 C C . LYS B 1 214 ? 95.685 -0.373 63.919 1.00 74.07 214 LYS B C 1
ATOM 3824 O O . LYS B 1 214 ? 96.777 0.200 63.945 1.00 73.76 214 LYS B O 1
ATOM 3830 N N . GLY B 1 215 ? 95.494 -1.591 64.428 1.00 74.34 215 GLY B N 1
ATOM 3831 C CA . GLY B 1 215 ? 96.578 -2.370 65.032 1.00 74.51 215 GLY B CA 1
ATOM 3832 C C . GLY B 1 215 ? 96.921 -1.990 66.463 1.00 74.88 215 GLY B C 1
ATOM 3833 O O . GLY B 1 215 ? 98.100 -1.949 66.827 1.00 74.63 215 GLY B O 1
ATOM 3834 N N . PHE B 1 216 ? 95.889 -1.703 67.263 1.00 75.46 216 PHE B N 1
ATOM 3835 C CA . PHE B 1 216 ? 96.034 -1.399 68.696 1.00 75.74 216 PHE B CA 1
ATOM 3836 C C . PHE B 1 216 ? 95.428 -2.533 69.516 1.00 75.94 216 PHE B C 1
ATOM 3837 O O . PHE B 1 216 ? 94.307 -2.982 69.237 1.00 75.94 216 PHE B O 1
ATOM 3845 N N . VAL B 1 217 ? 96.164 -2.986 70.530 1.00 75.97 217 VAL B N 1
ATOM 3846 C CA . VAL B 1 217 ? 95.719 -4.115 71.353 1.00 75.91 217 VAL B CA 1
ATOM 3847 C C . VAL B 1 217 ? 95.087 -3.692 72.688 1.00 76.02 217 VAL B C 1
ATOM 3848 O O . VAL B 1 217 ? 95.766 -3.191 73.596 1.00 76.26 217 VAL B O 1
ATOM 3852 N N . VAL B 1 218 ? 93.777 -3.907 72.774 1.00 75.70 218 VAL B N 1
ATOM 3853 C CA . VAL B 1 218 ? 92.993 -3.727 73.991 1.00 75.37 218 VAL B CA 1
ATOM 3854 C C . VAL B 1 218 ? 93.019 -5.067 74.757 1.00 75.58 218 VAL B C 1
ATOM 3855 O O . VAL B 1 218 ? 92.959 -6.132 74.125 1.00 75.93 218 VAL B O 1
ATOM 3859 N N . PRO B 1 219 ? 93.132 -5.034 76.107 1.00 75.33 219 PRO B N 1
ATOM 3860 C CA . PRO B 1 219 ? 93.292 -3.896 77.033 1.00 74.98 219 PRO B CA 1
ATOM 3861 C C . PRO B 1 219 ? 94.699 -3.293 77.227 1.00 74.57 219 PRO B C 1
ATOM 3862 O O . PRO B 1 219 ? 94.800 -2.195 77.767 1.00 74.95 219 PRO B O 1
ATOM 3866 N N . LYS B 1 220 ? 95.764 -3.971 76.809 1.00 73.95 220 LYS B N 1
ATOM 3867 C CA . LYS B 1 220 ? 97.117 -3.559 77.225 1.00 73.49 220 LYS B CA 1
ATOM 3868 C C . LYS B 1 220 ? 97.604 -2.223 76.664 1.00 73.01 220 LYS B C 1
ATOM 3869 O O . LYS B 1 220 ? 98.413 -1.551 77.313 1.00 73.29 220 LYS B O 1
ATOM 3875 N N . ASP B 1 221 ? 97.137 -1.840 75.474 1.00 72.26 221 ASP B N 1
ATOM 3876 C CA . ASP B 1 221 ? 97.480 -0.523 74.911 1.00 71.82 221 ASP B CA 1
ATOM 3877 C C . ASP B 1 221 ? 96.453 0.521 75.316 1.00 71.46 221 ASP B C 1
ATOM 3878 O O . ASP B 1 221 ? 96.785 1.559 75.896 1.00 71.58 221 ASP B O 1
ATOM 3883 N N . VAL B 1 222 ? 95.199 0.232 74.988 1.00 71.08 222 VAL B N 1
ATOM 3884 C CA . VAL B 1 222 ? 94.090 1.123 75.267 1.00 70.65 222 VAL B CA 1
ATOM 3885 C C . VAL B 1 222 ? 93.052 0.359 76.098 1.00 70.59 222 VAL B C 1
ATOM 3886 O O . VAL B 1 222 ? 92.737 -0.789 75.777 1.00 70.67 222 VAL B O 1
ATOM 3890 N N . SER B 1 223 ? 92.559 0.983 77.175 1.00 70.43 223 SER B N 1
ATOM 3891 C CA . SER B 1 223 ? 91.515 0.397 78.038 1.00 70.21 223 SER B CA 1
ATOM 3892 C C . SER B 1 223 ? 90.137 1.014 77.771 1.00 69.37 223 SER B C 1
ATOM 3893 O O . SER B 1 223 ? 90.001 2.233 77.711 1.00 69.48 223 SER B O 1
ATOM 3896 N N . ILE B 1 224 ? 89.119 0.174 77.595 1.00 68.64 224 ILE B N 1
ATOM 3897 C CA . ILE B 1 224 ? 87.776 0.670 77.220 1.00 68.02 224 ILE B CA 1
ATOM 3898 C C . ILE B 1 224 ? 86.650 0.265 78.173 1.00 66.99 224 ILE B C 1
ATOM 3899 O O . ILE B 1 224 ? 86.480 -0.915 78.492 1.00 66.76 224 ILE B O 1
ATOM 3904 N N . VAL B 1 225 ? 85.824 1.222 78.529 1.00 66.29 225 VAL B N 1
ATOM 3905 C CA . VAL B 1 225 ? 84.642 0.933 79.279 1.00 66.58 225 VAL B CA 1
ATOM 3906 C C . VAL B 1 225 ? 83.479 1.557 78.582 1.00 67.22 225 VAL B C 1
ATOM 3907 O O . VAL B 1 225 ? 83.537 2.694 78.179 1.00 67.32 225 VAL B O 1
ATOM 3911 N N . SER B 1 226 ? 82.395 0.826 78.482 1.00 67.55 226 SER B N 1
ATOM 3912 C CA . SER B 1 226 ? 81.226 1.400 77.906 1.00 67.93 226 SER B CA 1
ATOM 3913 C C . SER B 1 226 ? 80.000 0.973 78.618 1.00 68.49 226 SER B C 1
ATOM 3914 O O . SER B 1 226 ? 79.938 -0.051 79.272 1.00 68.15 226 SER B O 1
ATOM 3917 N N . PHE B 1 227 ? 78.994 1.795 78.448 1.00 69.86 227 PHE B N 1
ATOM 3918 C CA . PHE B 1 227 ? 77.715 1.575 79.058 1.00 71.36 227 PHE B CA 1
ATOM 3919 C C . PHE B 1 227 ? 76.791 0.613 78.385 1.00 73.00 227 PHE B C 1
ATOM 3920 O O . PHE B 1 227 ? 76.820 0.426 77.209 1.00 73.38 227 PHE B O 1
ATOM 3928 N N . ASN B 1 228 ? 75.915 0.069 79.194 1.00 74.39 228 ASN B N 1
ATOM 3929 C CA . ASN B 1 228 ? 74.728 -0.611 78.788 1.00 75.98 228 ASN B CA 1
ATOM 3930 C C . ASN B 1 228 ? 74.761 -2.065 78.553 1.00 76.97 228 ASN B C 1
ATOM 3931 O O . ASN B 1 228 ? 73.730 -2.654 78.469 1.00 77.25 228 ASN B O 1
ATOM 3936 N N . ASN B 1 229 ? 75.903 -2.689 78.517 1.00 78.05 229 ASN B N 1
ATOM 3937 C CA . ASN B 1 229 ? 75.828 -4.115 78.502 1.00 79.82 229 ASN B CA 1
ATOM 3938 C C . ASN B 1 229 ? 74.840 -4.575 77.486 1.00 81.90 229 ASN B C 1
ATOM 3939 O O . ASN B 1 229 ? 73.895 -5.252 77.797 1.00 82.69 229 ASN B O 1
ATOM 3944 N N . ALA B 1 230 ? 75.046 -4.205 76.253 1.00 83.00 230 ALA B N 1
ATOM 3945 C CA . ALA B 1 230 ? 74.115 -4.523 75.215 1.00 84.06 230 ALA B CA 1
ATOM 3946 C C . ALA B 1 230 ? 74.092 -6.013 75.157 1.00 85.01 230 ALA B C 1
ATOM 3947 O O . ALA B 1 230 ? 73.064 -6.621 74.973 1.00 84.78 230 ALA B O 1
ATOM 3949 N N . LEU B 1 231 ? 75.250 -6.608 75.319 1.00 86.13 231 LEU B N 1
ATOM 3950 C CA . LEU B 1 231 ? 75.394 -8.042 75.222 1.00 87.30 231 LEU B CA 1
ATOM 3951 C C . LEU B 1 231 ? 75.603 -8.347 73.781 1.00 88.62 231 LEU B C 1
ATOM 3952 O O . LEU B 1 231 ? 75.721 -9.478 73.359 1.00 88.69 231 LEU B O 1
ATOM 3957 N N . LEU B 1 232 ? 75.631 -7.287 73.027 1.00 89.58 232 LEU B N 1
ATOM 3958 C CA . LEU B 1 232 ? 76.411 -7.256 71.869 1.00 90.35 232 LEU B CA 1
ATOM 3959 C C . LEU B 1 232 ? 77.736 -7.174 72.579 1.00 91.18 232 LEU B C 1
ATOM 3960 O O . LEU B 1 232 ? 78.769 -7.405 72.002 1.00 91.53 232 LEU B O 1
ATOM 3965 N N . SER B 1 233 ? 77.704 -6.782 73.848 1.00 91.64 233 SER B N 1
ATOM 3966 C CA . SER B 1 233 ? 78.919 -6.574 74.586 1.00 91.95 233 SER B CA 1
ATOM 3967 C C . SER B 1 233 ? 79.768 -7.815 74.761 1.00 92.52 233 SER B C 1
ATOM 3968 O O . SER B 1 233 ? 80.962 -7.771 74.547 1.00 92.71 233 SER B O 1
ATOM 3971 N N . GLU B 1 234 ? 79.151 -8.944 75.062 1.00 92.73 234 GLU B N 1
ATOM 3972 C CA . GLU B 1 234 ? 79.892 -10.190 75.282 1.00 92.73 234 GLU B CA 1
ATOM 3973 C C . GLU B 1 234 ? 80.658 -10.721 74.099 1.00 92.22 234 GLU B C 1
ATOM 3974 O O . GLU B 1 234 ? 81.727 -11.273 74.228 1.00 91.97 234 GLU B O 1
ATOM 3980 N N . ILE B 1 235 ? 80.025 -10.596 72.956 1.00 92.02 235 ILE B N 1
ATOM 3981 C CA . ILE B 1 235 ? 80.440 -11.069 71.643 1.00 92.00 235 ILE B CA 1
ATOM 3982 C C . ILE B 1 235 ? 81.712 -10.565 70.958 1.00 91.58 235 ILE B C 1
ATOM 3983 O O . ILE B 1 235 ? 82.409 -11.315 70.302 1.00 91.51 235 ILE B O 1
ATOM 3988 N N . ALA B 1 236 ? 81.986 -9.281 71.092 1.00 91.20 236 ALA B N 1
ATOM 3989 C CA . ALA B 1 236 ? 82.700 -8.336 70.233 1.00 90.78 236 ALA B CA 1
ATOM 3990 C C . ALA B 1 236 ? 84.150 -8.563 69.885 1.00 90.24 236 ALA B C 1
ATOM 3991 O O . ALA B 1 236 ? 84.608 -8.162 68.834 1.00 89.97 236 ALA B O 1
ATOM 3993 N N . SER B 1 237 ? 84.934 -9.050 70.802 1.00 90.26 237 SER B N 1
ATOM 3994 C CA . SER B 1 237 ? 86.353 -8.868 70.720 1.00 90.16 237 SER B CA 1
ATOM 3995 C C . SER B 1 237 ? 86.710 -9.524 71.975 1.00 89.99 237 SER B C 1
ATOM 3996 O O . SER B 1 237 ? 86.478 -10.736 72.042 1.00 90.15 237 SER B O 1
ATOM 3999 N N . PRO B 1 238 ? 87.651 -8.963 72.711 1.00 89.55 238 PRO B N 1
ATOM 4000 C CA . PRO B 1 238 ? 87.678 -9.169 74.135 1.00 89.18 238 PRO B CA 1
ATOM 4001 C C . PRO B 1 238 ? 86.481 -8.412 74.635 1.00 88.66 238 PRO B C 1
ATOM 4002 O O . PRO B 1 238 ? 86.274 -7.267 74.276 1.00 88.54 238 PRO B O 1
ATOM 4006 N N . PRO B 1 239 ? 85.763 -9.067 75.513 1.00 88.24 239 PRO B N 1
ATOM 4007 C CA . PRO B 1 239 ? 84.590 -8.606 76.236 1.00 87.83 239 PRO B CA 1
ATOM 4008 C C . PRO B 1 239 ? 85.036 -7.602 77.213 1.00 86.96 239 PRO B C 1
ATOM 4009 O O . PRO B 1 239 ? 86.118 -7.827 77.619 1.00 87.10 239 PRO B O 1
ATOM 4013 N N . LEU B 1 240 ? 84.187 -6.647 77.591 1.00 85.78 240 LEU B N 1
ATOM 4014 C CA . LEU B 1 240 ? 84.307 -5.256 77.998 1.00 84.57 240 LEU B CA 1
ATOM 4015 C C . LEU B 1 240 ? 84.240 -4.744 78.947 1.00 83.91 240 LEU B C 1
ATOM 4016 O O . LEU B 1 240 ? 83.991 -5.423 79.568 1.00 84.61 240 LEU B O 1
ATOM 4021 N N . SER B 1 241 ? 84.581 -3.496 79.071 1.00 81.87 241 SER B N 1
ATOM 4022 C CA . SER B 1 241 ? 84.286 -2.989 80.291 1.00 79.27 241 SER B CA 1
ATOM 4023 C C . SER B 1 241 ? 82.928 -2.394 80.210 1.00 77.08 241 SER B C 1
ATOM 4024 O O . SER B 1 241 ? 82.690 -1.517 79.451 1.00 76.88 241 SER B O 1
ATOM 4027 N N . THR B 1 242 ? 81.989 -2.882 81.020 1.00 74.88 242 THR B N 1
ATOM 4028 C CA . THR B 1 242 ? 80.633 -2.340 80.866 1.00 72.46 242 THR B CA 1
ATOM 4029 C C . THR B 1 242 ? 79.902 -2.072 82.112 1.00 70.02 242 THR B C 1
ATOM 4030 O O . THR B 1 242 ? 80.123 -2.704 83.114 1.00 69.86 242 THR B O 1
ATOM 4034 N N . VAL B 1 243 ? 79.019 -1.103 82.016 1.00 67.80 243 VAL B N 1
ATOM 4035 C CA . VAL B 1 243 ? 78.163 -0.753 83.105 1.00 65.62 243 VAL B CA 1
ATOM 4036 C C . VAL B 1 243 ? 76.861 -1.277 82.677 1.00 64.60 243 VAL B C 1
ATOM 4037 O O . VAL B 1 243 ? 76.383 -0.912 81.652 1.00 65.29 243 VAL B O 1
ATOM 4041 N N . ASP B 1 244 ? 76.262 -2.118 83.474 1.00 62.98 244 ASP B N 1
ATOM 4042 C CA . ASP B 1 244 ? 75.089 -2.781 83.049 1.00 62.09 244 ASP B CA 1
ATOM 4043 C C . ASP B 1 244 ? 74.034 -2.055 83.784 1.00 61.10 244 ASP B C 1
ATOM 4044 O O . ASP B 1 244 ? 74.126 -1.875 84.942 1.00 61.95 244 ASP B O 1
ATOM 4049 N N . VAL B 1 245 ? 73.039 -1.587 83.071 1.00 59.62 245 VAL B N 1
ATOM 4050 C CA . VAL B 1 245 ? 72.025 -0.746 83.633 1.00 57.80 245 VAL B CA 1
ATOM 4051 C C . VAL B 1 245 ? 70.679 -1.401 83.797 1.00 56.53 245 VAL B C 1
ATOM 4052 O O . VAL B 1 245 ? 69.708 -0.775 84.007 1.00 56.68 245 VAL B O 1
ATOM 4056 N N . ASN B 1 246 ? 70.627 -2.686 83.672 1.00 56.44 246 ASN B N 1
ATOM 4057 C CA . ASN B 1 246 ? 69.356 -3.398 83.803 1.00 57.09 246 ASN B CA 1
ATOM 4058 C C . ASN B 1 246 ? 68.164 -2.720 83.074 1.00 55.91 246 ASN B C 1
ATOM 4059 O O . ASN B 1 246 ? 67.161 -2.375 83.694 1.00 56.15 246 ASN B O 1
ATOM 4064 N N . ILE B 1 247 ? 68.274 -2.546 81.750 1.00 54.45 247 ILE B N 1
ATOM 4065 C CA . ILE B 1 247 ? 67.246 -1.815 80.979 1.00 52.99 247 ILE B CA 1
ATOM 4066 C C . ILE B 1 247 ? 65.855 -2.448 81.089 1.00 50.14 247 ILE B C 1
ATOM 4067 O O . ILE B 1 247 ? 64.835 -1.762 81.107 1.00 49.60 247 ILE B O 1
ATOM 4072 N N . TYR B 1 248 ? 65.840 -3.768 81.171 1.00 47.84 248 TYR B N 1
ATOM 4073 C CA . TYR B 1 248 ? 64.644 -4.513 81.416 1.00 45.41 248 TYR B CA 1
ATOM 4074 C C . TYR B 1 248 ? 63.909 -3.922 82.608 1.00 45.56 248 TYR B C 1
ATOM 4075 O O . TYR B 1 248 ? 62.759 -3.515 82.512 1.00 44.40 248 TYR B O 1
ATOM 4084 N N . GLN B 1 249 ? 64.594 -3.864 83.746 1.00 47.25 249 GLN B N 1
ATOM 4085 C CA . GLN B 1 249 ? 64.012 -3.284 84.958 1.00 47.31 249 GLN B CA 1
ATOM 4086 C C . GLN B 1 249 ? 63.566 -1.829 84.780 1.00 46.59 249 GLN B C 1
ATOM 4087 O O . GLN B 1 249 ? 62.572 -1.463 85.383 1.00 47.63 249 GLN B O 1
ATOM 4093 N N . LEU B 1 250 ? 64.242 -1.016 83.952 1.00 45.21 250 LEU B N 1
ATOM 4094 C CA . LEU B 1 250 ? 63.729 0.342 83.675 1.00 44.93 250 LEU B CA 1
ATOM 4095 C C . LEU B 1 250 ? 62.339 0.216 83.064 1.00 45.38 250 LEU B C 1
ATOM 4096 O O . LEU B 1 250 ? 61.367 0.775 83.565 1.00 45.24 250 LEU B O 1
ATOM 4101 N N . GLY B 1 251 ? 62.252 -0.543 81.979 1.00 46.11 251 GLY B N 1
ATOM 4102 C CA . GLY B 1 251 ? 60.973 -0.826 81.344 1.00 46.63 251 GLY B CA 1
ATOM 4103 C C . GLY B 1 251 ? 59.929 -1.348 82.309 1.00 46.67 251 GLY B C 1
ATOM 4104 O O . GLY B 1 251 ? 58.826 -0.846 82.346 1.00 47.33 251 GLY B O 1
ATOM 4105 N N . TYR B 1 252 ? 60.291 -2.344 83.098 1.00 46.75 252 TYR B N 1
ATOM 4106 C CA . TYR B 1 252 ? 59.378 -2.968 84.069 1.00 47.17 252 TYR B CA 1
ATOM 4107 C C . TYR B 1 252 ? 58.866 -1.969 85.086 1.00 46.59 252 TYR B C 1
ATOM 4108 O O . TYR B 1 252 ? 57.671 -1.900 85.371 1.00 45.30 252 TYR B O 1
ATOM 4117 N N . GLU B 1 253 ? 59.800 -1.202 85.634 1.00 47.70 253 GLU B N 1
ATOM 4118 C CA . GLU B 1 253 ? 59.473 -0.255 86.686 1.00 48.57 253 GLU B CA 1
ATOM 4119 C C . GLU B 1 253 ? 58.690 0.953 86.152 1.00 48.45 253 GLU B C 1
ATOM 4120 O O . GLU B 1 253 ? 57.828 1.493 86.829 1.00 48.65 253 GLU B O 1
ATOM 4126 N N . ALA B 1 254 ? 58.960 1.328 84.916 1.00 48.60 254 ALA B N 1
ATOM 4127 C CA . ALA B 1 254 ? 58.167 2.329 84.229 1.00 48.48 254 ALA B CA 1
ATOM 4128 C C . ALA B 1 254 ? 56.716 1.894 84.095 1.00 48.48 254 ALA B C 1
ATOM 4129 O O . ALA B 1 254 ? 55.813 2.682 84.379 1.00 48.93 254 ALA B O 1
ATOM 4131 N N . ALA B 1 255 ? 56.482 0.651 83.669 1.00 47.60 255 ALA B N 1
ATOM 4132 C CA . ALA B 1 255 ? 55.102 0.155 83.511 1.00 46.57 255 ALA B CA 1
ATOM 4133 C C . ALA B 1 255 ? 54.365 0.098 84.853 1.00 46.25 255 ALA B C 1
ATOM 4134 O O . ALA B 1 255 ? 53.186 0.493 84.939 1.00 45.67 255 ALA B O 1
ATOM 4136 N N . LYS B 1 256 ? 55.065 -0.394 85.885 1.00 45.92 256 LYS B N 1
ATOM 4137 C CA . LYS B 1 256 ? 54.480 -0.539 87.201 1.00 45.96 256 LYS B CA 1
ATOM 4138 C C . LYS B 1 256 ? 53.984 0.821 87.624 1.00 45.98 256 LYS B C 1
ATOM 4139 O O . LYS B 1 256 ? 52.824 0.962 88.040 1.00 45.67 256 LYS B O 1
ATOM 4145 N N . ALA B 1 257 ? 54.857 1.822 87.464 1.00 45.77 257 ALA B N 1
ATOM 4146 C CA . ALA B 1 257 ? 54.540 3.203 87.792 1.00 45.25 257 ALA B CA 1
ATOM 4147 C C . ALA B 1 257 ? 53.308 3.704 87.058 1.00 45.95 257 ALA B C 1
ATOM 4148 O O . ALA B 1 257 ? 52.375 4.179 87.689 1.00 47.35 257 ALA B O 1
ATOM 4150 N N . LEU B 1 258 ? 53.273 3.569 85.739 1.00 46.00 258 LEU B N 1
ATOM 4151 C CA . LEU B 1 258 ? 52.125 4.039 84.958 1.00 46.36 258 LEU B CA 1
ATOM 4152 C C . LEU B 1 258 ? 50.823 3.346 85.344 1.00 47.86 258 LEU B C 1
ATOM 4153 O O . LEU B 1 258 ? 49.802 4.002 85.535 1.00 47.98 258 LEU B O 1
ATOM 4158 N N . VAL B 1 259 ? 50.854 2.022 85.452 1.00 49.15 259 VAL B N 1
ATOM 4159 C CA . VAL B 1 259 ? 49.651 1.286 85.804 1.00 50.86 259 VAL B CA 1
ATOM 4160 C C . VAL B 1 259 ? 49.110 1.805 87.139 1.00 51.30 259 VAL B C 1
ATOM 4161 O O . VAL B 1 259 ? 47.907 1.901 87.322 1.00 51.09 259 VAL B O 1
ATOM 4165 N N . ASP B 1 260 ? 50.003 2.163 88.058 1.00 52.27 260 ASP B N 1
ATOM 4166 C CA . ASP B 1 260 ? 49.579 2.726 89.340 1.00 53.12 260 ASP B CA 1
ATOM 4167 C C . ASP B 1 260 ? 48.922 4.069 89.069 1.00 53.81 260 ASP B C 1
ATOM 4168 O O . ASP B 1 260 ? 47.805 4.307 89.492 1.00 54.17 260 ASP B O 1
ATOM 4173 N N . LYS B 1 261 ? 49.599 4.918 88.308 1.00 54.23 261 LYS B N 1
ATOM 4174 C CA . LYS B 1 261 ? 49.052 6.203 87.896 1.00 54.68 261 LYS B CA 1
ATOM 4175 C C . LYS B 1 261 ? 47.659 6.062 87.254 1.00 55.35 261 LYS B C 1
ATOM 4176 O O . LYS B 1 261 ? 46.759 6.841 87.535 1.00 55.95 261 LYS B O 1
ATOM 4182 N N . VAL B 1 262 ? 47.478 5.049 86.421 1.00 55.64 262 VAL B N 1
ATOM 4183 C CA . VAL B 1 262 ? 46.251 4.903 85.654 1.00 56.32 262 VAL B CA 1
ATOM 4184 C C . VAL B 1 262 ? 45.085 4.475 86.538 1.00 57.24 262 VAL B C 1
ATOM 4185 O O . VAL B 1 262 ? 43.954 4.918 86.346 1.00 56.93 262 VAL B O 1
ATOM 4189 N N . GLU B 1 263 ? 45.377 3.633 87.519 1.00 58.83 263 GLU B N 1
ATOM 4190 C CA . GLU B 1 263 ? 44.343 2.974 88.298 1.00 61.01 263 GLU B CA 1
ATOM 4191 C C . GLU B 1 263 ? 43.949 3.696 89.582 1.00 63.25 263 GLU B C 1
ATOM 4192 O O . GLU B 1 263 ? 42.810 3.593 90.028 1.00 63.19 263 GLU B O 1
ATOM 4198 N N . ASN B 1 264 ? 44.881 4.429 90.171 1.00 65.54 264 ASN B N 1
ATOM 4199 C CA . ASN B 1 264 ? 44.670 4.995 91.495 1.00 67.86 264 ASN B CA 1
ATOM 4200 C C . ASN B 1 264 ? 44.736 6.517 91.515 1.00 69.89 264 ASN B C 1
ATOM 4201 O O . ASN B 1 264 ? 44.827 7.124 92.583 1.00 69.81 264 ASN B O 1
ATOM 4206 N N . ALA B 1 265 ? 44.770 7.097 90.341 1.00 72.12 265 ALA B N 1
ATOM 4207 C CA . ALA B 1 265 ? 44.858 8.522 90.250 1.00 74.32 265 ALA B CA 1
ATOM 4208 C C . ALA B 1 265 ? 45.986 9.038 91.102 1.00 76.55 265 ALA B C 1
ATOM 4209 O O . ALA B 1 265 ? 45.759 9.840 91.997 1.00 76.83 265 ALA B O 1
ATOM 4211 N N . GLU B 1 266 ? 47.226 8.575 90.867 1.00 78.08 266 GLU B N 1
ATOM 4212 C CA . GLU B 1 266 ? 48.301 9.035 91.710 1.00 79.04 266 GLU B CA 1
ATOM 4213 C C . GLU B 1 266 ? 48.952 10.206 91.054 1.00 78.70 266 GLU B C 1
ATOM 4214 O O . GLU B 1 266 ? 49.607 10.088 90.054 1.00 79.39 266 GLU B O 1
ATOM 4220 N N . SER B 1 267 ? 48.752 11.360 91.649 1.00 77.28 267 SER B N 1
ATOM 4221 C CA . SER B 1 267 ? 49.436 12.569 91.279 1.00 75.91 267 SER B CA 1
ATOM 4222 C C . SER B 1 267 ? 50.921 12.656 91.445 1.00 74.38 267 SER B C 1
ATOM 4223 O O . SER B 1 267 ? 51.610 13.249 90.657 1.00 74.68 267 SER B O 1
ATOM 4226 N N . THR B 1 268 ? 51.406 12.089 92.520 1.00 72.45 268 THR B N 1
ATOM 4227 C CA . THR B 1 268 ? 52.703 12.381 93.014 1.00 70.61 268 THR B CA 1
ATOM 4228 C C . THR B 1 268 ? 53.751 12.028 92.057 1.00 67.92 268 THR B C 1
ATOM 4229 O O . THR B 1 268 ? 53.719 10.997 91.446 1.00 68.37 268 THR B O 1
ATOM 4233 N N . ALA B 1 269 ? 54.738 12.889 91.989 1.00 64.58 269 ALA B N 1
ATOM 4234 C CA . ALA B 1 269 ? 55.758 12.761 91.025 1.00 61.33 269 ALA B CA 1
ATOM 4235 C C . ALA B 1 269 ? 56.943 12.322 91.759 1.00 58.82 269 ALA B C 1
ATOM 4236 O O . ALA B 1 269 ? 57.341 12.934 92.687 1.00 58.75 269 ALA B O 1
ATOM 4238 N N . LYS B 1 270 ? 57.522 11.238 91.316 1.00 56.48 270 LYS B N 1
ATOM 4239 C CA . LYS B 1 270 ? 58.677 10.717 91.935 1.00 54.16 270 LYS B CA 1
ATOM 4240 C C . LYS B 1 270 ? 59.530 10.214 90.857 1.00 52.79 270 LYS B C 1
ATOM 4241 O O . LYS B 1 270 ? 59.092 9.959 89.801 1.00 52.64 270 LYS B O 1
ATOM 4247 N N . CYS B 1 271 ? 60.787 10.105 91.160 1.00 51.88 271 CYS B N 1
ATOM 4248 C CA . CYS B 1 271 ? 61.762 9.480 90.305 1.00 50.18 271 CYS B CA 1
ATOM 4249 C C . CYS B 1 271 ? 62.031 8.081 90.837 1.00 50.54 271 CYS B C 1
ATOM 4250 O O . CYS B 1 271 ? 62.287 7.909 92.031 1.00 51.12 271 CYS B O 1
ATOM 4253 N N . ILE B 1 272 ? 61.963 7.079 89.963 1.00 50.16 272 ILE B N 1
ATOM 4254 C CA . ILE B 1 272 ? 62.278 5.719 90.361 1.00 50.44 272 ILE B CA 1
ATOM 4255 C C . ILE B 1 272 ? 63.635 5.411 89.786 1.00 50.38 272 ILE B C 1
ATOM 4256 O O . ILE B 1 272 ? 63.860 5.650 88.607 1.00 50.66 272 ILE B O 1
ATOM 4261 N N . ILE B 1 273 ? 64.546 4.904 90.611 1.00 50.74 273 ILE B N 1
ATOM 4262 C CA . ILE B 1 273 ? 65.962 4.754 90.213 1.00 50.89 273 ILE B CA 1
ATOM 4263 C C . ILE B 1 273 ? 66.375 3.289 90.202 1.00 52.11 273 ILE B C 1
ATOM 4264 O O . ILE B 1 273 ? 66.268 2.585 91.209 1.00 52.39 273 ILE B O 1
ATOM 4269 N N . ILE B 1 274 ? 66.848 2.846 89.047 1.00 53.00 274 ILE B N 1
ATOM 4270 C CA . ILE B 1 274 ? 67.219 1.459 88.816 1.00 53.48 274 ILE B CA 1
ATOM 4271 C C . ILE B 1 274 ? 68.713 1.301 89.091 1.00 53.45 274 ILE B C 1
ATOM 4272 O O . ILE B 1 274 ? 69.511 2.154 88.679 1.00 53.90 274 ILE B O 1
ATOM 4277 N N . PRO B 1 275 ? 69.101 0.232 89.818 1.00 53.35 275 PRO B N 1
ATOM 4278 C CA . PRO B 1 275 ? 70.512 0.070 90.146 1.00 54.20 275 PRO B CA 1
ATOM 4279 C C . PRO B 1 275 ? 71.326 -0.276 88.930 1.00 56.44 275 PRO B C 1
ATOM 4280 O O . PRO B 1 275 ? 70.809 -0.862 87.983 1.00 57.51 275 PRO B O 1
ATOM 4284 N N . HIS B 1 276 ? 72.587 0.115 88.939 1.00 57.83 276 HIS B N 1
ATOM 4285 C CA . HIS B 1 276 ? 73.484 -0.239 87.865 1.00 59.86 276 HIS B CA 1
ATOM 4286 C C . HIS B 1 276 ? 74.626 -1.069 88.471 1.00 62.08 276 HIS B C 1
ATOM 4287 O O . HIS B 1 276 ? 74.663 -1.277 89.683 1.00 61.98 276 HIS B O 1
ATOM 4294 N N . LYS B 1 277 ? 75.533 -1.560 87.629 1.00 64.43 277 LYS B N 1
ATOM 4295 C CA . LYS B 1 277 ? 76.573 -2.492 88.058 1.00 66.87 277 LYS B CA 1
ATOM 4296 C C . LYS B 1 277 ? 77.710 -2.420 87.064 1.00 68.32 277 LYS B C 1
ATOM 4297 O O . LYS B 1 277 ? 77.512 -2.651 85.859 1.00 68.57 277 LYS B O 1
ATOM 4303 N N . LEU B 1 278 ? 78.896 -2.175 87.558 1.00 69.21 278 LEU B N 1
ATOM 4304 C CA . LEU B 1 278 ? 80.034 -2.053 86.703 1.00 70.28 278 LEU B CA 1
ATOM 4305 C C . LEU B 1 278 ? 80.738 -3.354 86.506 1.00 72.34 278 LEU B C 1
ATOM 4306 O O . LEU B 1 278 ? 81.571 -3.677 87.297 1.00 72.67 278 LEU B O 1
ATOM 4311 N N . LEU B 1 279 ? 80.366 -4.142 85.512 1.00 73.86 279 LEU B N 1
ATOM 4312 C CA . LEU B 1 279 ? 81.135 -5.324 85.153 1.00 75.47 279 LEU B CA 1
ATOM 4313 C C . LEU B 1 279 ? 82.416 -4.950 84.457 1.00 77.51 279 LEU B C 1
ATOM 4314 O O . LEU B 1 279 ? 82.421 -4.018 83.694 1.00 77.53 279 LEU B O 1
ATOM 4319 N N . LYS B 1 280 ? 83.480 -5.715 84.637 1.00 79.46 280 LYS B N 1
ATOM 4320 C CA . LYS B 1 280 ? 84.753 -5.361 84.014 1.00 81.09 280 LYS B CA 1
ATOM 4321 C C . LYS B 1 280 ? 85.479 -6.453 83.217 1.00 82.49 280 LYS B C 1
ATOM 4322 O O . LYS B 1 280 ? 86.452 -6.980 83.676 1.00 82.45 280 LYS B O 1
ATOM 4328 N N . ARG B 1 281 ? 85.028 -6.818 82.033 1.00 83.57 281 ARG B N 1
ATOM 4329 C CA . ARG B 1 281 ? 85.774 -7.844 81.306 1.00 84.80 281 ARG B CA 1
ATOM 4330 C C . ARG B 1 281 ? 86.884 -7.463 80.296 1.00 84.71 281 ARG B C 1
ATOM 4331 O O . ARG B 1 281 ? 87.512 -8.331 79.728 1.00 84.46 281 ARG B O 1
ATOM 4339 N N . GLN B 1 282 ? 87.115 -6.183 80.061 1.00 84.73 282 GLN B N 1
ATOM 4340 C CA . GLN B 1 282 ? 88.108 -5.752 79.077 1.00 84.46 282 GLN B CA 1
ATOM 4341 C C . GLN B 1 282 ? 88.956 -6.916 78.635 1.00 84.41 282 GLN B C 1
ATOM 4342 O O . GLN B 1 282 ? 88.993 -7.249 77.465 1.00 84.50 282 GLN B O 1
#

Solvent-accessible surface area: 24973 Å² total

Organism: Bacillus cytotoxicus (strain DSM 22905 / CIP 110041 / 391-98 / NVH 391-98) (NCBI:txid315749)

B-factor: mean 58.81, std 14.31, range [18.92, 103.34]

Foldseek 3Di:
DAAEEEEAQFFVVVVVVAVLPVLLVLLQVVQCVVVVYHYDDGDGDLVRRLVVLVVVVVVNYLEYEYAFEFAPNVNCVVCVVVVGFYEYAADHPDPLFPHAYEYAQLLVVLLVVVVVVVVLVWQFEAEEEEDPRTRSRVSSVNVCVSNVVVPGDHDPQRYYYHHQALVSLQVNLVSCVDPDHGQEYYAGVRSVLSVVVNCVVVPHDFPVRHFYEYEDDDVVQVVRVVRHWYKHQPSSCSNNVRNVVRVCCRVVVDDGHDYHHDYMGTGHGGRDHGDD/DDDQAAEEEAAAPPAPVVPALLVVLLVLLQVVQSVVVVYHYDAHDHDPVRSLVRLVCVVVVSHLAYEYAAEDPVDDNVVVCVVVVGQYEYEAQHDPCLQQHAYEEAQLLCVLLVVVVVVCVVHFQAEAEEEEADPGVSRVSSVNVCVSCVVVVRDDDCLSYYYHHQALVSLLVNCVSCVDPDNRQEYYAGVSSVLNVVVNVVVVPADPPVRHAYEYEACSVVQVVRHFHAWYKHQSSSVSSNVSNVVRVCCRPVVDRGHDYHYGYIGTDGRD

InterPro domains:
  IPR028082 Periplasmic binding protein-like I [SSF53822] (9-286)
  IPR046335 Transcriptional regulator LacI/GalR-like, sensor domain [PF13377] (123-284)